Protein AF-A0A9P1APP2-F1 (afdb_monomer)

Mean predicted aligned error: 15.79 Å

Solvent-accessible surface area (backbone atoms only — not comparable to full-atom values): 33378 Å² total; per-residue (Å²): 126,81,90,73,73,85,79,72,95,72,91,85,82,80,85,83,70,86,85,78,84,83,87,84,89,87,89,88,83,89,85,86,87,84,89,84,88,85,86,90,84,85,90,83,89,82,87,90,83,90,82,85,90,83,86,88,79,88,87,78,88,80,78,86,79,80,81,53,53,85,69,75,62,81,75,74,83,80,80,87,78,86,88,82,83,90,71,88,82,63,67,72,68,65,74,60,68,85,75,80,90,80,87,86,88,82,88,78,91,84,84,89,85,90,78,90,76,88,75,84,75,83,69,79,83,85,86,73,97,55,69,85,42,52,61,73,93,76,57,80,66,44,71,46,59,40,59,46,59,89,66,71,58,62,55,60,62,52,43,72,41,87,55,35,45,65,45,73,41,98,50,74,58,30,56,59,44,39,51,49,55,39,60,70,70,52,85,60,69,60,44,73,48,69,58,99,56,61,46,75,34,79,59,23,50,60,59,50,53,53,47,34,73,77,34,52,54,35,38,34,23,51,40,66,20,39,21,39,76,90,78,62,51,79,41,87,55,72,85,58,52,38,33,38,63,53,62,73,69,48,82,40,50,34,65,55,53,74,68,57,43,53,57,37,68,77,39,67,67,52,72,40,82,26,59,28,52,88,60,53,51,39,34,34,29,41,64,45,42,54,74,69,56,62,65,71,74,87,39,50,49,60,57,36,59,29,53,35,50,29,51,48,38,48,31,51,75,30,42,41,31,35,31,61,68,8,38,29,29,32,58,66,62,86,66,81,96,69,89,48,88,84,37,61,70,53,38,28,36,21,22,36,45,45,32,28,74,66,54,28,64,78,59,32,49,54,30,40,58,68,36,55,72,46,72,74,47,81,51,74,88,55,66,70,59,44,50,49,45,58,74,58,64,38,55,52,39,68,54,41,38,69,75,62,36,66,82,61,83,74,80,74,86,68,80,42,50,51,23,32,45,26,51,87,70,28,18,47,21,38,77,86,55,58,78,72,34,51,59,42,70,40,75,59,75,88,77,43,54,53,33,19,33,28,44,26,75,85,78,23,42,44,24,34,65,68,84,59,29,15,68,41,64,36,78,83,39,36,27,22,35,58,59,89,74,59,88,59,57,44,44,77,40,73,94,69,16,33,45,31,29,86,76,23,21,50,30,54,45,74,44,99,85,72,48,70,44,60,30,23,39,78,71,52,96,85,45,68,52,35,44,37,46,80,43,70,47,89,68,72,135

pLDDT: mean 76.63, std 27.44, range [23.33, 98.88]

Nearest PDB structures (foldseek):
  2ffu-assembly1_A  TM=7.172E-01  e=1.837E-53  Homo sapiens
  4d0z-assembly5_F  TM=7.101E-01  e=2.594E-53  Homo sapiens
  4d0z-assembly1_B  TM=7.171E-01  e=1.945E-52  Homo sapiens
  6nqt-assembly1_A  TM=7.142E-01  e=2.594E-52  Homo sapiens
  6nqt-assembly3_E-2  TM=7.165E-01  e=4.353E-51  Homo sapiens

Structure (mmCIF, N/CA/C/O backbone):
data_AF-A0A9P1APP2-F1
#
_entry.id   AF-A0A9P1APP2-F1
#
loop_
_atom_site.group_PDB
_atom_site.id
_atom_site.type_symbol
_atom_site.label_atom_id
_atom_site.label_alt_id
_atom_site.label_comp_id
_atom_site.label_asym_id
_atom_site.label_entity_id
_atom_site.label_seq_id
_atom_site.pdbx_PDB_ins_code
_atom_site.Cartn_x
_atom_site.Cartn_y
_atom_site.Cartn_z
_atom_site.occupancy
_atom_site.B_iso_or_equiv
_atom_site.auth_seq_id
_atom_site.auth_comp_id
_atom_site.auth_asym_id
_atom_site.auth_atom_id
_atom_site.pdbx_PDB_model_num
ATOM 1 N N . MET A 1 1 ? 4.616 -34.488 37.534 1.00 36.38 1 MET A N 1
ATOM 2 C CA . MET A 1 1 ? 5.079 -34.313 36.133 1.00 36.38 1 MET A CA 1
ATOM 3 C C . MET A 1 1 ? 6.172 -33.240 35.975 1.00 36.38 1 MET A C 1
ATOM 5 O O . MET A 1 1 ? 6.423 -32.783 34.871 1.00 36.38 1 MET A O 1
ATOM 9 N N . LEU A 1 2 ? 6.904 -32.903 37.042 1.00 31.11 2 LEU A N 1
ATOM 10 C CA . LEU A 1 2 ? 7.934 -31.856 37.044 1.00 31.11 2 LEU A CA 1
ATOM 11 C C . LEU A 1 2 ? 9.275 -32.210 36.336 1.00 31.11 2 LEU A C 1
ATOM 13 O O . LEU A 1 2 ? 9.944 -31.286 35.891 1.00 31.11 2 LEU A O 1
ATOM 17 N N . PRO A 1 3 ? 9.675 -33.488 36.115 1.00 29.41 3 PRO A N 1
ATOM 18 C CA . PRO A 1 3 ? 10.941 -33.784 35.416 1.00 29.41 3 PRO A CA 1
ATOM 19 C C . PRO A 1 3 ? 10.855 -33.933 33.883 1.00 29.41 3 PRO A C 1
ATOM 21 O O . PRO A 1 3 ? 11.849 -34.294 33.259 1.00 29.41 3 PRO A O 1
ATOM 24 N N . ARG A 1 4 ? 9.699 -33.690 33.244 1.00 31.98 4 ARG A N 1
ATOM 25 C CA . ARG A 1 4 ? 9.556 -33.752 31.767 1.00 31.98 4 ARG A CA 1
ATOM 26 C C . ARG A 1 4 ? 9.421 -32.385 31.083 1.00 31.98 4 ARG A C 1
ATOM 28 O O . ARG A 1 4 ? 9.380 -32.336 29.861 1.00 31.98 4 ARG A O 1
ATOM 35 N N . MET A 1 5 ? 9.441 -31.287 31.841 1.00 32.09 5 MET A N 1
ATOM 36 C CA . MET A 1 5 ? 9.283 -29.918 31.320 1.00 32.09 5 MET A CA 1
ATOM 37 C C . MET A 1 5 ? 10.609 -29.193 31.013 1.00 32.09 5 MET A C 1
ATOM 39 O O . MET A 1 5 ? 10.595 -28.060 30.551 1.00 32.09 5 MET A O 1
ATOM 43 N N . LEU A 1 6 ? 11.763 -29.842 31.214 1.00 29.52 6 LEU A N 1
ATOM 44 C CA . LEU A 1 6 ? 13.102 -29.250 31.021 1.00 29.52 6 LEU A CA 1
ATOM 45 C C . LEU A 1 6 ? 13.802 -29.661 29.708 1.00 29.52 6 LEU A C 1
ATOM 47 O O . LEU A 1 6 ? 15.015 -29.524 29.572 1.00 29.52 6 LEU A O 1
ATOM 51 N N . LYS A 1 7 ? 13.056 -30.149 28.710 1.00 28.61 7 LYS A N 1
ATOM 52 C CA . LYS A 1 7 ? 13.599 -30.493 27.382 1.00 28.61 7 LYS A CA 1
ATOM 53 C C . LYS A 1 7 ? 12.762 -29.929 26.232 1.00 28.61 7 LYS A C 1
ATOM 55 O O . LYS A 1 7 ? 12.380 -30.672 25.342 1.00 28.61 7 LYS A O 1
ATOM 60 N N . MET A 1 8 ? 12.520 -28.621 26.202 1.00 29.86 8 MET A N 1
ATOM 61 C CA . MET A 1 8 ? 12.105 -27.934 24.970 1.00 29.86 8 MET A CA 1
ATOM 62 C C . MET A 1 8 ? 12.807 -26.578 24.871 1.00 29.86 8 MET A C 1
ATOM 64 O O . MET A 1 8 ? 12.480 -25.621 25.563 1.00 29.86 8 MET A O 1
ATOM 68 N N . ARG A 1 9 ? 13.842 -26.535 24.024 1.00 33.47 9 ARG A N 1
ATOM 69 C CA . ARG A 1 9 ? 14.498 -25.315 23.553 1.00 33.47 9 ARG A CA 1
ATOM 70 C C . ARG A 1 9 ? 13.637 -24.715 22.442 1.00 33.47 9 ARG A C 1
ATOM 72 O O . ARG A 1 9 ? 13.877 -25.024 21.283 1.00 33.47 9 ARG A O 1
ATOM 79 N N . THR A 1 10 ? 12.678 -23.863 22.782 1.00 30.70 10 THR A N 1
ATOM 80 C CA . THR A 1 10 ? 12.060 -22.939 21.818 1.00 30.70 10 THR A CA 1
ATOM 81 C C . THR A 1 10 ? 11.413 -21.793 22.585 1.00 30.70 10 THR A C 1
ATOM 83 O O . THR A 1 10 ? 10.478 -21.981 23.356 1.00 30.70 10 THR A O 1
ATOM 86 N N . VAL A 1 11 ? 11.993 -20.607 22.423 1.00 37.50 11 VAL A N 1
ATOM 87 C CA . VAL A 1 11 ? 11.594 -19.347 23.055 1.00 37.50 11 VAL A CA 1
ATOM 88 C C . VAL A 1 11 ? 10.383 -18.800 22.301 1.00 37.50 11 VAL A C 1
ATOM 90 O O . VAL A 1 11 ? 10.462 -18.636 21.086 1.00 37.50 11 VAL A O 1
ATOM 93 N N . GLY A 1 12 ? 9.276 -18.524 22.996 1.00 33.62 12 GLY A N 1
ATOM 94 C CA . GLY A 1 12 ? 8.130 -17.860 22.365 1.00 33.62 12 GLY A CA 1
ATOM 95 C C . GLY A 1 12 ? 6.870 -17.666 23.209 1.00 33.62 12 GLY A C 1
ATOM 96 O O . GLY A 1 12 ? 6.174 -16.686 22.982 1.00 33.62 12 GLY A O 1
ATOM 97 N N . THR A 1 13 ? 6.575 -18.523 24.196 1.00 35.94 13 THR A N 1
ATOM 98 C CA . THR A 1 13 ? 5.191 -18.558 24.738 1.00 35.94 13 THR A CA 1
ATOM 99 C C . THR A 1 13 ? 5.064 -18.592 26.266 1.00 35.94 13 THR A C 1
ATOM 101 O O . THR A 1 13 ? 3.982 -18.844 26.776 1.00 35.94 13 THR A O 1
ATOM 104 N N . VAL A 1 14 ? 6.122 -18.331 27.045 1.00 30.52 14 VAL A N 1
ATOM 105 C CA . VAL A 1 14 ? 6.086 -18.596 28.509 1.00 30.52 14 VAL A CA 1
ATOM 106 C C . VAL A 1 14 ? 6.108 -17.342 29.400 1.00 30.52 14 VAL A C 1
ATOM 108 O O . VAL A 1 14 ? 6.135 -17.456 30.618 1.00 30.52 14 VAL A O 1
ATOM 111 N N . LEU A 1 15 ? 5.988 -16.128 28.856 1.00 33.34 15 LEU A N 1
ATOM 112 C CA . LEU A 1 15 ? 5.944 -14.903 29.683 1.00 33.34 15 LEU A CA 1
ATOM 113 C C . LEU A 1 15 ? 4.592 -14.176 29.718 1.00 33.34 15 LEU A C 1
ATOM 115 O O . LEU A 1 15 ? 4.536 -13.024 30.124 1.00 33.34 15 LEU A O 1
ATOM 119 N N . ALA A 1 16 ? 3.495 -14.864 29.387 1.00 33.94 16 ALA A N 1
ATOM 120 C CA . ALA A 1 16 ? 2.136 -14.329 29.547 1.00 33.94 16 ALA A CA 1
ATOM 121 C C . ALA A 1 16 ? 1.338 -14.943 30.723 1.00 33.94 16 ALA A C 1
ATOM 123 O O . ALA A 1 16 ? 0.224 -14.509 30.986 1.00 33.94 16 ALA A O 1
ATOM 124 N N . ILE A 1 17 ? 1.878 -15.931 31.456 1.00 33.44 17 ILE A N 1
ATOM 125 C CA . ILE A 1 17 ? 1.098 -16.736 32.431 1.00 33.44 17 ILE A CA 1
ATOM 126 C C . ILE A 1 17 ? 1.609 -16.607 33.889 1.00 33.44 17 ILE A C 1
ATOM 128 O O . ILE A 1 17 ? 1.136 -17.288 34.792 1.00 33.44 17 ILE A O 1
ATOM 132 N N . VAL A 1 18 ? 2.543 -15.697 34.192 1.00 29.61 18 VAL A N 1
ATOM 133 C CA . VAL A 1 18 ? 3.160 -15.634 35.542 1.00 29.61 18 VAL A CA 1
ATOM 134 C C . VAL A 1 18 ? 2.419 -14.734 36.553 1.00 29.61 18 VAL A C 1
ATOM 136 O O . VAL A 1 18 ? 2.829 -14.666 37.704 1.00 29.61 18 VAL A O 1
ATOM 139 N N . TRP A 1 19 ? 1.274 -14.122 36.225 1.00 30.19 19 TRP A N 1
ATOM 140 C CA . TRP A 1 19 ? 0.528 -13.294 37.201 1.00 30.19 19 TRP A CA 1
ATOM 141 C C . TRP A 1 19 ? -0.966 -13.627 37.363 1.00 30.19 19 TRP A C 1
ATOM 143 O O . TRP A 1 19 ? -1.763 -12.754 37.689 1.00 30.19 19 TRP A O 1
ATOM 153 N N . LEU A 1 20 ? -1.358 -14.899 37.198 1.00 30.72 20 LEU A N 1
ATOM 154 C CA . LEU A 1 20 ? -2.759 -15.336 37.375 1.00 30.72 20 LEU A CA 1
ATOM 155 C C . LEU A 1 20 ? -3.015 -16.372 38.484 1.00 30.72 20 LEU A C 1
ATOM 157 O O . LEU A 1 20 ? -4.093 -16.953 38.539 1.00 30.72 20 LEU A O 1
ATOM 161 N N . PHE A 1 21 ? -2.090 -16.570 39.428 1.00 30.22 21 PHE A N 1
ATOM 162 C CA . PHE A 1 21 ? -2.334 -17.471 40.563 1.00 30.22 21 PHE A CA 1
ATOM 163 C C . PHE A 1 21 ? -1.957 -16.855 41.912 1.00 30.22 21 PHE A C 1
ATOM 165 O O . PHE A 1 21 ? -0.904 -17.146 42.472 1.00 30.22 21 PHE A O 1
ATOM 172 N N . ALA A 1 22 ? -2.875 -16.064 42.476 1.00 29.67 22 ALA A N 1
ATOM 173 C CA . ALA A 1 22 ? -2.959 -15.854 43.920 1.00 29.67 22 ALA A CA 1
ATOM 174 C C . ALA A 1 22 ? -4.423 -15.678 44.383 1.00 29.67 22 ALA A C 1
ATOM 176 O O . ALA A 1 22 ? -4.926 -14.572 44.515 1.00 29.67 22 ALA A O 1
ATOM 177 N N . LEU A 1 23 ? -5.033 -16.832 44.677 1.00 30.16 23 LEU A N 1
ATOM 178 C CA . LEU A 1 23 ? -6.037 -17.116 45.715 1.00 30.16 23 LEU A CA 1
ATOM 179 C C . LEU A 1 23 ? -7.505 -16.662 45.576 1.00 30.16 23 LEU A C 1
ATOM 181 O O . LEU A 1 23 ? -7.858 -15.570 45.155 1.00 30.16 23 LEU A O 1
ATOM 185 N N . ALA A 1 24 ? -8.351 -17.609 45.985 1.00 26.47 24 ALA A N 1
ATOM 186 C CA . ALA A 1 24 ? -9.789 -17.703 45.809 1.00 26.47 24 ALA A CA 1
ATOM 187 C C . ALA A 1 24 ? -10.605 -17.295 47.058 1.00 26.47 24 ALA A C 1
ATOM 189 O O . ALA A 1 24 ? -10.063 -17.176 48.153 1.00 26.47 24 ALA A O 1
ATOM 190 N N . PHE A 1 25 ? -11.931 -17.254 46.842 1.00 26.48 25 PHE A N 1
ATOM 191 C CA . PHE A 1 25 ? -13.071 -17.305 47.781 1.00 26.48 25 PHE A CA 1
ATOM 192 C C . PHE A 1 25 ? -13.495 -16.024 48.530 1.00 26.48 25 PHE A C 1
ATOM 194 O O . PHE A 1 25 ? -12.887 -15.656 49.526 1.00 26.48 25 PHE A O 1
ATOM 201 N N . LEU A 1 26 ? -14.656 -15.453 48.155 1.00 23.64 26 LEU A N 1
ATOM 202 C CA . LEU A 1 26 ? -15.915 -15.456 48.940 1.00 23.64 26 LEU A CA 1
ATOM 203 C C . LEU A 1 26 ? -17.046 -14.642 48.261 1.00 23.64 26 LEU A C 1
ATOM 205 O O . LEU A 1 26 ? -16.823 -13.813 47.389 1.00 23.64 26 LEU A O 1
ATOM 209 N N . TYR A 1 27 ? -18.270 -14.975 48.666 1.00 23.53 27 TYR A N 1
ATOM 210 C CA . TYR A 1 27 ? -19.605 -14.621 48.163 1.00 23.53 27 TYR A CA 1
ATOM 211 C C . TYR A 1 27 ? -20.129 -13.264 48.713 1.00 23.53 27 TYR A C 1
ATOM 213 O O . TYR A 1 27 ? -19.683 -12.868 49.786 1.00 23.53 27 TYR A O 1
ATOM 221 N N . VAL A 1 28 ? -21.110 -12.626 48.032 1.00 23.33 28 VAL A N 1
ATOM 222 C CA . VAL A 1 28 ? -22.316 -11.883 48.540 1.00 23.33 28 VAL A CA 1
ATOM 223 C C . VAL A 1 28 ? -22.743 -10.661 47.670 1.00 23.33 28 VAL A C 1
ATOM 225 O O . VAL A 1 28 ? -22.067 -9.644 47.603 1.00 23.33 28 VAL A O 1
ATOM 228 N N . GLN A 1 29 ? -23.919 -10.823 47.038 1.00 23.36 29 GLN A N 1
ATOM 229 C CA . GLN A 1 29 ? -25.107 -9.955 46.803 1.00 23.36 29 GLN A CA 1
ATOM 230 C C . GLN A 1 29 ? -25.125 -8.395 46.878 1.00 23.36 29 GLN A C 1
ATOM 232 O O . GLN A 1 29 ? -24.811 -7.817 47.908 1.00 23.36 29 GLN A O 1
ATOM 237 N N . SER A 1 30 ? -25.816 -7.814 45.863 1.00 24.30 30 SER A N 1
ATOM 238 C CA . SER A 1 30 ? -26.817 -6.696 45.867 1.00 24.30 30 SER A CA 1
ATOM 239 C C . SER A 1 30 ? -26.350 -5.279 46.284 1.00 24.30 30 SER A C 1
ATOM 241 O O . SER A 1 30 ? -25.755 -5.104 47.333 1.00 24.30 30 SER A O 1
ATOM 243 N N . SER A 1 31 ? -26.646 -4.156 45.604 1.00 25.83 31 SER A N 1
ATOM 244 C CA . SER A 1 31 ? -27.960 -3.607 45.195 1.00 25.83 31 SER A CA 1
ATOM 245 C C . SER A 1 31 ? -27.795 -2.355 44.301 1.00 25.83 31 SER A C 1
ATOM 247 O O . SER A 1 31 ? -26.714 -1.784 44.217 1.00 25.83 31 SER A O 1
ATOM 249 N N . ALA A 1 32 ? -28.898 -1.911 43.692 1.00 25.31 32 ALA A N 1
ATOM 250 C CA . ALA A 1 32 ? -29.052 -0.836 42.705 1.00 25.31 32 ALA A CA 1
ATOM 251 C C . ALA A 1 32 ? -29.087 0.636 43.213 1.00 25.31 32 ALA A C 1
ATOM 253 O O . ALA A 1 32 ? -29.256 0.887 44.404 1.00 25.31 32 ALA A O 1
ATOM 254 N N . ALA A 1 33 ? -29.121 1.554 42.220 1.00 27.50 33 ALA A N 1
ATOM 255 C CA . ALA A 1 33 ? -29.578 2.968 42.210 1.00 27.50 33 ALA A CA 1
ATOM 256 C C . ALA A 1 33 ? -28.558 4.036 42.697 1.00 27.50 33 ALA A C 1
ATOM 258 O O . ALA A 1 33 ? -27.761 3.763 43.577 1.00 27.50 33 ALA A O 1
ATOM 259 N N . ASN A 1 34 ? -28.487 5.284 42.201 1.00 27.41 34 ASN A N 1
ATOM 260 C CA . ASN A 1 34 ? -29.415 6.097 41.408 1.00 27.41 34 ASN A CA 1
ATOM 261 C C . ASN A 1 34 ? -28.686 7.276 40.704 1.00 27.41 34 ASN A C 1
ATOM 263 O O . ASN A 1 34 ? -27.615 7.697 41.134 1.00 27.41 34 ASN A O 1
ATOM 267 N N . ARG A 1 35 ? -29.304 7.824 39.646 1.00 27.17 35 ARG A N 1
ATOM 268 C CA . ARG A 1 35 ? -28.894 9.013 38.858 1.00 27.17 35 ARG A CA 1
ATOM 269 C C . ARG A 1 35 ? -29.069 10.340 39.614 1.00 27.17 35 ARG A C 1
ATOM 271 O O . ARG A 1 35 ? -30.085 10.506 40.280 1.00 27.17 35 ARG A O 1
ATOM 278 N N . THR A 1 36 ? -28.237 11.341 39.297 1.00 28.09 36 THR A N 1
ATOM 279 C CA . THR A 1 36 ? -28.613 12.775 39.328 1.00 28.09 36 THR A CA 1
ATOM 280 C C . THR A 1 36 ? -27.877 13.592 38.252 1.00 28.09 36 THR A C 1
ATOM 282 O O . THR A 1 36 ? -26.697 13.387 37.985 1.00 28.09 36 THR A O 1
ATOM 285 N N . GLN A 1 37 ? -28.631 14.492 37.608 1.00 26.22 37 GLN A N 1
ATOM 286 C CA . GLN A 1 37 ? -28.245 15.438 36.549 1.00 26.22 37 GLN A CA 1
ATOM 287 C C . GLN A 1 37 ? -27.602 16.721 37.114 1.00 26.22 37 GLN A C 1
ATOM 289 O O . GLN A 1 37 ? -27.937 17.133 38.223 1.00 26.22 37 GLN A O 1
ATOM 294 N N . LEU A 1 38 ? -26.771 17.405 36.313 1.00 29.08 38 LEU A N 1
ATOM 295 C CA . LEU A 1 38 ? -26.292 18.777 36.552 1.00 29.08 38 LEU A CA 1
ATOM 296 C C . LEU A 1 38 ? -26.390 19.629 35.267 1.00 29.08 38 LEU A C 1
ATOM 298 O O . LEU A 1 38 ? -26.063 19.164 34.177 1.00 29.08 38 LEU A O 1
ATOM 302 N N . GLU A 1 39 ? -26.860 20.869 35.434 1.00 28.78 39 GLU A N 1
ATOM 303 C CA . GLU A 1 39 ? -27.154 21.894 34.415 1.00 28.78 39 GLU A CA 1
ATOM 304 C C . GLU A 1 39 ? -25.929 22.713 33.920 1.00 28.78 39 GLU A C 1
ATOM 306 O O . GLU A 1 39 ? -24.883 22.719 34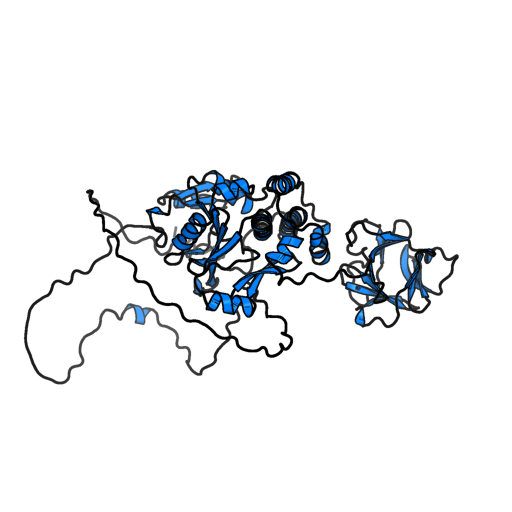.576 1.00 28.78 39 GLU A O 1
ATOM 311 N N . PRO A 1 40 ? -26.036 23.445 32.780 1.00 31.48 40 PRO A N 1
ATOM 312 C CA . PRO A 1 40 ? -24.892 24.008 32.056 1.00 31.48 40 PRO A CA 1
ATOM 313 C C . PRO A 1 40 ? -24.506 25.445 32.468 1.00 31.48 40 PRO A C 1
ATOM 315 O O . PRO A 1 40 ? -25.351 26.298 32.743 1.00 31.48 40 PRO A O 1
ATOM 318 N N . LYS A 1 41 ? -23.198 25.754 32.434 1.00 29.25 41 LYS A N 1
ATOM 319 C CA . LYS A 1 41 ? -22.641 27.103 32.672 1.00 29.25 41 LYS A CA 1
ATOM 320 C C . LYS A 1 41 ? -22.394 27.889 31.373 1.00 29.25 41 LYS A C 1
ATOM 322 O O . LYS A 1 41 ? -22.010 27.341 30.347 1.00 29.25 41 LYS A O 1
ATOM 327 N N . LYS A 1 42 ? -22.616 29.205 31.481 1.00 27.67 42 LYS A N 1
ATOM 328 C CA . LYS A 1 42 ? -22.594 30.257 30.446 1.00 27.67 42 LYS A CA 1
ATOM 329 C C . LYS A 1 42 ? -21.198 30.562 29.874 1.00 27.67 42 LYS A C 1
ATOM 331 O O . LYS A 1 42 ? -20.209 30.567 30.599 1.00 27.67 42 LYS A O 1
ATOM 336 N N . TYR A 1 43 ? -21.179 30.926 28.589 1.00 26.50 43 TYR A N 1
ATOM 337 C CA . TYR A 1 43 ? -20.029 31.409 27.813 1.00 26.50 43 TYR A CA 1
ATOM 338 C C . TYR A 1 43 ? -19.668 32.880 28.099 1.00 26.50 43 TYR A C 1
ATOM 340 O O . TYR A 1 43 ? -20.552 33.724 28.247 1.00 26.50 43 TYR A O 1
ATOM 348 N N . VAL A 1 44 ? -18.367 33.195 28.060 1.00 26.72 44 VAL A N 1
ATOM 349 C CA . VAL A 1 44 ? -17.799 34.558 28.047 1.00 26.72 44 VAL A CA 1
ATOM 350 C C . VAL A 1 44 ? -17.059 34.777 26.718 1.00 26.72 44 VAL A C 1
ATOM 352 O O . VAL A 1 44 ? -16.304 33.913 26.279 1.00 26.72 44 VAL A O 1
ATOM 355 N N . LYS A 1 45 ? -17.297 35.921 26.058 1.00 26.62 45 LYS A N 1
ATOM 356 C CA . LYS A 1 45 ? -16.644 36.355 24.804 1.00 26.62 45 LYS A CA 1
ATOM 357 C C . LYS A 1 45 ? -15.285 37.015 25.079 1.00 26.62 45 LYS A C 1
ATOM 359 O O . LYS A 1 45 ? -15.165 37.776 26.033 1.00 26.62 45 LYS A O 1
ATOM 364 N N . VAL A 1 46 ? -14.317 36.807 24.181 1.00 27.22 46 VAL A N 1
ATOM 365 C CA . VAL A 1 46 ? -12.988 37.459 24.176 1.00 27.22 46 VAL A CA 1
ATOM 366 C C . VAL A 1 46 ? -12.815 38.285 22.878 1.00 27.22 46 VAL A C 1
ATOM 368 O O . VAL A 1 46 ? -13.361 37.869 21.851 1.00 27.22 46 VAL A O 1
ATOM 371 N N . PRO A 1 47 ? -12.123 39.449 22.878 1.00 29.53 47 PRO A N 1
ATOM 372 C CA . PRO A 1 47 ? -12.074 40.374 21.737 1.00 29.53 47 PRO A CA 1
ATOM 373 C C . PRO A 1 47 ? -11.008 40.022 20.682 1.00 29.53 47 PRO A C 1
ATOM 375 O O . PRO A 1 47 ? -10.011 39.365 20.974 1.00 29.53 47 PRO A O 1
ATOM 378 N N . LYS A 1 48 ? -11.228 40.513 19.453 1.00 26.91 48 LYS A N 1
ATOM 379 C CA . LYS A 1 48 ? -10.347 40.395 18.275 1.00 26.91 48 LYS A CA 1
ATOM 380 C C . LYS A 1 48 ? -9.157 41.364 18.344 1.00 26.91 48 LYS A C 1
ATOM 382 O O . LYS A 1 48 ? -9.319 42.485 18.811 1.00 26.91 48 LYS A O 1
ATOM 387 N N . PHE A 1 49 ? -8.018 40.949 17.786 1.00 27.64 49 PHE A N 1
ATOM 388 C CA . PHE A 1 49 ? -6.871 41.808 17.469 1.00 27.64 49 PHE A CA 1
ATOM 389 C C . PHE A 1 49 ? -6.533 41.708 15.976 1.00 27.64 49 PHE A C 1
ATOM 391 O O . PHE A 1 49 ? -6.409 40.602 15.442 1.00 27.64 49 PHE A O 1
ATOM 398 N N . ASP A 1 50 ? -6.383 42.866 15.335 1.00 28.11 50 ASP A N 1
ATOM 399 C CA . ASP A 1 50 ? -5.968 43.035 13.940 1.00 28.11 50 ASP A CA 1
ATOM 400 C C . ASP A 1 50 ? -4.451 42.827 13.771 1.00 28.11 50 ASP A C 1
ATOM 402 O O . ASP A 1 50 ? -3.665 43.093 14.683 1.00 28.11 50 ASP A O 1
ATOM 406 N N . ARG A 1 51 ? -4.027 42.344 12.595 1.00 30.62 51 ARG A N 1
ATOM 407 C CA . ARG A 1 51 ? -2.612 42.185 12.212 1.00 30.62 51 ARG A CA 1
ATOM 408 C C . ARG A 1 51 ? -2.306 42.979 10.943 1.00 3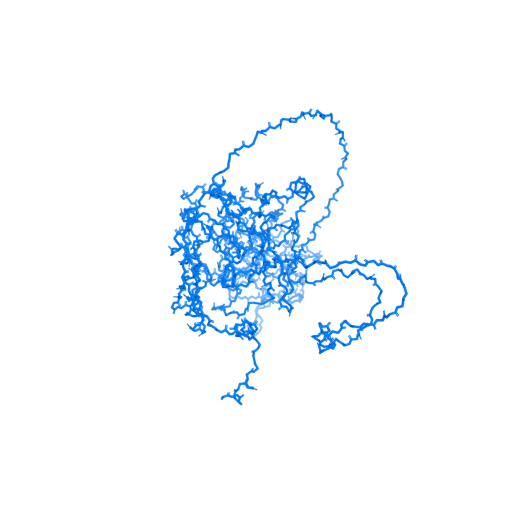0.62 51 ARG A C 1
ATOM 410 O O . ARG A 1 51 ? -2.984 42.802 9.935 1.00 30.62 51 ARG A O 1
ATOM 417 N N . GLU A 1 52 ? -1.239 43.773 10.985 1.00 27.69 52 GLU A N 1
ATOM 418 C CA . GLU A 1 52 ? -0.583 44.369 9.812 1.00 27.69 52 GLU A CA 1
ATOM 419 C C . GLU A 1 52 ? 0.433 43.401 9.156 1.00 27.69 52 GLU A C 1
ATOM 421 O O . GLU A 1 52 ? 0.884 42.449 9.805 1.00 27.69 52 GLU A O 1
ATOM 426 N N . PRO A 1 53 ? 0.795 43.601 7.868 1.00 31.02 53 PRO A N 1
ATOM 427 C CA . PRO A 1 53 ? 1.542 42.626 7.072 1.00 31.02 53 PRO A CA 1
ATOM 428 C C . PRO A 1 53 ? 3.068 42.821 7.132 1.00 31.02 53 PRO A C 1
ATOM 430 O O . PRO A 1 53 ? 3.570 43.942 7.113 1.00 31.02 53 PRO A O 1
ATOM 433 N N . VAL A 1 54 ? 3.821 41.713 7.113 1.00 30.33 54 VAL A N 1
ATOM 434 C CA . VAL A 1 54 ? 5.295 41.709 7.023 1.00 30.33 54 VAL A CA 1
ATOM 435 C C . VAL A 1 54 ? 5.758 41.182 5.660 1.00 30.33 54 VAL A C 1
ATOM 437 O O . VAL A 1 54 ? 5.252 40.184 5.147 1.00 30.33 54 VAL A O 1
ATOM 440 N N . VAL A 1 55 ? 6.732 41.899 5.096 1.00 28.06 55 VAL A N 1
ATOM 441 C CA . VAL A 1 55 ? 7.357 41.772 3.770 1.00 28.06 55 VAL A CA 1
ATOM 442 C C . VAL A 1 55 ? 8.241 40.516 3.636 1.00 28.06 55 VAL A C 1
ATOM 444 O O . VAL A 1 55 ? 8.862 40.063 4.594 1.00 28.06 55 VAL A O 1
ATOM 447 N N . ALA A 1 56 ? 8.297 39.964 2.418 1.00 27.78 56 ALA A N 1
ATOM 448 C CA . ALA A 1 56 ? 8.971 38.719 2.044 1.00 27.78 56 ALA A CA 1
ATOM 449 C C . ALA A 1 56 ? 10.503 38.833 1.863 1.00 27.78 56 ALA A C 1
ATOM 451 O O . ALA A 1 56 ? 11.007 39.827 1.346 1.00 27.78 56 ALA A O 1
ATOM 452 N N . VAL A 1 57 ? 11.227 37.750 2.189 1.00 27.14 57 VAL A N 1
ATOM 453 C CA . VAL A 1 57 ? 12.659 37.526 1.885 1.00 27.14 57 VAL A CA 1
ATOM 454 C C . VAL A 1 57 ? 12.822 36.157 1.179 1.00 27.14 57 VAL A C 1
ATOM 456 O O . VAL A 1 57 ? 12.051 35.241 1.485 1.00 27.14 57 VAL A O 1
ATOM 459 N N . PRO A 1 58 ? 13.763 35.971 0.222 1.00 28.53 58 PRO A N 1
ATOM 460 C CA . PRO A 1 58 ? 13.763 34.831 -0.706 1.00 28.53 58 PRO A CA 1
ATOM 461 C C . PRO A 1 58 ? 14.284 33.515 -0.102 1.00 28.53 58 PRO A C 1
ATOM 463 O O . PRO A 1 58 ? 15.244 33.497 0.667 1.00 28.53 58 PRO A O 1
ATOM 466 N N . LYS A 1 59 ? 13.676 32.395 -0.522 1.00 28.17 59 LYS A N 1
ATOM 467 C CA . LYS A 1 59 ? 13.993 31.013 -0.112 1.00 28.17 59 LYS A CA 1
ATOM 468 C C . LYS A 1 59 ? 15.316 30.509 -0.717 1.00 28.17 59 LYS A C 1
ATOM 470 O O . LYS A 1 59 ? 15.512 30.599 -1.926 1.00 28.17 59 LYS A O 1
ATOM 475 N N . ARG A 1 60 ? 16.172 29.884 0.104 1.00 26.41 60 ARG A N 1
ATOM 476 C CA . ARG A 1 60 ? 17.247 28.971 -0.343 1.00 26.41 60 ARG A CA 1
ATOM 477 C C . ARG A 1 60 ? 16.711 27.535 -0.437 1.00 26.41 60 ARG A C 1
ATOM 479 O O . ARG A 1 60 ? 15.840 27.149 0.337 1.00 26.41 60 ARG A O 1
ATOM 486 N N . SER A 1 61 ? 17.224 26.776 -1.404 1.00 27.33 61 SER A N 1
ATOM 487 C CA . SER A 1 61 ? 16.854 25.391 -1.727 1.00 27.33 61 SER A CA 1
ATOM 488 C C . SER A 1 61 ? 17.053 24.432 -0.547 1.00 27.33 61 SER A C 1
ATOM 490 O O . SER A 1 61 ? 18.140 24.389 0.027 1.00 27.33 61 SER A O 1
ATOM 492 N N . ALA A 1 62 ? 16.024 23.648 -0.218 1.00 26.20 62 ALA A N 1
ATOM 493 C CA . ALA A 1 62 ? 16.073 22.620 0.819 1.00 26.20 62 ALA A CA 1
ATOM 494 C C . ALA A 1 62 ? 16.606 21.289 0.259 1.00 26.20 62 ALA A C 1
ATOM 496 O O . ALA A 1 62 ? 16.201 20.860 -0.819 1.00 26.20 62 ALA A O 1
ATOM 497 N N . HIS A 1 63 ? 17.507 20.649 1.005 1.00 25.42 63 HIS A N 1
ATOM 498 C CA . HIS A 1 63 ? 17.950 19.270 0.784 1.00 25.42 63 HIS A CA 1
ATOM 499 C C . HIS A 1 63 ? 16.846 18.266 1.189 1.00 25.42 63 HIS A C 1
ATOM 501 O O . HIS A 1 63 ? 16.017 18.607 2.039 1.00 25.42 63 HIS A O 1
ATOM 507 N N . PRO A 1 64 ? 16.813 17.048 0.609 1.00 27.83 64 PRO A N 1
ATOM 508 C CA . PRO A 1 64 ? 15.802 16.041 0.930 1.00 27.83 64 PRO A CA 1
ATOM 509 C C . PRO A 1 64 ? 15.851 15.632 2.410 1.00 27.83 64 PRO A C 1
ATOM 511 O O . PRO A 1 64 ? 16.923 15.510 3.004 1.00 27.83 64 PRO A O 1
ATOM 514 N N . ALA A 1 65 ? 14.669 15.458 3.007 1.00 29.70 65 ALA A N 1
ATOM 515 C CA . ALA A 1 65 ? 14.500 15.094 4.411 1.00 29.70 65 ALA A CA 1
ATOM 516 C C . ALA A 1 65 ? 14.879 13.616 4.667 1.00 29.70 65 ALA A C 1
ATOM 518 O O . ALA A 1 65 ? 14.645 12.778 3.795 1.00 29.70 65 ALA A O 1
ATOM 519 N N . PRO A 1 66 ? 15.431 13.279 5.848 1.00 27.83 66 PRO A N 1
ATOM 520 C CA . PRO A 1 66 ? 15.797 11.906 6.195 1.00 27.83 66 PRO A CA 1
ATOM 521 C C . PRO A 1 66 ? 14.560 11.012 6.399 1.00 27.83 66 PRO A C 1
ATOM 523 O O . PRO A 1 66 ? 13.567 11.428 6.999 1.00 27.83 66 PRO A O 1
ATOM 526 N N . THR A 1 67 ? 14.641 9.777 5.905 1.00 31.97 67 THR A N 1
ATOM 527 C CA . THR A 1 67 ? 13.669 8.682 6.079 1.00 31.97 67 THR A CA 1
ATOM 528 C C . THR A 1 67 ? 14.037 7.824 7.289 1.00 31.97 67 THR A C 1
ATOM 530 O O . THR A 1 67 ? 15.216 7.530 7.464 1.00 31.97 67 THR A O 1
ATOM 533 N N . ILE A 1 68 ? 13.053 7.385 8.085 1.00 34.69 68 ILE A N 1
ATOM 534 C CA . ILE A 1 68 ? 13.253 6.419 9.179 1.00 34.69 68 ILE A CA 1
ATOM 535 C C . ILE A 1 68 ? 12.445 5.160 8.872 1.00 34.69 68 ILE A C 1
ATOM 537 O O . ILE A 1 68 ? 11.220 5.216 8.748 1.00 34.69 68 ILE A O 1
ATOM 541 N N . ASP A 1 69 ? 13.130 4.025 8.796 1.00 35.09 69 ASP A N 1
ATOM 542 C CA . ASP A 1 69 ? 12.495 2.718 8.909 1.00 35.09 69 ASP A CA 1
ATOM 543 C C . ASP A 1 69 ? 12.460 2.337 10.395 1.00 35.09 69 ASP A C 1
ATOM 545 O O . ASP A 1 69 ? 13.489 2.028 10.991 1.00 35.09 69 ASP A O 1
ATOM 549 N N . LEU A 1 70 ? 11.277 2.379 11.017 1.00 35.06 70 LEU A N 1
ATOM 550 C CA . LEU A 1 70 ? 11.120 2.006 12.430 1.00 35.06 70 LEU A CA 1
ATOM 551 C C . LEU A 1 70 ? 11.400 0.511 12.689 1.00 35.06 70 LEU A C 1
ATOM 553 O O . LEU A 1 70 ? 11.517 0.120 13.850 1.00 35.06 70 LEU A O 1
ATOM 557 N N . ALA A 1 71 ? 11.516 -0.326 11.649 1.00 33.66 71 ALA A N 1
ATOM 558 C CA . ALA A 1 71 ? 11.954 -1.715 11.779 1.00 33.66 71 ALA A CA 1
ATOM 559 C C . ALA A 1 71 ? 13.490 -1.865 11.765 1.00 33.66 71 ALA A C 1
ATOM 561 O O . ALA A 1 71 ? 14.008 -2.814 12.367 1.00 33.66 71 ALA A O 1
ATOM 562 N N . GLU A 1 72 ? 14.218 -0.944 11.123 1.00 29.22 72 GLU A N 1
ATOM 563 C CA . GLU A 1 72 ? 15.683 -1.002 10.996 1.00 29.22 72 GLU A CA 1
ATOM 564 C C . GLU A 1 72 ? 16.431 -0.033 11.923 1.00 29.22 72 GLU A C 1
ATOM 566 O O . GLU A 1 72 ? 17.533 -0.364 12.365 1.00 29.22 72 GLU A O 1
ATOM 571 N N . ASP A 1 73 ? 15.843 1.104 12.300 1.00 28.38 73 ASP A N 1
ATOM 572 C CA . ASP A 1 73 ? 16.561 2.163 13.010 1.00 28.38 73 ASP A CA 1
ATOM 573 C C . ASP A 1 73 ? 16.204 2.240 14.501 1.00 2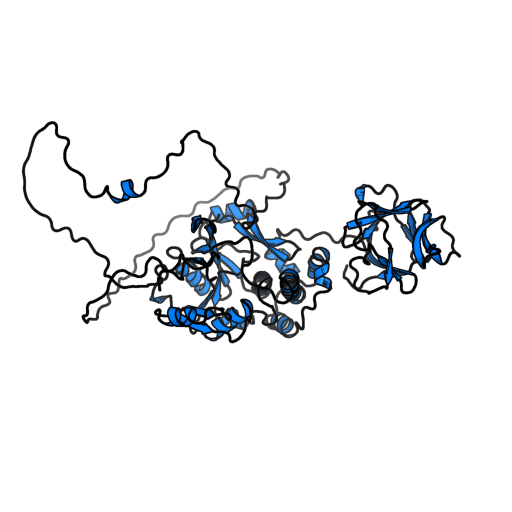8.38 73 ASP A C 1
ATOM 575 O O . ASP A 1 73 ? 15.550 3.157 14.996 1.00 28.38 73 ASP A O 1
ATOM 579 N N . THR A 1 74 ? 16.664 1.238 15.253 1.00 29.17 74 THR A N 1
ATOM 580 C CA . THR A 1 74 ? 16.717 1.291 16.724 1.00 29.17 74 THR A CA 1
ATOM 581 C C . THR A 1 74 ? 17.992 1.976 17.234 1.00 29.17 74 THR A C 1
ATOM 583 O O . THR A 1 74 ? 18.385 1.741 18.380 1.00 29.17 74 THR A O 1
ATOM 586 N N . THR A 1 75 ? 18.690 2.786 16.423 1.00 24.08 75 THR A N 1
ATOM 587 C CA . THR A 1 75 ? 19.875 3.500 16.915 1.00 24.08 75 THR A CA 1
ATOM 588 C C . THR A 1 75 ? 19.465 4.728 17.723 1.00 24.08 75 THR A C 1
ATOM 590 O O . THR A 1 75 ? 19.132 5.799 17.229 1.00 24.08 75 THR A O 1
ATOM 593 N N . ILE A 1 76 ? 19.468 4.537 19.040 1.00 31.22 76 ILE A N 1
ATOM 594 C CA . ILE A 1 76 ? 19.418 5.602 20.036 1.00 31.22 76 ILE A CA 1
ATOM 595 C C . ILE A 1 76 ? 20.574 6.564 19.734 1.00 31.22 76 ILE A C 1
ATOM 597 O O . ILE A 1 76 ? 21.739 6.172 19.781 1.00 31.22 76 ILE A O 1
ATOM 601 N N . HIS A 1 77 ? 20.272 7.832 19.451 1.00 25.59 77 HIS A N 1
ATOM 602 C CA . HIS A 1 77 ? 21.284 8.880 19.521 1.00 25.59 77 HIS A CA 1
ATOM 603 C C . HIS A 1 77 ? 21.743 9.012 20.982 1.00 25.59 77 HIS A C 1
ATOM 605 O O . HIS A 1 77 ? 21.062 9.619 21.810 1.00 25.59 77 HIS A O 1
ATOM 611 N N . GLU A 1 78 ? 22.891 8.414 21.305 1.00 25.66 78 GLU A N 1
ATOM 612 C CA . GLU A 1 78 ? 23.562 8.571 22.594 1.00 25.66 78 GLU A CA 1
ATOM 613 C C . GLU A 1 78 ? 23.946 10.038 22.813 1.00 25.66 78 GLU A C 1
ATOM 615 O O . GLU A 1 78 ? 24.791 10.607 22.116 1.00 25.66 78 GLU A O 1
ATOM 620 N N . ARG A 1 79 ? 23.350 10.656 23.834 1.00 25.11 79 ARG A N 1
ATOM 621 C CA . ARG A 1 79 ? 23.898 11.863 24.446 1.00 25.11 79 ARG A CA 1
ATOM 622 C C . ARG A 1 79 ? 24.823 11.418 25.576 1.00 25.11 79 ARG A C 1
ATOM 624 O O . ARG A 1 79 ? 24.366 11.017 26.641 1.00 25.11 79 ARG A O 1
ATOM 631 N N . ASN A 1 80 ? 26.124 11.460 25.312 1.00 28.58 80 ASN A N 1
ATOM 632 C CA . ASN A 1 80 ? 27.163 11.098 26.270 1.00 28.58 80 ASN A CA 1
ATOM 633 C C . ASN A 1 80 ? 27.319 12.161 27.362 1.00 28.58 80 ASN A C 1
ATOM 635 O O . ASN A 1 80 ? 27.876 13.222 27.095 1.00 28.58 80 ASN A O 1
ATOM 639 N N . GLU A 1 81 ? 26.967 11.826 28.605 1.00 27.84 81 GLU A N 1
ATOM 640 C CA . GLU A 1 81 ? 27.556 12.442 29.800 1.00 27.84 81 GLU A CA 1
ATOM 641 C C . GLU A 1 81 ? 27.970 11.365 30.819 1.00 27.84 81 GLU A C 1
ATOM 643 O O . GLU A 1 81 ? 27.182 10.812 31.575 1.00 27.84 81 GLU A O 1
ATOM 648 N N . LYS A 1 82 ? 29.265 11.042 30.742 1.00 28.16 82 LYS A N 1
ATOM 649 C CA . LYS A 1 82 ? 30.202 10.550 31.765 1.00 28.16 82 LYS A CA 1
ATOM 650 C C . LYS A 1 82 ? 29.629 9.936 33.061 1.00 28.16 82 LYS A C 1
ATOM 652 O O . LYS A 1 82 ? 29.311 10.644 34.008 1.00 28.16 82 LYS A O 1
ATOM 657 N N . GLY A 1 83 ? 29.816 8.617 33.174 1.00 33.44 83 GLY A N 1
ATOM 658 C CA . GLY A 1 83 ? 30.352 7.991 34.389 1.00 33.44 83 GLY A CA 1
ATOM 659 C C . GLY A 1 83 ? 29.350 7.314 35.322 1.00 33.44 83 GLY A C 1
ATOM 660 O O . GLY A 1 83 ? 29.039 7.856 36.373 1.00 33.44 83 GLY A O 1
ATOM 661 N N . VAL A 1 84 ? 28.976 6.065 35.026 1.00 26.83 84 VAL A N 1
ATOM 662 C CA . VAL A 1 84 ? 28.533 5.106 36.053 1.00 26.83 84 VAL A CA 1
ATOM 663 C C . VAL A 1 84 ? 29.114 3.730 35.729 1.00 26.83 84 VAL A C 1
ATOM 665 O O . VAL A 1 84 ? 28.949 3.204 34.632 1.00 26.83 84 VAL A O 1
ATOM 668 N N . THR A 1 85 ? 29.841 3.162 36.686 1.00 26.25 85 THR A N 1
ATOM 669 C CA . THR A 1 85 ? 30.354 1.792 36.660 1.00 26.25 85 THR A CA 1
ATOM 670 C C . THR A 1 85 ? 29.243 0.803 37.011 1.00 26.25 85 THR A C 1
ATOM 672 O O . THR A 1 85 ? 28.530 0.976 37.999 1.00 26.25 85 THR A O 1
ATOM 675 N N . TRP A 1 86 ? 29.110 -0.263 36.221 1.00 24.89 86 TRP A N 1
ATOM 676 C CA . TRP A 1 86 ? 28.157 -1.344 36.469 1.00 24.89 86 TRP A CA 1
ATOM 677 C C . TRP A 1 86 ? 28.539 -2.122 37.737 1.00 24.89 86 TRP A C 1
ATOM 679 O O . TRP A 1 86 ? 29.586 -2.766 37.788 1.00 24.89 86 TRP A O 1
ATOM 689 N N . LYS A 1 87 ? 27.678 -2.087 38.759 1.00 26.83 87 LYS A N 1
ATOM 690 C CA . LYS A 1 87 ? 27.645 -3.095 39.826 1.00 26.83 87 LYS A CA 1
ATOM 691 C C . LYS A 1 87 ? 26.386 -3.936 39.648 1.00 26.83 87 LYS A C 1
ATOM 693 O O . LYS A 1 87 ? 25.305 -3.396 39.439 1.00 26.83 87 LYS A O 1
ATOM 698 N N . THR A 1 88 ? 26.559 -5.250 39.709 1.00 29.19 88 THR A N 1
ATOM 699 C CA . THR A 1 88 ? 25.503 -6.264 39.693 1.00 29.19 88 THR A CA 1
ATOM 700 C C . THR A 1 88 ? 24.388 -5.916 40.683 1.00 29.19 88 THR A C 1
ATOM 702 O O . THR A 1 88 ? 24.648 -5.636 41.853 1.00 29.19 88 THR A O 1
ATOM 705 N N . PHE A 1 89 ? 23.146 -5.898 40.190 1.00 30.19 89 PHE A N 1
ATOM 706 C CA . PHE A 1 89 ? 21.951 -5.618 40.982 1.00 30.19 89 PHE A CA 1
ATOM 707 C C . PHE A 1 89 ? 21.548 -6.879 41.755 1.00 30.19 89 PHE A C 1
ATOM 709 O O . PHE A 1 89 ? 21.192 -7.897 41.163 1.00 30.19 89 PHE A O 1
ATOM 716 N N . ASP A 1 90 ? 21.659 -6.808 43.078 1.00 33.81 90 ASP A N 1
ATOM 717 C CA . ASP A 1 90 ? 21.289 -7.870 44.010 1.00 33.81 90 ASP A CA 1
ATOM 718 C C . ASP A 1 90 ? 19.800 -7.738 44.368 1.00 33.81 90 ASP A C 1
ATOM 720 O O . ASP A 1 90 ? 19.393 -6.855 45.131 1.00 33.81 90 ASP A O 1
ATOM 724 N N . VAL A 1 91 ? 18.986 -8.597 43.752 1.00 32.28 91 VAL A N 1
ATOM 725 C CA . VAL A 1 91 ? 17.517 -8.570 43.810 1.00 32.28 91 VAL A CA 1
ATOM 726 C C . VAL A 1 91 ? 16.988 -8.897 45.215 1.00 32.28 91 VAL A C 1
ATOM 728 O O . VAL A 1 91 ? 15.962 -8.350 45.619 1.00 32.28 91 VAL A O 1
ATOM 731 N N . GLU A 1 92 ? 17.701 -9.694 46.018 1.00 32.84 92 GLU A N 1
ATOM 732 C CA . GLU A 1 92 ? 17.255 -10.037 47.381 1.00 32.84 92 GLU A CA 1
ATOM 733 C C . GLU A 1 92 ? 17.360 -8.851 48.348 1.00 32.84 92 GLU A C 1
ATOM 735 O O . GLU A 1 92 ? 16.588 -8.733 49.304 1.00 32.84 92 GLU A O 1
ATOM 740 N N . LYS A 1 93 ? 18.277 -7.917 48.078 1.00 33.69 93 LYS A N 1
ATOM 741 C CA . LYS A 1 93 ? 18.507 -6.751 48.937 1.00 33.69 93 LYS A CA 1
ATOM 742 C C . LYS A 1 93 ? 17.484 -5.629 48.729 1.00 33.69 93 LYS A C 1
ATOM 744 O O . LYS A 1 93 ? 17.315 -4.796 49.620 1.00 33.69 93 LYS A O 1
ATOM 749 N N . PHE A 1 94 ? 16.806 -5.604 47.580 1.00 35.22 94 PHE A N 1
ATOM 750 C CA . PHE A 1 94 ? 15.744 -4.635 47.287 1.00 35.22 94 PHE A CA 1
ATOM 751 C C . PHE A 1 94 ? 14.384 -5.092 47.836 1.00 35.22 94 PHE A C 1
ATOM 753 O O . PHE A 1 94 ? 13.634 -4.275 48.360 1.00 35.22 94 PHE A O 1
ATOM 760 N N . LEU A 1 95 ? 14.106 -6.399 47.815 1.00 33.41 95 LEU A N 1
ATOM 761 C CA . LEU A 1 95 ? 12.835 -6.961 48.290 1.00 33.41 95 LEU A CA 1
ATOM 762 C C . LEU A 1 95 ? 12.699 -6.989 49.824 1.00 33.41 95 LEU A C 1
ATOM 764 O O . LEU A 1 95 ? 11.587 -6.983 50.337 1.00 33.41 95 LEU A O 1
ATOM 768 N N . ASN A 1 96 ? 13.808 -6.945 50.570 1.00 34.00 96 ASN A N 1
ATOM 769 C CA . ASN A 1 96 ? 13.793 -6.988 52.039 1.00 34.00 96 ASN A CA 1
ATOM 770 C C . ASN A 1 96 ? 13.915 -5.616 52.728 1.00 34.00 96 ASN A C 1
ATOM 772 O O . ASN A 1 96 ? 14.168 -5.557 53.932 1.00 34.00 96 ASN A O 1
ATOM 776 N N . LYS A 1 97 ? 13.732 -4.498 52.008 1.00 32.56 97 LYS A N 1
ATOM 777 C CA . LYS A 1 97 ? 13.880 -3.145 52.582 1.00 32.56 97 LYS A CA 1
ATOM 778 C C . LYS A 1 97 ? 12.573 -2.416 52.919 1.00 32.56 97 LYS A C 1
ATOM 780 O O . LYS A 1 97 ? 12.613 -1.213 53.158 1.00 32.56 97 LYS A O 1
ATOM 785 N N . GLU A 1 98 ? 11.455 -3.134 53.026 1.00 36.25 98 GLU A N 1
ATOM 786 C CA . GLU A 1 98 ? 10.209 -2.597 53.609 1.00 36.25 98 GLU A CA 1
ATOM 787 C C . GLU A 1 98 ? 9.972 -2.991 55.077 1.00 36.25 98 GLU A C 1
ATOM 789 O O . GLU A 1 98 ? 9.022 -2.521 55.689 1.00 36.25 98 GLU A O 1
ATOM 794 N N . ASN A 1 99 ? 10.885 -3.738 55.708 1.00 36.84 99 ASN A N 1
ATOM 795 C CA . ASN A 1 99 ? 10.841 -4.010 57.148 1.00 36.84 99 ASN A CA 1
ATOM 796 C C . ASN A 1 99 ? 12.152 -3.584 57.820 1.00 36.84 99 ASN A C 1
ATOM 798 O O . ASN A 1 99 ? 13.047 -4.394 58.044 1.00 36.84 99 ASN A O 1
ATOM 802 N N . GLY A 1 100 ? 12.283 -2.293 58.137 1.00 27.80 100 GLY A N 1
ATOM 803 C CA . GLY A 1 100 ? 13.446 -1.813 58.885 1.00 27.80 100 GLY A CA 1
ATOM 804 C C . GLY A 1 100 ? 13.624 -0.301 58.914 1.00 27.80 100 GLY A C 1
ATOM 805 O O . GLY A 1 100 ? 14.640 0.200 58.443 1.00 27.80 100 GLY A O 1
ATOM 806 N N . ILE A 1 101 ? 12.675 0.432 59.501 1.00 29.50 101 ILE A N 1
ATOM 807 C CA . ILE A 1 101 ? 12.948 1.780 60.014 1.00 29.50 101 ILE A CA 1
ATOM 808 C C . ILE A 1 101 ? 12.820 1.727 61.537 1.00 29.50 101 ILE A C 1
ATOM 810 O O . ILE A 1 101 ? 11.728 1.833 62.090 1.00 29.50 101 ILE A O 1
ATOM 814 N N . ARG A 1 102 ? 13.959 1.561 62.216 1.00 28.52 102 ARG A N 1
ATOM 815 C CA . ARG A 1 102 ? 14.156 2.001 63.600 1.00 28.52 102 ARG A CA 1
ATOM 816 C C . ARG A 1 102 ? 15.549 2.610 63.770 1.00 28.52 102 ARG A C 1
ATOM 818 O O . ARG A 1 102 ? 16.552 2.000 63.425 1.00 28.52 102 ARG A O 1
ATOM 825 N N . GLU A 1 103 ? 15.512 3.814 64.336 1.00 28.09 103 GLU A N 1
ATOM 826 C CA . GLU A 1 103 ? 16.492 4.454 65.221 1.00 28.09 103 GLU A CA 1
ATOM 827 C C . GLU A 1 103 ? 17.871 4.861 64.670 1.00 28.09 103 GLU A C 1
ATOM 829 O O . GLU A 1 103 ? 18.831 4.097 64.636 1.00 28.09 103 GLU A O 1
ATOM 834 N N . ARG A 1 104 ? 18.014 6.176 64.443 1.00 27.08 104 ARG A N 1
ATOM 835 C CA . ARG A 1 104 ? 19.100 6.946 65.067 1.00 27.08 104 ARG A CA 1
ATOM 836 C C . ARG A 1 104 ? 18.536 8.201 65.728 1.00 27.08 104 ARG A C 1
ATOM 838 O O . ARG A 1 104 ? 18.004 9.086 65.068 1.00 27.08 104 ARG A O 1
ATOM 845 N N . THR A 1 105 ? 18.666 8.226 67.045 1.00 27.64 105 THR A N 1
ATOM 846 C CA . THR A 1 105 ? 18.484 9.358 67.953 1.00 27.64 105 THR A CA 1
ATOM 847 C C . THR A 1 105 ? 19.594 10.399 67.772 1.00 27.64 105 THR A C 1
ATOM 849 O O . THR A 1 105 ? 20.756 10.019 67.621 1.00 27.64 105 THR A O 1
ATOM 852 N N . ASN A 1 106 ? 19.251 11.694 67.833 1.00 29.16 106 ASN A N 1
ATOM 853 C CA . ASN A 1 106 ? 19.818 12.657 68.796 1.00 29.16 106 ASN A CA 1
ATOM 854 C C . ASN A 1 106 ? 19.203 14.069 68.646 1.00 29.16 106 ASN A C 1
ATOM 856 O O . ASN A 1 106 ? 19.442 14.724 67.639 1.00 29.16 106 ASN A O 1
ATOM 860 N N . GLY A 1 107 ? 18.494 14.499 69.708 1.00 26.39 107 GLY A N 1
ATOM 861 C CA . GLY A 1 107 ? 18.278 15.878 70.210 1.00 26.39 107 GLY A CA 1
ATOM 862 C C . GLY A 1 107 ? 17.442 16.850 69.361 1.00 26.39 107 GLY A C 1
ATOM 863 O O . GLY A 1 107 ? 17.806 17.130 68.232 1.00 26.39 107 GLY A O 1
ATOM 864 N N . GLY A 1 108 ? 16.357 17.472 69.832 1.00 25.67 108 GLY A N 1
ATOM 865 C CA . GLY A 1 108 ? 15.653 17.458 71.117 1.00 25.67 108 GLY A CA 1
ATOM 866 C C . GLY A 1 108 ? 14.366 18.306 71.027 1.00 25.67 108 GLY A C 1
ATOM 867 O O . GLY A 1 108 ? 14.261 19.097 70.098 1.00 25.67 108 GLY A O 1
ATOM 868 N N . ASP A 1 109 ? 13.447 18.097 71.988 1.00 26.39 109 ASP A N 1
ATOM 869 C CA . ASP A 1 109 ? 12.417 19.023 72.531 1.00 26.39 109 ASP A CA 1
ATOM 870 C C . ASP A 1 109 ? 11.430 19.716 71.548 1.00 26.39 109 ASP A C 1
ATOM 872 O O . ASP A 1 109 ? 11.837 20.343 70.583 1.00 26.39 109 ASP A O 1
ATOM 876 N N . VAL A 1 110 ? 10.092 19.736 71.674 1.00 29.06 110 VAL A N 1
ATOM 877 C CA . VAL A 1 110 ? 9.096 19.580 72.758 1.00 29.06 110 VAL A CA 1
ATOM 878 C C . VAL A 1 110 ? 7.730 19.282 72.087 1.00 29.06 110 VAL A C 1
ATOM 880 O O . VAL A 1 110 ? 7.480 19.795 70.998 1.00 29.06 110 VAL A O 1
ATOM 883 N N . GLY A 1 111 ? 6.806 18.576 72.760 1.00 28.19 111 GLY A N 1
ATOM 884 C CA . GLY A 1 111 ? 5.369 18.921 72.671 1.00 28.19 111 GLY A CA 1
ATOM 885 C C . GLY A 1 111 ? 4.380 17.886 72.113 1.00 28.19 111 GLY A C 1
ATOM 886 O O . GLY A 1 111 ? 3.991 17.949 70.955 1.00 28.19 111 GLY A O 1
ATOM 887 N N . ASP A 1 112 ? 3.949 16.975 72.985 1.00 27.36 112 ASP A N 1
ATOM 888 C CA . ASP A 1 112 ? 2.552 16.612 73.303 1.00 27.36 112 ASP A CA 1
ATOM 889 C C . ASP A 1 112 ? 1.423 16.805 72.253 1.00 27.36 112 ASP A C 1
ATOM 891 O O . ASP A 1 112 ? 1.026 17.930 71.943 1.00 27.36 112 ASP A O 1
ATOM 895 N N . ASN A 1 113 ? 0.799 15.702 71.807 1.00 29.31 113 ASN A N 1
ATOM 896 C CA . ASN A 1 113 ? -0.599 15.338 72.132 1.00 29.31 113 ASN A CA 1
ATOM 897 C C . ASN A 1 113 ? -1.193 14.259 71.199 1.00 29.31 113 ASN A C 1
ATOM 899 O O . ASN A 1 113 ? -1.097 14.295 69.975 1.00 29.31 113 ASN A O 1
ATOM 903 N N . HIS A 1 114 ? -1.868 13.305 71.836 1.00 26.45 114 HIS A N 1
ATOM 904 C CA . HIS A 1 114 ? -2.654 12.194 71.294 1.00 26.45 114 HIS A CA 1
ATOM 905 C C . HIS A 1 114 ? -3.979 12.655 70.648 1.00 26.45 114 HIS A C 1
ATOM 907 O O . HIS A 1 114 ? -4.765 13.270 71.356 1.00 26.45 114 HIS A O 1
ATOM 913 N N . VAL A 1 115 ? -4.289 12.242 69.402 1.00 30.06 115 VAL A N 1
ATOM 914 C CA . VAL A 1 115 ? -5.636 11.824 68.908 1.00 30.06 115 VAL A CA 1
ATOM 915 C C . VAL A 1 115 ? -5.461 10.971 67.626 1.00 30.06 115 VAL A C 1
ATOM 917 O O . VAL A 1 115 ? -4.766 11.416 66.713 1.00 30.06 115 VAL A O 1
ATOM 920 N N . PRO A 1 116 ? -6.089 9.783 67.477 1.00 27.53 116 PRO A N 1
ATOM 921 C CA . PRO A 1 116 ? -6.011 8.996 66.245 1.00 27.53 116 PRO A CA 1
ATOM 922 C C . PRO A 1 116 ? -7.061 9.450 65.212 1.00 27.53 116 PRO A C 1
ATOM 924 O O . PRO A 1 116 ? -8.265 9.340 65.447 1.00 27.53 116 PRO A O 1
ATOM 927 N N . GLN A 1 117 ? -6.622 9.920 64.039 1.00 28.81 117 GLN A N 1
ATOM 928 C CA . GLN A 1 117 ? -7.500 10.125 62.881 1.00 28.81 117 GLN A CA 1
ATOM 929 C C . GLN A 1 117 ? -7.607 8.842 62.046 1.00 28.81 117 GLN A C 1
ATOM 931 O O . GLN A 1 117 ? -6.609 8.281 61.597 1.00 28.81 117 GLN A O 1
ATOM 936 N N . ARG A 1 118 ? -8.848 8.397 61.815 1.00 30.59 118 ARG A N 1
ATOM 937 C CA . ARG A 1 118 ? -9.205 7.392 60.805 1.00 30.59 118 ARG A CA 1
ATOM 938 C C . ARG A 1 118 ? -8.843 7.931 59.419 1.00 30.59 118 ARG A C 1
ATOM 940 O O . ARG A 1 118 ? -9.556 8.777 58.889 1.00 30.59 118 ARG A O 1
ATOM 947 N N . GLY A 1 119 ? -7.771 7.420 58.826 1.00 26.25 119 GLY A N 1
ATOM 948 C CA . GLY A 1 119 ? -7.520 7.544 57.394 1.00 26.25 119 GLY A CA 1
ATOM 949 C C . GLY A 1 119 ? -8.285 6.451 56.655 1.00 26.25 119 GLY A C 1
ATOM 950 O O . GLY A 1 119 ? -7.914 5.283 56.718 1.00 26.25 119 GLY A O 1
ATOM 951 N N . THR A 1 120 ? -9.366 6.811 55.968 1.00 28.09 120 THR A N 1
ATOM 952 C CA . THR A 1 120 ? -10.002 5.955 54.961 1.00 28.09 120 THR A CA 1
ATOM 953 C C . THR A 1 120 ? -9.043 5.783 53.789 1.00 28.09 120 THR A C 1
ATOM 955 O O . THR A 1 120 ? -9.005 6.603 52.873 1.00 28.09 120 THR A O 1
ATOM 958 N N . GLN A 1 121 ? -8.246 4.720 53.834 1.00 28.31 121 GLN A N 1
ATOM 959 C CA . GLN A 1 121 ? -7.532 4.202 52.678 1.00 28.31 121 GLN A CA 1
ATOM 960 C C . GLN A 1 121 ? -8.588 3.599 51.746 1.00 28.31 121 GLN A C 1
ATOM 962 O O . GLN A 1 121 ? -9.134 2.530 52.020 1.00 28.31 121 GLN A O 1
ATOM 967 N N . LEU A 1 122 ? -8.941 4.337 50.690 1.00 30.38 122 LEU A N 1
ATOM 968 C CA . LEU A 1 122 ? -9.728 3.827 49.569 1.00 30.38 122 LEU A CA 1
ATOM 969 C C . LEU A 1 122 ? -8.931 2.687 48.932 1.00 30.38 122 LEU A C 1
ATOM 971 O O . LEU A 1 122 ? -8.065 2.893 48.087 1.00 30.38 122 LEU A O 1
ATOM 975 N N . THR A 1 123 ? -9.195 1.479 49.407 1.00 32.16 123 THR A N 1
ATOM 976 C CA . THR A 1 123 ? -8.840 0.244 48.727 1.00 32.16 123 THR A CA 1
ATOM 977 C C . THR A 1 123 ? -9.723 0.161 47.480 1.00 32.16 123 THR A C 1
ATOM 979 O O . THR A 1 123 ? -10.944 0.295 47.603 1.00 32.16 123 THR A O 1
ATOM 982 N N . PRO A 1 124 ? -9.163 0.013 46.266 1.00 35.22 124 PRO A N 1
ATOM 983 C CA . PRO A 1 124 ? -9.994 -0.216 45.095 1.00 35.22 124 PRO A CA 1
ATOM 984 C C . PRO A 1 124 ? -10.708 -1.563 45.288 1.00 35.22 124 PRO A C 1
ATOM 986 O O . PRO A 1 124 ? -10.068 -2.529 45.718 1.00 35.22 124 PRO A O 1
ATOM 989 N N . PRO A 1 125 ? -12.026 -1.647 45.038 1.00 35.44 125 PRO A N 1
ATOM 990 C CA . PRO A 1 125 ? -12.753 -2.887 45.226 1.00 35.44 125 PRO A CA 1
ATOM 991 C C . PRO A 1 125 ? -12.229 -3.923 44.229 1.00 35.44 125 PRO A C 1
ATOM 993 O O . PRO A 1 125 ? -12.115 -3.677 43.029 1.00 35.44 125 PRO A O 1
ATOM 996 N N . TYR A 1 126 ? -11.867 -5.073 44.782 1.00 35.41 126 TYR A N 1
ATOM 997 C CA . TYR A 1 126 ? -11.359 -6.244 44.093 1.00 35.41 126 TYR A CA 1
ATOM 998 C C . TYR A 1 126 ? -12.333 -6.743 43.015 1.00 35.41 126 TYR A C 1
ATOM 1000 O O . TYR A 1 126 ? -13.528 -6.874 43.269 1.00 35.41 126 TYR A O 1
ATOM 1008 N N . GLY A 1 127 ? -11.785 -7.104 41.849 1.00 38.31 127 GLY A N 1
ATOM 1009 C CA . GLY A 1 127 ? -12.444 -7.962 40.861 1.00 38.31 127 GLY A CA 1
ATOM 1010 C C . GLY A 1 127 ? -12.884 -7.267 39.577 1.00 38.31 127 GLY A C 1
ATOM 1011 O O . GLY A 1 127 ? -14.075 -7.142 39.341 1.00 38.31 127 GLY A O 1
ATOM 1012 N N . PHE A 1 128 ? -11.944 -6.880 38.711 1.00 39.12 128 PHE A N 1
ATOM 1013 C CA . PHE A 1 128 ? -12.259 -6.582 37.313 1.00 39.12 128 PHE A CA 1
ATOM 1014 C C . PHE A 1 128 ? -11.049 -6.854 36.413 1.00 39.12 128 PHE A C 1
ATOM 1016 O O . PHE A 1 128 ? -10.104 -6.071 36.380 1.00 39.12 128 PHE A O 1
ATOM 1023 N N . LEU A 1 129 ? -11.108 -7.917 35.608 1.00 43.72 129 LEU A N 1
ATOM 1024 C CA . LEU A 1 129 ? -10.436 -7.932 34.305 1.00 43.72 129 LEU A CA 1
ATOM 1025 C C . LEU A 1 129 ? -11.218 -6.969 33.394 1.00 43.72 129 LEU A C 1
ATOM 1027 O O . LEU A 1 129 ? -11.979 -7.380 32.528 1.00 43.72 129 LEU A O 1
ATOM 1031 N N . ARG A 1 130 ? -11.119 -5.663 33.665 1.00 49.00 130 ARG A N 1
ATOM 1032 C CA . ARG A 1 130 ? -11.645 -4.621 32.779 1.00 49.00 130 ARG A CA 1
ATOM 1033 C C . ARG A 1 130 ? -10.592 -4.374 31.716 1.00 49.00 130 ARG A C 1
ATOM 1035 O O . ARG A 1 130 ? -9.409 -4.275 32.031 1.00 49.00 130 ARG A O 1
ATOM 1042 N N . PHE A 1 131 ? -11.028 -4.220 30.476 1.00 62.47 131 PHE A N 1
ATOM 1043 C CA . PHE A 1 131 ? -10.273 -3.597 29.394 1.00 62.47 131 PHE A CA 1
ATOM 1044 C C . PHE A 1 131 ? -9.913 -2.160 29.807 1.00 62.47 131 PHE A C 1
ATOM 1046 O O . PHE A 1 131 ? -10.571 -1.206 29.411 1.00 62.47 131 PHE A O 1
ATOM 1053 N N . ASN A 1 132 ? -8.907 -2.034 30.682 1.00 69.81 132 ASN A N 1
ATOM 1054 C CA . ASN A 1 132 ? -8.751 -0.984 31.702 1.00 69.81 132 ASN A CA 1
ATOM 1055 C C . ASN A 1 132 ? -8.644 0.444 31.146 1.00 69.81 132 ASN A C 1
ATOM 1057 O O . ASN A 1 132 ? -8.775 1.416 31.878 1.00 69.81 132 ASN A O 1
ATOM 1061 N N . MET A 1 133 ? -8.417 0.566 29.842 1.00 89.56 133 MET A N 1
ATOM 1062 C CA . MET A 1 133 ? -8.195 1.837 29.162 1.00 89.56 133 MET A CA 1
ATOM 1063 C C . MET A 1 133 ? -9.341 2.249 28.233 1.00 89.56 133 MET A C 1
ATOM 1065 O O . MET A 1 133 ? -9.231 3.274 27.568 1.00 89.56 133 MET A O 1
ATOM 1069 N N . SER A 1 134 ? -10.423 1.465 28.169 1.00 93.50 134 SER A N 1
ATOM 1070 C CA . SER A 1 134 ? -11.620 1.783 27.385 1.00 93.50 134 SER A CA 1
ATOM 1071 C C . SER A 1 134 ? -12.826 1.932 28.317 1.00 93.50 134 SER A C 1
ATOM 1073 O O . SER A 1 134 ? -13.081 1.015 29.102 1.00 93.50 134 SER A O 1
ATOM 1075 N N . PRO A 1 135 ? -13.590 3.038 28.240 1.00 93.00 135 PRO A N 1
ATOM 1076 C CA . PRO A 1 135 ? -14.824 3.182 29.004 1.00 93.00 135 PRO A CA 1
ATOM 1077 C C . PRO A 1 135 ? -15.806 2.043 28.718 1.00 93.00 135 PRO A C 1
ATOM 1079 O O . PRO A 1 135 ? -15.978 1.611 27.575 1.00 93.00 135 PRO A O 1
ATOM 1082 N N . GLU A 1 136 ? -16.453 1.556 29.771 1.00 90.88 136 GLU A N 1
ATOM 1083 C CA . GLU A 1 136 ? -17.295 0.363 29.733 1.00 90.88 136 GLU A CA 1
ATOM 1084 C C . GLU A 1 136 ? -18.491 0.540 28.783 1.00 90.88 136 GLU A C 1
ATOM 1086 O O . GLU A 1 136 ? -18.871 -0.369 28.055 1.00 90.88 136 GLU A O 1
ATOM 1091 N N . GLU A 1 137 ? -19.057 1.735 28.743 1.00 92.50 137 GLU A N 1
ATOM 1092 C CA . GLU A 1 137 ? -20.176 2.120 27.893 1.00 92.50 137 GLU A CA 1
ATOM 1093 C C . GLU A 1 137 ? -19.813 2.251 26.403 1.00 92.50 137 GLU A C 1
ATOM 1095 O O . GLU A 1 137 ? -20.705 2.238 25.555 1.00 92.50 137 GLU A O 1
ATOM 1100 N N . LEU A 1 138 ? -18.520 2.365 26.076 1.00 94.50 138 LEU A N 1
ATOM 1101 C CA . LEU A 1 138 ? -18.024 2.495 24.700 1.00 94.50 138 LEU A CA 1
ATOM 1102 C C . LEU A 1 138 ? -17.530 1.164 24.120 1.00 94.50 138 LEU A C 1
ATOM 1104 O O . LEU A 1 138 ? -17.400 1.039 22.901 1.00 94.50 138 LEU A O 1
ATOM 1108 N N . LEU A 1 139 ? -17.269 0.164 24.968 1.00 94.56 139 LEU A N 1
ATOM 1109 C CA . LEU A 1 139 ? -16.819 -1.160 24.550 1.00 94.56 139 LEU A CA 1
ATOM 1110 C C . LEU A 1 139 ? -17.986 -2.151 24.510 1.00 94.56 139 LEU A C 1
ATOM 1112 O O . LEU A 1 139 ? -18.335 -2.753 25.528 1.00 94.56 139 LEU A O 1
ATOM 1116 N N . HIS A 1 140 ? -18.553 -2.345 23.319 1.00 95.25 140 HIS A N 1
ATOM 1117 C CA . HIS A 1 140 ? -19.647 -3.293 23.105 1.00 95.25 140 HIS A CA 1
ATOM 1118 C C . HIS A 1 140 ? -19.182 -4.752 23.219 1.00 95.25 140 HIS A C 1
ATOM 1120 O O . HIS A 1 140 ? -19.711 -5.519 24.018 1.00 95.25 140 HIS A O 1
ATOM 1126 N N . GLU A 1 141 ? -18.167 -5.115 22.436 1.00 95.69 141 GLU A N 1
ATOM 1127 C CA . GLU A 1 141 ? -17.594 -6.458 22.374 1.00 95.69 141 GLU A CA 1
ATOM 1128 C C . GLU A 1 141 ? -16.160 -6.411 21.829 1.00 95.69 141 GLU A C 1
ATOM 1130 O O . GLU A 1 141 ? -15.735 -5.418 21.234 1.00 95.69 141 GLU A O 1
ATOM 1135 N N . ILE A 1 142 ? -15.433 -7.511 21.999 1.00 96.31 142 ILE A N 1
ATOM 1136 C CA . ILE A 1 142 ? -14.143 -7.780 21.375 1.00 96.31 142 ILE A CA 1
ATOM 1137 C C . ILE A 1 142 ? -14.272 -9.066 20.577 1.00 96.31 142 ILE A C 1
ATOM 1139 O O . ILE A 1 142 ? -14.336 -10.160 21.136 1.00 96.31 142 ILE A O 1
ATOM 1143 N N . VAL A 1 143 ? -14.270 -8.932 19.254 1.00 97.75 143 VAL A N 1
ATOM 1144 C CA . VAL A 1 143 ? -14.267 -10.079 18.348 1.00 97.75 143 VAL A CA 1
ATOM 1145 C C . VAL A 1 143 ? -12.824 -10.520 18.109 1.00 97.75 143 VAL A C 1
ATOM 1147 O O . VAL A 1 143 ? -12.079 -9.877 17.369 1.00 97.75 143 VAL A O 1
ATOM 1150 N N . LEU A 1 144 ? -12.425 -11.631 18.723 1.00 97.00 144 LEU A N 1
ATOM 1151 C CA . LEU A 1 144 ? -11.138 -12.272 18.478 1.00 97.00 144 LEU A CA 1
ATOM 1152 C C . LEU A 1 144 ? -11.276 -13.278 17.339 1.00 97.00 144 LEU A C 1
ATOM 1154 O O . LEU A 1 144 ? -11.969 -14.286 17.467 1.00 97.00 144 LEU A O 1
ATOM 1158 N N . VAL A 1 145 ? -10.595 -13.015 16.225 1.00 97.25 145 VAL A N 1
ATOM 1159 C CA . VAL A 1 145 ? -10.586 -13.925 15.075 1.00 97.25 145 VAL A CA 1
ATOM 1160 C C . VAL A 1 145 ? -9.317 -14.770 15.097 1.00 97.25 145 VAL A C 1
ATOM 1162 O O . VAL A 1 145 ? -8.230 -14.291 14.783 1.00 97.25 145 VAL A O 1
ATOM 1165 N N . ASP A 1 146 ? -9.465 -16.038 15.462 1.00 95.88 146 ASP A N 1
ATOM 1166 C CA . ASP A 1 146 ? -8.402 -17.035 15.447 1.00 95.88 146 ASP A CA 1
ATOM 1167 C C . ASP A 1 146 ? -8.211 -17.580 14.022 1.00 95.88 146 ASP A C 1
ATOM 1169 O O . ASP A 1 146 ? -9.009 -18.380 13.522 1.00 95.88 146 ASP A O 1
ATOM 1173 N N . ASP A 1 147 ? -7.136 -17.149 13.357 1.00 94.69 147 ASP A N 1
ATOM 1174 C CA . ASP A 1 147 ? -6.791 -17.548 11.988 1.00 94.69 147 ASP A CA 1
ATOM 1175 C C . ASP A 1 147 ? -6.098 -18.921 11.915 1.00 94.69 147 ASP A C 1
ATOM 1177 O O . ASP A 1 147 ? -5.029 -19.086 11.320 1.00 94.69 147 ASP A O 1
ATOM 1181 N N . ASN A 1 148 ? -6.740 -19.921 12.520 1.00 94.12 148 ASN A N 1
ATOM 1182 C CA . ASN A 1 148 ? -6.296 -21.309 12.577 1.00 94.12 148 ASN A CA 1
ATOM 1183 C C . ASN A 1 148 ? -4.955 -21.501 13.313 1.00 94.12 148 ASN A C 1
ATOM 1185 O O . ASN A 1 148 ? -4.023 -22.114 12.787 1.00 94.12 148 ASN A O 1
ATOM 1189 N N . SER A 1 149 ? -4.878 -20.995 14.546 1.00 91.31 149 SER A N 1
ATOM 1190 C CA . SER A 1 149 ? -3.748 -21.208 15.460 1.00 91.31 149 SER A CA 1
ATOM 1191 C C . SER A 1 149 ? -3.524 -22.697 15.747 1.00 91.31 149 SER A C 1
ATOM 1193 O O . SER A 1 149 ? -4.486 -23.468 15.815 1.00 91.31 149 SER A O 1
ATOM 1195 N N . GLU A 1 150 ? -2.264 -23.107 15.925 1.00 90.88 150 GLU A N 1
ATOM 1196 C CA . GLU A 1 150 ? -1.905 -24.496 16.267 1.00 90.88 150 GLU A CA 1
ATOM 1197 C C . GLU A 1 150 ? -2.442 -24.902 17.643 1.00 90.88 150 GLU A C 1
ATOM 1199 O O . GLU A 1 150 ? -2.964 -26.003 17.807 1.00 90.88 150 GLU A O 1
ATOM 1204 N N . ASP A 1 151 ? -2.361 -23.987 18.610 1.00 90.38 151 ASP A N 1
ATOM 1205 C CA . ASP A 1 151 ? -3.024 -24.126 19.899 1.00 90.38 151 ASP A CA 1
ATOM 1206 C C . ASP A 1 151 ? -4.521 -23.832 19.731 1.00 90.38 151 ASP A C 1
ATOM 1208 O O . ASP A 1 151 ? -4.923 -22.713 19.405 1.00 90.38 151 ASP A O 1
ATOM 1212 N N . VAL A 1 152 ? -5.345 -24.865 19.895 1.00 86.06 152 VAL A N 1
ATOM 1213 C CA . VAL A 1 152 ? -6.806 -24.783 19.759 1.00 86.06 152 VAL A CA 1
ATOM 1214 C C . VAL A 1 152 ? -7.503 -24.390 21.059 1.00 86.06 152 VAL A C 1
ATOM 1216 O O . VAL A 1 152 ? -8.686 -24.041 21.033 1.00 86.06 152 VAL A O 1
ATOM 1219 N N . ASP A 1 153 ? -6.810 -24.482 22.193 1.00 89.88 153 ASP A N 1
ATOM 1220 C CA . ASP A 1 153 ? -7.398 -24.251 23.509 1.00 89.88 153 ASP A CA 1
ATOM 1221 C C . ASP A 1 153 ? -7.318 -22.773 23.901 1.00 89.88 153 ASP A C 1
ATOM 1223 O O . ASP A 1 153 ? -8.238 -22.278 24.554 1.00 89.88 153 ASP A O 1
ATOM 1227 N N . ILE A 1 154 ? -6.340 -22.025 23.371 1.00 86.44 154 ILE A N 1
ATOM 1228 C CA . ILE A 1 154 ? -6.204 -20.577 23.608 1.00 86.44 154 ILE A CA 1
ATOM 1229 C C . ILE A 1 154 ? -7.493 -19.797 23.301 1.00 86.44 154 ILE A C 1
ATOM 1231 O O . ILE A 1 154 ? -7.913 -18.938 24.074 1.00 86.44 154 ILE A O 1
ATOM 1235 N N . GLY A 1 155 ? -8.189 -20.132 22.210 1.00 84.31 155 GLY A N 1
ATOM 1236 C CA . GLY A 1 155 ? -9.458 -19.493 21.865 1.00 84.31 155 GLY A CA 1
ATOM 1237 C C . GLY A 1 155 ? -10.572 -19.810 22.868 1.00 84.31 155 GLY A C 1
ATOM 1238 O O . GLY A 1 155 ? -11.402 -18.955 23.161 1.00 84.31 155 GLY A O 1
ATOM 1239 N N . LYS A 1 156 ? -10.587 -21.018 23.439 1.00 88.31 156 LYS A N 1
ATOM 1240 C CA . LYS A 1 156 ? -11.607 -21.429 24.418 1.00 88.31 156 LYS A CA 1
ATOM 1241 C C . LYS A 1 156 ? -11.409 -20.739 25.762 1.00 88.31 156 LYS A C 1
ATOM 1243 O O . LYS A 1 156 ? -12.395 -20.378 26.402 1.00 88.31 156 LYS A O 1
ATOM 1248 N N . GLU A 1 157 ? -10.154 -20.564 26.168 1.00 89.94 157 GLU A N 1
ATOM 1249 C CA . GLU A 1 157 ? -9.785 -19.846 27.389 1.00 89.94 157 GLU A CA 1
ATOM 1250 C C . GLU A 1 157 ? -10.164 -18.366 27.288 1.00 89.94 157 GLU A C 1
ATOM 1252 O O . GLU A 1 157 ? -10.826 -17.832 28.177 1.00 89.94 157 GLU A O 1
ATOM 1257 N N . LEU A 1 158 ? -9.830 -17.716 26.167 1.00 89.00 158 LEU A N 1
ATOM 1258 C CA . LEU A 1 158 ? -10.150 -16.304 25.939 1.00 89.00 158 LEU A CA 1
ATOM 1259 C C . LEU A 1 158 ? -11.658 -16.050 25.819 1.00 89.00 158 LEU A C 1
ATOM 1261 O O . LEU A 1 158 ? -12.135 -15.010 26.262 1.00 89.00 158 LEU A O 1
ATOM 1265 N N . ALA A 1 159 ? -12.424 -17.012 25.298 1.00 89.94 159 ALA A N 1
ATOM 1266 C CA . ALA A 1 159 ? -13.883 -16.925 25.238 1.00 89.94 159 ALA A CA 1
ATOM 1267 C C . ALA A 1 159 ? -14.565 -16.887 26.622 1.00 89.94 159 ALA A C 1
ATOM 1269 O O . ALA A 1 159 ? -15.753 -16.587 26.697 1.00 89.94 159 ALA A O 1
ATOM 1270 N N . GLN A 1 160 ? -13.850 -17.191 27.715 1.00 90.19 160 GLN A N 1
ATOM 1271 C CA . GLN A 1 160 ? -14.383 -17.053 29.077 1.00 90.19 160 GLN A CA 1
ATOM 1272 C C . GLN A 1 160 ? -14.341 -15.606 29.596 1.00 90.19 160 GLN A C 1
ATOM 1274 O O . GLN A 1 160 ? -14.921 -15.314 30.641 1.00 90.19 160 GLN A O 1
ATOM 1279 N N . MET A 1 161 ? -13.637 -14.702 28.908 1.00 88.31 161 MET A N 1
ATOM 1280 C CA . MET A 1 161 ? -13.540 -13.298 29.303 1.00 88.31 161 MET A CA 1
ATOM 1281 C C . MET A 1 161 ? -14.818 -12.535 28.937 1.00 88.31 161 MET A C 1
ATOM 1283 O O . MET A 1 161 ? -15.417 -12.757 27.884 1.00 88.31 161 MET A O 1
ATOM 1287 N N . GLU A 1 162 ? -15.231 -11.600 29.797 1.00 88.62 162 GLU A N 1
ATOM 1288 C CA . GLU A 1 162 ? -16.401 -10.759 29.530 1.00 88.62 162 GLU A CA 1
ATOM 1289 C C . GLU A 1 162 ? -16.225 -10.014 28.198 1.00 88.62 162 GLU A C 1
ATOM 1291 O O . GLU A 1 162 ? -15.145 -9.503 27.907 1.00 88.62 162 GLU A O 1
ATOM 1296 N N . ARG A 1 163 ? -17.295 -9.933 27.398 1.00 89.69 163 ARG A N 1
ATOM 1297 C CA . ARG A 1 163 ? -17.341 -9.226 26.102 1.00 89.69 163 ARG A CA 1
ATOM 1298 C C . ARG A 1 163 ? -16.442 -9.797 25.010 1.00 89.69 163 ARG A C 1
ATOM 1300 O O . ARG A 1 163 ? -16.403 -9.218 23.929 1.00 89.69 163 ARG A O 1
ATOM 1307 N N . VAL A 1 164 ? -15.752 -10.910 25.243 1.00 93.25 164 VAL A N 1
ATOM 1308 C CA . VAL A 1 164 ? -14.928 -11.554 24.220 1.00 93.25 164 VAL A CA 1
ATOM 1309 C C . VAL A 1 164 ? -15.759 -12.567 23.442 1.00 93.25 164 VAL A C 1
ATOM 1311 O O . VAL A 1 164 ? -16.305 -13.515 23.999 1.00 93.25 164 VAL A O 1
ATOM 1314 N N . VAL A 1 165 ? -15.813 -12.385 22.126 1.00 94.19 165 VAL A N 1
ATOM 1315 C CA . VAL A 1 165 ? -16.408 -13.328 21.178 1.00 94.19 165 VAL A CA 1
ATOM 1316 C C . VAL A 1 165 ? -15.287 -13.908 20.332 1.00 94.19 165 VAL A C 1
ATOM 1318 O O . VAL A 1 165 ? -14.579 -13.174 19.647 1.00 94.19 165 VAL A O 1
ATOM 1321 N N . VAL A 1 166 ? -15.117 -15.229 20.363 1.00 95.12 166 VAL A N 1
ATOM 1322 C CA . VAL A 1 166 ? -14.059 -15.904 19.601 1.00 95.12 166 VAL A CA 1
ATOM 1323 C C . VAL A 1 166 ? -14.633 -16.543 18.344 1.00 95.12 166 VAL A C 1
ATOM 1325 O O . VAL A 1 166 ? -15.525 -17.387 18.408 1.00 95.12 166 VAL A O 1
ATOM 1328 N N . LEU A 1 167 ? -14.083 -16.164 17.193 1.00 95.56 167 LEU A N 1
ATOM 1329 C CA . LEU A 1 167 ? -14.371 -16.749 15.890 1.00 95.56 167 LEU A CA 1
ATOM 1330 C C . LEU A 1 167 ? -13.127 -17.476 15.383 1.00 95.56 167 LEU A C 1
ATOM 1332 O O . LEU A 1 167 ? -12.119 -16.840 15.096 1.00 95.56 167 LEU A O 1
ATOM 1336 N N . ARG A 1 168 ? -13.196 -18.798 15.215 1.00 95.06 168 ARG A N 1
ATOM 1337 C CA . ARG A 1 168 ? -12.076 -19.581 14.677 1.00 95.06 168 ARG A CA 1
ATOM 1338 C C . ARG A 1 168 ? -12.275 -19.923 13.203 1.00 95.06 168 ARG A C 1
ATOM 1340 O O . ARG A 1 168 ? -13.306 -20.466 12.813 1.00 95.06 168 ARG A O 1
ATOM 1347 N N . ASN A 1 169 ? -11.259 -19.661 12.385 1.00 94.94 169 ASN A N 1
ATOM 1348 C CA . ASN A 1 169 ? -11.198 -20.139 11.009 1.00 94.94 169 ASN A CA 1
ATOM 1349 C C . ASN A 1 169 ? -10.821 -21.631 10.960 1.00 94.94 169 ASN A C 1
ATOM 1351 O O . ASN A 1 169 ? -9.899 -22.076 11.637 1.00 94.94 169 ASN A O 1
ATOM 1355 N N . ASN A 1 170 ? -11.476 -22.393 10.079 1.00 93.94 170 ASN A N 1
ATOM 1356 C CA . ASN A 1 170 ? -11.194 -23.827 9.874 1.00 93.94 170 ASN A CA 1
ATOM 1357 C C . ASN A 1 170 ? -9.917 -24.102 9.057 1.00 93.94 170 ASN A C 1
ATOM 1359 O O . ASN A 1 170 ? -9.513 -25.248 8.883 1.00 93.94 170 ASN A O 1
ATOM 1363 N N . ARG A 1 171 ? -9.317 -23.054 8.495 1.00 93.19 171 ARG A N 1
ATOM 1364 C CA . ARG A 1 171 ? -8.056 -23.060 7.749 1.00 93.19 171 ARG A CA 1
ATOM 1365 C C . ARG A 1 171 ? -7.433 -21.678 7.863 1.00 93.19 171 ARG A C 1
ATOM 1367 O O . ARG A 1 171 ? -8.132 -20.726 8.190 1.00 93.19 171 ARG A O 1
ATOM 1374 N N . ARG A 1 172 ? -6.148 -21.552 7.551 1.00 90.50 172 ARG A N 1
ATOM 1375 C CA . ARG A 1 172 ? -5.476 -20.252 7.559 1.00 90.50 172 ARG A CA 1
ATOM 1376 C C . ARG A 1 172 ? -5.934 -19.402 6.373 1.00 90.50 172 ARG A C 1
ATOM 1378 O O . ARG A 1 172 ? -5.622 -19.719 5.227 1.00 90.50 172 ARG A O 1
ATOM 1385 N N . GLU A 1 173 ? -6.689 -18.349 6.650 1.00 92.62 173 GLU A N 1
ATOM 1386 C CA . GLU A 1 173 ? -7.280 -17.449 5.655 1.00 92.62 173 GLU A CA 1
ATOM 1387 C C . GLU A 1 173 ? -6.426 -16.197 5.417 1.00 92.62 173 GLU A C 1
ATOM 1389 O O . GLU A 1 173 ? -6.508 -15.597 4.339 1.00 92.62 173 GLU A O 1
ATOM 1394 N N . GLY A 1 174 ? -5.594 -15.816 6.392 1.00 91.12 174 GLY A N 1
ATOM 1395 C CA . GLY A 1 174 ? -4.839 -14.568 6.405 1.00 91.12 174 GLY A CA 1
ATOM 1396 C C . GLY A 1 174 ? -5.557 -13.444 7.151 1.00 91.12 174 GLY A C 1
ATOM 1397 O O . GLY A 1 174 ? -6.762 -13.511 7.419 1.00 91.12 174 GLY A O 1
ATOM 1398 N N . LEU A 1 175 ? -4.821 -12.369 7.455 1.00 92.31 175 LEU A N 1
ATOM 1399 C CA . LEU A 1 175 ? -5.340 -11.259 8.262 1.00 92.31 175 LEU A CA 1
ATOM 1400 C C . LEU A 1 175 ? -6.526 -10.565 7.584 1.00 92.31 175 LEU A C 1
ATOM 1402 O O . LEU A 1 175 ? -7.479 -10.178 8.250 1.00 92.31 175 LEU A O 1
ATOM 1406 N N . ILE A 1 176 ? -6.487 -10.437 6.256 1.00 93.38 176 ILE A N 1
ATOM 1407 C CA . ILE A 1 176 ? -7.439 -9.641 5.474 1.00 93.38 176 ILE A CA 1
ATOM 1408 C C . ILE A 1 176 ? -8.832 -10.260 5.561 1.00 93.38 176 ILE A C 1
ATOM 1410 O O . ILE A 1 176 ? -9.784 -9.629 6.021 1.00 93.38 176 ILE A O 1
ATOM 1414 N N . ARG A 1 177 ? -8.933 -11.544 5.207 1.00 95.94 177 ARG A N 1
ATOM 1415 C CA . ARG A 1 177 ? -10.177 -12.314 5.298 1.00 95.94 177 ARG A CA 1
ATOM 1416 C C . ARG A 1 177 ? -10.646 -12.474 6.742 1.00 95.94 177 ARG A C 1
ATOM 1418 O O . ARG A 1 177 ? -11.845 -12.400 6.996 1.00 95.94 177 ARG A O 1
ATOM 1425 N N . SER A 1 178 ? -9.722 -12.626 7.690 1.00 97.44 178 SER A N 1
ATOM 1426 C CA . SER A 1 178 ? -10.050 -12.699 9.119 1.00 97.44 178 SER A CA 1
ATOM 1427 C C . SER A 1 178 ? -10.677 -11.402 9.634 1.00 97.44 178 SER A C 1
ATOM 1429 O O . SER A 1 178 ? -11.714 -11.448 10.290 1.00 97.44 178 SER A O 1
ATOM 1431 N N . ARG A 1 179 ? -10.132 -10.235 9.262 1.00 97.62 179 ARG A N 1
ATOM 1432 C CA . ARG A 1 179 ? -10.717 -8.928 9.598 1.00 97.62 179 ARG A CA 1
ATOM 1433 C C . ARG A 1 179 ? -12.111 -8.751 9.012 1.00 97.62 179 ARG A C 1
ATOM 1435 O O . ARG A 1 179 ? -12.995 -8.278 9.718 1.00 97.62 179 ARG A O 1
ATOM 1442 N N . VAL A 1 180 ? -12.333 -9.158 7.758 1.00 97.81 180 VAL A N 1
ATOM 1443 C CA . VAL A 1 180 ? -13.671 -9.073 7.147 1.00 97.81 180 VAL A CA 1
ATOM 1444 C C . VAL A 1 180 ? -14.669 -9.984 7.863 1.00 97.81 180 VAL A C 1
ATOM 1446 O O . VAL A 1 180 ? -15.771 -9.535 8.167 1.00 97.81 180 VAL A O 1
ATOM 1449 N N . LYS A 1 181 ? -14.289 -11.220 8.213 1.00 97.94 181 LYS A N 1
ATOM 1450 C CA . LYS A 1 181 ? -15.147 -12.115 9.009 1.00 97.94 181 LYS A CA 1
ATOM 1451 C C . LYS A 1 181 ? -15.481 -11.526 10.383 1.00 97.94 181 LYS A C 1
ATOM 1453 O O . LYS A 1 181 ? -16.640 -11.552 10.786 1.00 97.94 181 LYS A O 1
ATOM 1458 N N . GLY A 1 182 ? -14.494 -10.947 11.069 1.00 98.00 182 GLY A N 1
ATOM 1459 C CA . GLY A 1 182 ? -14.712 -10.246 12.338 1.00 98.00 182 GLY A CA 1
ATOM 1460 C C . GLY A 1 182 ? -15.681 -9.068 12.196 1.00 98.00 182 GLY A C 1
ATOM 1461 O O . GLY A 1 182 ? -16.633 -8.946 12.961 1.00 98.00 182 GLY A O 1
ATOM 1462 N N . ALA A 1 183 ? -15.505 -8.246 11.159 1.00 97.94 183 ALA A N 1
ATOM 1463 C CA . ALA A 1 183 ? -16.385 -7.115 10.863 1.00 97.94 183 ALA A CA 1
ATOM 1464 C C . ALA A 1 183 ? -17.828 -7.535 10.526 1.00 97.94 183 ALA A C 1
ATOM 1466 O O . ALA A 1 183 ? -18.774 -6.815 10.851 1.00 97.94 183 ALA A O 1
ATOM 1467 N N . GLN A 1 184 ? -18.011 -8.690 9.879 1.00 97.19 184 GLN A N 1
ATOM 1468 C CA . GLN A 1 184 ? -19.334 -9.229 9.556 1.00 97.19 184 GLN A CA 1
ATOM 1469 C C . GLN A 1 184 ? -20.122 -9.596 10.817 1.00 97.19 184 GLN A C 1
ATOM 1471 O O . GLN A 1 184 ? -21.307 -9.271 10.890 1.00 97.19 184 GLN A O 1
ATOM 1476 N N . VAL A 1 185 ? -19.469 -10.222 11.804 1.00 97.19 185 VAL A N 1
ATOM 1477 C CA . VAL A 1 185 ? -20.127 -10.671 13.043 1.00 97.19 185 VAL A CA 1
ATOM 1478 C C . VAL A 1 185 ? -20.247 -9.581 14.108 1.00 97.19 185 VAL A C 1
ATOM 1480 O O . VAL A 1 185 ? -21.145 -9.671 14.937 1.00 97.19 185 VAL A O 1
ATOM 1483 N N . ALA A 1 186 ? -19.397 -8.549 14.071 1.00 97.50 186 ALA A N 1
ATOM 1484 C CA . ALA A 1 186 ? -19.443 -7.444 15.027 1.00 97.50 186 ALA A CA 1
ATOM 1485 C C . ALA A 1 186 ? -20.813 -6.741 15.012 1.00 97.50 186 ALA A C 1
ATOM 1487 O O . ALA A 1 186 ? -21.281 -6.311 13.961 1.00 97.50 186 ALA A O 1
ATOM 1488 N N . ALA A 1 187 ? -21.457 -6.579 16.157 1.00 97.12 187 ALA A N 1
ATOM 1489 C CA . ALA A 1 187 ? -22.764 -5.952 16.318 1.00 97.12 187 ALA A CA 1
ATOM 1490 C C . ALA A 1 187 ? -22.695 -4.417 16.411 1.00 97.12 187 ALA A C 1
ATOM 1492 O O . ALA A 1 187 ? -23.665 -3.735 16.077 1.00 97.12 187 ALA A O 1
ATOM 1493 N N . ALA A 1 188 ? -21.557 -3.857 16.830 1.00 97.50 188 ALA A N 1
ATOM 1494 C CA . ALA A 1 188 ? -21.393 -2.415 17.006 1.00 97.50 188 ALA A CA 1
ATOM 1495 C C . ALA A 1 188 ? -21.356 -1.629 15.669 1.00 97.50 188 ALA A C 1
ATOM 1497 O O . ALA A 1 188 ? -20.869 -2.139 14.655 1.00 97.50 188 ALA A O 1
ATOM 1498 N N . PRO A 1 189 ? -21.806 -0.355 15.652 1.00 98.06 189 PRO A N 1
ATOM 1499 C CA . PRO A 1 189 ? -21.811 0.486 14.448 1.00 98.06 189 PRO A CA 1
ATOM 1500 C C . PRO A 1 189 ? -20.432 1.055 14.075 1.00 98.06 189 PRO A C 1
ATOM 1502 O O . PRO A 1 189 ? -20.258 1.593 12.981 1.00 98.06 189 PRO A O 1
ATOM 1505 N N . ILE A 1 190 ? -19.446 0.966 14.969 1.00 98.62 190 ILE A N 1
ATOM 1506 C CA . ILE A 1 190 ? -18.074 1.427 14.747 1.00 98.62 190 ILE A CA 1
ATOM 1507 C C . ILE A 1 190 ? -17.139 0.241 14.979 1.00 98.62 190 ILE A C 1
ATOM 1509 O O . ILE A 1 190 ? -17.250 -0.454 15.987 1.00 98.62 190 ILE A O 1
ATOM 1513 N N . LEU A 1 191 ? -16.230 0.015 14.036 1.00 98.81 191 LEU A N 1
ATOM 1514 C CA . LEU A 1 191 ? -15.231 -1.045 14.079 1.00 98.81 191 LEU A CA 1
ATOM 1515 C C . LEU A 1 191 ? -13.880 -0.447 14.465 1.00 98.81 191 LEU A C 1
ATOM 1517 O O . LEU A 1 191 ? -13.435 0.506 13.827 1.00 98.81 191 LEU A O 1
ATOM 1521 N N . THR A 1 192 ? -13.205 -1.044 15.445 1.00 98.62 192 THR A N 1
ATOM 1522 C CA . THR A 1 192 ? -11.805 -0.744 15.772 1.00 98.62 192 THR A CA 1
ATOM 1523 C C . THR A 1 192 ? -10.974 -2.005 15.581 1.00 98.62 192 THR A C 1
ATOM 1525 O O . THR A 1 192 ? -11.174 -2.998 16.276 1.00 98.62 192 THR A O 1
ATOM 1528 N N . PHE A 1 193 ? -10.053 -1.970 14.623 1.00 98.56 193 PHE A N 1
ATOM 1529 C CA . PHE A 1 193 ? -9.122 -3.057 14.345 1.00 98.56 193 PHE A CA 1
ATOM 1530 C C . PHE A 1 193 ? -7.832 -2.833 15.126 1.00 98.56 193 PHE A C 1
ATOM 1532 O O . PHE A 1 193 ? -7.299 -1.724 15.134 1.00 98.56 193 PHE A O 1
ATOM 1539 N N . LEU A 1 194 ? -7.337 -3.893 15.762 1.00 97.75 194 LEU A N 1
ATOM 1540 C CA . LEU A 1 194 ? -6.095 -3.908 16.525 1.00 97.75 194 LEU A CA 1
ATOM 1541 C C . LEU A 1 194 ? -5.310 -5.178 16.198 1.00 97.75 194 LEU A C 1
ATOM 1543 O O . LEU A 1 194 ? -5.893 -6.249 16.013 1.00 97.75 194 LEU A O 1
ATOM 1547 N N . ASP A 1 195 ? -3.986 -5.062 16.168 1.00 94.00 195 ASP A N 1
ATOM 1548 C CA . ASP A 1 195 ? -3.105 -6.226 16.136 1.00 94.00 195 ASP A CA 1
ATOM 1549 C C . ASP A 1 195 ? -3.077 -6.924 17.505 1.00 94.00 195 ASP A C 1
ATOM 1551 O O . ASP A 1 195 ? -3.312 -6.317 18.546 1.00 94.00 195 ASP A O 1
ATOM 1555 N N . SER A 1 196 ? -2.729 -8.211 17.526 1.00 94.06 196 SER A N 1
ATOM 1556 C CA . SER A 1 196 ? -2.745 -9.044 18.740 1.00 94.06 196 SER A CA 1
ATOM 1557 C C . SER A 1 196 ? -1.591 -8.796 19.729 1.00 94.06 196 SER A C 1
ATOM 1559 O O . SER A 1 196 ? -1.402 -9.569 20.663 1.00 94.06 196 SER A O 1
ATOM 1561 N N . HIS A 1 197 ? -0.754 -7.790 19.485 1.00 93.06 197 HIS A N 1
ATOM 1562 C CA . HIS A 1 197 ? 0.481 -7.513 20.230 1.00 93.06 197 HIS A CA 1
ATOM 1563 C C . HIS A 1 197 ? 0.660 -6.006 20.405 1.00 93.06 197 HIS A C 1
ATOM 1565 O O . HIS A 1 197 ? 1.608 -5.394 19.902 1.00 93.06 197 HIS A O 1
ATOM 1571 N N . ILE A 1 198 ? -0.323 -5.431 21.089 1.00 96.19 198 ILE A N 1
ATOM 1572 C CA . ILE A 1 198 ? -0.474 -4.004 21.339 1.00 96.19 198 ILE A CA 1
ATOM 1573 C C . ILE A 1 198 ? -0.745 -3.747 22.818 1.00 96.19 198 ILE A C 1
ATOM 1575 O O . ILE A 1 198 ? -1.202 -4.640 23.530 1.00 96.19 198 ILE A O 1
ATOM 1579 N N . GLU A 1 199 ? -0.542 -2.506 23.248 1.00 95.75 199 GLU A N 1
ATOM 1580 C CA . GLU A 1 199 ? -0.995 -2.005 24.547 1.00 95.75 199 GLU A CA 1
ATOM 1581 C C . GLU A 1 199 ? -1.681 -0.648 24.367 1.00 95.75 199 GLU A C 1
ATOM 1583 O O . GLU A 1 199 ? -1.066 0.332 23.944 1.00 95.75 199 GLU A O 1
ATOM 1588 N N . CYS A 1 200 ? -2.980 -0.581 24.658 1.00 96.69 200 CYS A N 1
ATOM 1589 C CA . CYS A 1 200 ? -3.750 0.660 24.595 1.00 96.69 200 CYS A CA 1
ATOM 1590 C C . CYS A 1 200 ? -3.375 1.592 25.755 1.00 96.69 200 CYS A C 1
ATOM 1592 O O . CYS A 1 200 ? -3.296 1.147 26.899 1.00 96.69 200 CYS A O 1
ATOM 1594 N N . ASN A 1 201 ? -3.193 2.886 25.480 1.00 95.62 201 ASN A N 1
ATOM 1595 C CA . ASN A 1 201 ? -2.905 3.882 26.513 1.00 95.62 201 ASN A CA 1
ATOM 1596 C C . ASN A 1 201 ? -4.197 4.501 27.087 1.00 95.62 201 ASN A C 1
ATOM 1598 O O . ASN A 1 201 ? -5.298 4.257 26.594 1.00 95.62 201 ASN A O 1
ATOM 1602 N N . VAL A 1 202 ? -4.067 5.310 28.138 1.00 94.94 202 VAL A N 1
ATOM 1603 C CA . VAL A 1 202 ? -5.182 6.028 28.770 1.00 94.94 202 VAL A CA 1
ATOM 1604 C C . VAL A 1 202 ? -5.901 6.888 27.727 1.00 94.94 202 VAL A C 1
ATOM 1606 O O . VAL A 1 202 ? -5.251 7.614 26.977 1.00 94.94 202 VAL A O 1
ATOM 1609 N N . GLN A 1 203 ? -7.237 6.826 27.704 1.00 95.94 203 GLN A N 1
ATOM 1610 C CA . GLN A 1 203 ? -8.096 7.630 26.819 1.00 95.94 203 GLN A CA 1
ATOM 1611 C C . GLN A 1 203 ? -7.792 7.470 25.320 1.00 95.94 203 GLN A C 1
ATOM 1613 O O . GLN A 1 203 ? -7.934 8.401 24.523 1.00 95.94 203 GLN A O 1
ATOM 1618 N N . TRP A 1 204 ? -7.330 6.288 24.913 1.00 97.69 204 TRP A N 1
ATOM 1619 C CA . TRP A 1 204 ? -7.000 6.032 23.516 1.00 97.69 204 TRP A CA 1
ATOM 1620 C C . TRP A 1 204 ? -8.244 5.960 22.614 1.00 97.69 204 TRP A C 1
ATOM 1622 O O . TRP A 1 204 ? -8.148 6.286 21.432 1.00 97.69 204 TRP A O 1
ATOM 1632 N N . LEU A 1 205 ? -9.400 5.531 23.128 1.00 98.19 205 LEU A N 1
ATOM 1633 C CA . LEU A 1 205 ? -10.555 5.164 22.304 1.00 98.19 205 LEU A CA 1
ATOM 1634 C C . LEU A 1 205 ? -11.455 6.366 21.994 1.00 98.19 205 LEU A C 1
ATOM 1636 O O . LEU A 1 205 ? -11.905 6.542 20.862 1.00 98.19 205 LEU A O 1
ATOM 1640 N N . GLU A 1 206 ? -11.702 7.214 22.987 1.00 98.19 206 GLU A N 1
ATOM 1641 C CA . GLU A 1 206 ? -12.640 8.332 22.927 1.00 98.19 206 GLU A CA 1
ATOM 1642 C C . GLU A 1 206 ? -12.317 9.322 21.795 1.00 98.19 206 GLU A C 1
ATOM 1644 O O . GLU A 1 206 ? -13.244 9.673 21.060 1.00 98.19 206 GLU A O 1
ATOM 1649 N N . PRO A 1 207 ? -11.048 9.729 21.558 1.00 98.50 207 PRO A N 1
ATOM 1650 C CA . PRO A 1 207 ? -10.712 10.599 20.433 1.00 98.50 207 PRO A CA 1
ATOM 1651 C C . PRO A 1 207 ? -11.034 9.962 19.075 1.00 98.50 207 PRO A C 1
ATOM 1653 O O . PRO A 1 207 ? -11.505 10.655 18.174 1.00 98.50 207 PRO A O 1
ATOM 1656 N N . LEU A 1 208 ? -10.810 8.647 18.930 1.00 98.69 208 LEU A N 1
ATOM 1657 C CA . LEU A 1 208 ? -11.100 7.913 17.693 1.00 98.69 208 LEU A CA 1
ATOM 1658 C C . LEU A 1 208 ? -12.612 7.905 17.427 1.00 98.69 208 LEU A C 1
ATOM 1660 O O . LEU A 1 208 ? -13.056 8.275 16.341 1.00 98.69 208 LEU A O 1
ATOM 1664 N N . LEU A 1 209 ? -13.412 7.543 18.436 1.00 98.62 209 LEU A N 1
ATOM 1665 C CA . LEU A 1 209 ? -14.871 7.476 18.315 1.00 98.62 209 LEU A CA 1
ATOM 1666 C C . LEU A 1 209 ? -15.501 8.854 18.092 1.00 98.62 209 LEU A C 1
ATOM 1668 O O . LEU A 1 209 ? -16.371 8.993 17.231 1.00 98.62 209 LEU A O 1
ATOM 1672 N N . ALA A 1 210 ? -15.038 9.878 18.815 1.00 98.38 210 ALA A N 1
ATOM 1673 C CA . ALA A 1 210 ? -15.499 11.252 18.638 1.00 98.38 210 ALA A CA 1
ATOM 1674 C C . ALA A 1 210 ? -15.281 11.724 17.196 1.00 98.38 210 ALA A C 1
ATOM 1676 O O . ALA A 1 210 ? -16.179 12.306 16.587 1.00 98.38 210 ALA A O 1
ATOM 1677 N N . ARG A 1 211 ? -14.126 11.396 16.605 1.00 98.50 211 ARG A N 1
ATOM 1678 C CA . ARG A 1 211 ? -13.835 11.799 15.232 1.00 98.50 211 ARG A CA 1
ATOM 1679 C C . ARG A 1 211 ? -14.711 11.094 14.195 1.00 98.50 211 ARG A C 1
ATOM 1681 O O . ARG A 1 211 ? -15.137 11.735 13.236 1.00 98.50 211 ARG A O 1
ATOM 1688 N N . ILE A 1 212 ? -15.018 9.811 14.391 1.00 98.50 212 ILE A N 1
ATOM 1689 C CA . ILE A 1 212 ? -15.969 9.087 13.531 1.00 98.50 212 ILE A CA 1
ATOM 1690 C C . ILE A 1 212 ? -17.385 9.663 13.661 1.00 98.50 212 ILE A C 1
ATOM 1692 O O . ILE A 1 212 ? -18.093 9.761 12.661 1.00 98.50 212 ILE A O 1
ATOM 1696 N N . ALA A 1 213 ? -17.792 10.091 14.859 1.00 97.88 213 ALA A N 1
ATOM 1697 C CA . ALA A 1 213 ? -19.085 10.744 15.058 1.00 97.88 213 ALA A CA 1
ATOM 1698 C C . ALA A 1 213 ? -19.184 12.093 14.316 1.00 97.88 213 ALA A C 1
ATOM 1700 O O . ALA A 1 213 ? -20.237 12.418 13.773 1.00 97.88 213 ALA A O 1
ATOM 1701 N N . GLU A 1 214 ? -18.092 12.862 14.251 1.00 98.12 214 GLU A N 1
ATOM 1702 C CA . GLU A 1 214 ? -18.020 14.111 13.478 1.00 98.12 214 GLU A CA 1
ATOM 1703 C C . GLU A 1 214 ? -17.963 13.882 11.963 1.00 98.12 214 GLU A C 1
ATOM 1705 O O . GLU A 1 214 ? -18.548 14.640 11.188 1.00 98.12 214 GLU A O 1
ATOM 1710 N N . ASN A 1 215 ? -17.214 12.868 11.529 1.00 98.12 215 ASN A N 1
ATOM 1711 C CA . ASN A 1 215 ? -17.026 12.529 10.126 1.00 98.12 215 ASN A CA 1
ATOM 1712 C C . ASN A 1 215 ? -17.115 11.006 9.930 1.00 98.12 215 ASN A C 1
ATOM 1714 O O . ASN A 1 215 ? -16.090 10.321 9.986 1.00 98.12 215 ASN A O 1
ATOM 1718 N N . PRO A 1 216 ? -18.308 10.468 9.613 1.00 98.19 216 PRO A N 1
ATOM 1719 C CA . PRO A 1 216 ? -18.508 9.028 9.433 1.00 98.19 216 PRO A CA 1
ATOM 1720 C C . PRO A 1 216 ? -17.702 8.408 8.284 1.00 98.19 216 PRO A C 1
ATOM 1722 O O . PRO A 1 216 ? -17.534 7.190 8.250 1.00 98.19 216 PRO A O 1
ATOM 1725 N N . LYS A 1 217 ? -17.196 9.231 7.349 1.00 98.56 217 LYS A N 1
ATOM 1726 C CA . LYS A 1 217 ? -16.339 8.799 6.232 1.00 98.56 217 LYS A CA 1
ATOM 1727 C C . LYS A 1 217 ? -14.836 8.908 6.532 1.00 98.56 217 LYS A C 1
ATOM 1729 O O . LYS A 1 217 ? -14.015 8.643 5.649 1.00 98.56 217 LYS A O 1
ATOM 1734 N N . ALA A 1 218 ? -14.457 9.294 7.752 1.00 98.56 218 ALA A N 1
ATOM 1735 C CA . ALA A 1 218 ? -13.071 9.229 8.199 1.00 98.56 218 ALA A CA 1
ATOM 1736 C C . ALA A 1 218 ? -12.666 7.787 8.542 1.00 98.56 218 ALA A C 1
ATOM 1738 O O . ALA A 1 218 ? -13.454 6.995 9.059 1.00 98.56 218 ALA A O 1
ATOM 1739 N N . VAL A 1 219 ? -11.402 7.472 8.286 1.00 98.81 219 VAL A N 1
ATOM 1740 C CA . VAL A 1 219 ? -10.684 6.325 8.838 1.00 98.81 219 VAL A CA 1
ATOM 1741 C C . VAL A 1 219 ? -9.598 6.889 9.735 1.00 98.81 219 VAL A C 1
ATOM 1743 O O . VAL A 1 219 ? -8.728 7.628 9.268 1.00 98.81 219 VAL A O 1
ATOM 1746 N N . VAL A 1 220 ? -9.674 6.590 11.027 1.00 98.75 220 VAL A N 1
ATOM 1747 C CA . VAL A 1 220 ? -8.838 7.242 12.039 1.00 98.75 220 VAL A CA 1
ATOM 1748 C C . VAL A 1 220 ? -7.906 6.240 12.699 1.00 98.75 220 VAL A C 1
ATOM 1750 O O . VAL A 1 220 ? -8.309 5.123 13.004 1.00 98.75 220 VAL A O 1
ATOM 1753 N N . ALA A 1 221 ? -6.656 6.622 12.924 1.00 98.50 221 ALA A N 1
ATOM 1754 C CA . ALA A 1 221 ? -5.647 5.784 13.560 1.00 98.50 221 ALA A CA 1
ATOM 1755 C C . ALA A 1 221 ? -5.040 6.491 14.784 1.00 98.50 221 ALA A C 1
ATOM 1757 O O . ALA A 1 221 ? -4.932 7.723 14.790 1.00 98.50 221 ALA A O 1
ATOM 1758 N N . PRO A 1 222 ? -4.620 5.741 15.817 1.00 98.38 222 PRO A N 1
ATOM 1759 C CA . PRO A 1 222 ? -3.815 6.297 16.897 1.00 98.38 222 PRO A CA 1
ATOM 1760 C C . PRO A 1 222 ? -2.415 6.669 16.392 1.00 98.38 222 PRO A C 1
ATOM 1762 O O . PRO A 1 222 ? -1.952 6.169 15.362 1.00 98.38 222 PRO A O 1
ATOM 1765 N N . ILE A 1 223 ? -1.688 7.480 17.162 1.00 97.81 223 ILE A N 1
ATOM 1766 C CA . ILE A 1 223 ? -0.228 7.407 17.101 1.00 97.81 223 ILE A CA 1
ATOM 1767 C C . ILE A 1 223 ? 0.189 6.042 17.656 1.00 97.81 223 ILE A C 1
ATOM 1769 O O . ILE A 1 223 ? -0.197 5.661 18.764 1.00 97.81 223 ILE A O 1
ATOM 1773 N N . ILE A 1 224 ? 0.979 5.322 16.864 1.00 97.06 224 ILE A N 1
ATOM 1774 C CA . ILE A 1 224 ? 1.485 4.003 17.222 1.00 97.06 224 ILE A CA 1
ATOM 1775 C C . ILE A 1 224 ? 2.825 4.187 17.930 1.00 97.06 224 ILE A C 1
ATOM 1777 O O . ILE A 1 224 ? 3.828 4.522 17.299 1.00 97.06 224 ILE A O 1
ATOM 1781 N N . ASP A 1 225 ? 2.819 4.004 19.244 1.00 97.06 225 ASP A N 1
ATOM 1782 C CA . ASP A 1 225 ? 4.024 4.010 20.066 1.00 97.06 225 ASP A CA 1
ATOM 1783 C C . ASP A 1 225 ? 4.768 2.669 19.935 1.00 97.06 225 ASP A C 1
ATOM 1785 O O . ASP A 1 225 ? 4.225 1.672 19.453 1.00 97.06 225 ASP A O 1
ATOM 1789 N N . VAL A 1 226 ? 6.030 2.631 20.354 1.00 95.31 226 VAL A N 1
ATOM 1790 C CA . VAL A 1 226 ? 6.893 1.455 20.194 1.00 95.31 226 VAL A CA 1
ATOM 1791 C C . VAL A 1 226 ? 6.945 0.672 21.497 1.00 95.31 226 VAL A C 1
ATOM 1793 O O . VAL A 1 226 ? 7.374 1.200 22.517 1.00 95.31 226 VAL A O 1
ATOM 1796 N N . ILE A 1 227 ? 6.587 -0.609 21.454 1.00 94.69 227 ILE A N 1
ATOM 1797 C CA . ILE A 1 227 ? 6.928 -1.574 22.502 1.00 94.69 227 ILE A CA 1
ATOM 1798 C C . ILE A 1 227 ? 8.164 -2.329 22.021 1.00 94.69 227 ILE A C 1
ATOM 1800 O O . ILE A 1 227 ? 8.135 -3.014 20.995 1.00 94.69 227 ILE A O 1
ATOM 1804 N N . ASN A 1 228 ? 9.279 -2.165 22.727 1.00 90.62 228 ASN A N 1
ATOM 1805 C CA . ASN A 1 228 ? 10.541 -2.783 22.337 1.00 90.62 228 ASN A CA 1
ATOM 1806 C C . ASN A 1 228 ? 10.439 -4.318 22.403 1.00 90.62 228 ASN A C 1
ATOM 1808 O O . ASN A 1 228 ? 10.052 -4.877 23.422 1.00 90.62 228 ASN A O 1
ATOM 1812 N N . VAL A 1 229 ? 10.816 -5.012 21.329 1.00 90.06 229 VAL A N 1
ATOM 1813 C CA . VAL A 1 229 ? 10.656 -6.474 21.230 1.00 90.06 229 VAL A CA 1
ATOM 1814 C C . VAL A 1 229 ? 11.555 -7.271 22.187 1.00 90.06 229 VAL A C 1
ATOM 1816 O O . VAL A 1 229 ? 11.212 -8.394 22.548 1.00 90.06 229 VAL A O 1
ATOM 1819 N N . ASP A 1 230 ? 12.689 -6.704 22.603 1.00 90.25 230 ASP A N 1
ATOM 1820 C CA . ASP A 1 230 ? 13.688 -7.395 23.422 1.00 90.25 230 ASP A CA 1
ATOM 1821 C C . ASP A 1 230 ? 13.409 -7.242 24.924 1.00 90.25 230 ASP A C 1
ATOM 1823 O O . ASP A 1 230 ? 13.636 -8.174 25.694 1.00 90.25 230 ASP A O 1
ATOM 1827 N N . ASN A 1 231 ? 12.924 -6.071 25.353 1.00 93.62 231 ASN A N 1
ATOM 1828 C CA . ASN A 1 231 ? 12.716 -5.751 26.772 1.00 93.62 231 ASN A CA 1
ATOM 1829 C C . ASN A 1 231 ? 11.297 -5.287 27.134 1.00 93.62 231 ASN A C 1
ATOM 1831 O O . ASN A 1 231 ? 11.041 -5.040 28.307 1.00 93.62 231 ASN A O 1
ATOM 1835 N N . PHE A 1 232 ? 10.388 -5.180 26.160 1.00 92.25 232 PHE A N 1
ATOM 1836 C CA . PHE A 1 232 ? 8.995 -4.748 26.332 1.00 92.25 232 PHE A CA 1
ATOM 1837 C C . PHE A 1 232 ? 8.815 -3.335 26.911 1.00 92.25 232 PHE A C 1
ATOM 1839 O O . PHE A 1 232 ? 7.721 -2.967 27.330 1.00 92.25 232 PHE A O 1
ATOM 1846 N N . ASN A 1 233 ? 9.850 -2.490 26.878 1.00 94.94 233 ASN A N 1
ATOM 1847 C CA . ASN A 1 233 ? 9.701 -1.091 27.264 1.00 94.94 233 ASN A CA 1
ATOM 1848 C C . ASN A 1 233 ? 8.805 -0.347 26.266 1.00 94.94 233 ASN A C 1
ATOM 1850 O O . ASN A 1 233 ? 9.047 -0.382 25.056 1.00 94.94 233 ASN A O 1
ATOM 1854 N N . TYR A 1 234 ? 7.821 0.379 26.795 1.00 95.44 234 TYR A N 1
ATOM 1855 C CA . TYR A 1 234 ? 6.954 1.275 26.037 1.00 95.44 234 TYR A CA 1
ATOM 1856 C C . TYR A 1 234 ? 7.654 2.623 25.806 1.00 95.44 234 TYR A C 1
ATOM 1858 O O . TYR A 1 234 ? 8.040 3.310 26.754 1.00 95.44 234 TYR A O 1
ATOM 1866 N N . VAL A 1 235 ? 7.793 3.031 24.547 1.00 95.06 235 VAL A N 1
ATOM 1867 C CA . VAL A 1 235 ? 8.461 4.266 24.124 1.00 95.06 235 VAL A CA 1
ATOM 1868 C C . VAL A 1 235 ? 7.532 5.068 23.221 1.00 95.06 235 VAL A C 1
ATOM 1870 O O . VAL A 1 235 ? 7.075 4.588 22.185 1.00 95.06 235 VAL A O 1
ATOM 1873 N N . GLY A 1 236 ? 7.277 6.321 23.602 1.00 93.62 236 GLY A N 1
ATOM 1874 C CA . GLY A 1 236 ? 6.431 7.224 22.826 1.00 93.62 236 GLY A CA 1
ATOM 1875 C C . GLY A 1 236 ? 7.018 7.532 21.447 1.00 93.62 236 GLY A C 1
ATOM 1876 O O . GLY A 1 236 ? 8.176 7.938 21.333 1.00 93.62 236 GLY A O 1
ATOM 1877 N N . ALA A 1 237 ? 6.205 7.393 20.403 1.00 92.19 237 ALA A N 1
ATOM 1878 C CA . ALA A 1 237 ? 6.566 7.777 19.048 1.00 92.19 237 ALA A CA 1
ATOM 1879 C C . ALA A 1 237 ? 6.394 9.287 18.822 1.00 92.19 237 ALA A C 1
ATOM 1881 O O . ALA A 1 237 ? 5.610 9.980 19.490 1.00 92.19 237 ALA A O 1
ATOM 1882 N N . SER A 1 238 ? 7.128 9.808 17.838 1.00 90.12 238 SER A N 1
ATOM 1883 C CA . SER A 1 238 ? 7.033 11.211 17.442 1.00 90.12 238 SER A CA 1
ATOM 1884 C C . SER A 1 238 ? 5.686 11.515 16.785 1.00 90.12 238 SER A C 1
ATOM 1886 O O . SER A 1 238 ? 5.289 10.861 15.824 1.00 90.12 238 SER A O 1
ATOM 1888 N N . ALA A 1 239 ? 5.024 12.580 17.244 1.00 89.69 239 ALA A N 1
ATOM 1889 C CA . ALA A 1 239 ? 3.821 13.119 16.604 1.00 89.69 239 ALA A CA 1
ATOM 1890 C C . ALA A 1 239 ? 4.122 13.904 15.310 1.00 89.69 239 ALA A C 1
ATOM 1892 O O . ALA A 1 239 ? 3.203 14.406 14.668 1.00 89.69 239 ALA A O 1
ATOM 1893 N N . ASP A 1 240 ? 5.401 14.046 14.934 1.00 92.00 240 ASP A N 1
ATOM 1894 C CA . ASP A 1 240 ? 5.818 14.679 13.677 1.00 92.00 240 ASP A CA 1
ATOM 1895 C C . ASP A 1 240 ? 5.856 13.709 12.480 1.00 92.00 240 ASP A C 1
ATOM 1897 O O . ASP A 1 240 ? 6.234 14.113 11.375 1.00 92.00 240 ASP A O 1
ATOM 1901 N N . LEU A 1 241 ? 5.459 12.450 12.686 1.00 90.56 241 LEU A N 1
ATOM 1902 C CA . LEU A 1 241 ? 5.404 11.415 11.658 1.00 90.56 241 LEU A CA 1
ATOM 1903 C C . LEU A 1 241 ? 3.988 11.249 11.097 1.00 90.56 241 LEU A C 1
ATOM 1905 O O . LEU A 1 241 ? 2.993 11.371 11.810 1.00 90.56 241 LEU A O 1
ATOM 1909 N N . ARG A 1 242 ? 3.910 10.914 9.810 1.00 93.62 242 ARG A N 1
ATOM 1910 C CA . ARG A 1 242 ? 2.694 10.422 9.148 1.00 93.62 242 ARG A CA 1
ATOM 1911 C C . ARG A 1 242 ? 3.037 9.257 8.221 1.00 93.62 242 ARG A C 1
ATOM 1913 O O . ARG A 1 242 ? 4.210 9.019 7.934 1.00 93.62 242 ARG A O 1
ATOM 1920 N N . GLY A 1 243 ? 2.023 8.536 7.757 1.00 94.19 243 GLY A N 1
ATOM 1921 C CA . GLY A 1 243 ? 2.205 7.448 6.802 1.00 94.19 243 GLY A CA 1
ATOM 1922 C C . GLY A 1 243 ? 2.562 7.960 5.409 1.00 94.19 243 GLY A C 1
ATOM 1923 O O . GLY A 1 243 ? 1.992 8.941 4.927 1.00 94.19 243 GLY A O 1
ATOM 1924 N N . GLY A 1 244 ? 3.500 7.276 4.768 1.00 95.06 244 GLY A N 1
ATOM 1925 C CA . GLY A 1 244 ? 3.899 7.489 3.387 1.00 95.06 244 GLY A CA 1
ATOM 1926 C C . GLY A 1 244 ? 4.218 6.171 2.689 1.00 95.06 244 GLY A C 1
ATOM 1927 O O . GLY A 1 244 ? 4.041 5.081 3.243 1.00 95.06 244 GLY A O 1
ATOM 1928 N N . PHE A 1 245 ? 4.674 6.279 1.448 1.00 95.19 245 PHE A N 1
ATOM 1929 C CA . PHE A 1 245 ? 5.173 5.160 0.653 1.00 95.19 245 PHE A CA 1
ATOM 1930 C C . PHE A 1 245 ? 6.095 5.688 -0.446 1.00 95.19 245 PHE A C 1
ATOM 1932 O O . PHE A 1 245 ? 6.018 6.857 -0.821 1.00 95.19 245 PHE A O 1
ATOM 1939 N N . ASP A 1 246 ? 6.957 4.827 -0.976 1.00 88.75 246 ASP A N 1
ATOM 1940 C CA . ASP A 1 246 ? 7.655 5.095 -2.232 1.00 88.75 246 ASP A CA 1
ATOM 1941 C C . ASP A 1 246 ? 7.071 4.283 -3.386 1.00 88.75 246 ASP A C 1
ATOM 1943 O O . ASP A 1 246 ? 6.175 3.457 -3.233 1.00 88.75 246 ASP A O 1
ATOM 1947 N N . TRP A 1 247 ? 7.618 4.484 -4.577 1.00 91.56 247 TRP A N 1
ATOM 1948 C CA . TRP A 1 247 ? 7.177 3.795 -5.782 1.00 91.56 247 TRP A CA 1
ATOM 1949 C C . TRP A 1 247 ? 7.495 2.290 -5.816 1.00 91.56 247 TRP A C 1
ATOM 1951 O O . TRP A 1 247 ? 7.246 1.663 -6.837 1.00 91.56 247 TRP A O 1
ATOM 1961 N N . THR A 1 248 ? 8.024 1.688 -4.746 1.00 87.94 248 THR A N 1
ATOM 1962 C CA . THR A 1 248 ? 8.025 0.224 -4.558 1.00 87.94 248 THR A CA 1
ATOM 1963 C C . THR A 1 248 ? 6.766 -0.277 -3.842 1.00 87.94 248 THR A C 1
ATOM 1965 O O . THR A 1 248 ? 6.560 -1.486 -3.741 1.00 87.94 248 THR A O 1
ATOM 1968 N N . LEU A 1 249 ? 5.894 0.649 -3.420 1.00 95.06 249 LEU A N 1
ATOM 1969 C CA . LEU A 1 249 ? 4.643 0.411 -2.697 1.00 95.06 249 LEU A CA 1
ATOM 1970 C C . LEU A 1 249 ? 4.861 -0.323 -1.370 1.00 95.06 249 LEU A C 1
ATOM 1972 O O . LEU A 1 249 ? 4.082 -1.187 -0.970 1.00 95.06 249 LEU A O 1
ATOM 1976 N N . VAL A 1 250 ? 5.928 0.058 -0.673 1.00 88.50 250 VAL A N 1
ATOM 1977 C CA . VAL A 1 250 ? 6.184 -0.323 0.715 1.00 88.50 250 VAL A CA 1
ATOM 1978 C C . VAL A 1 250 ? 5.807 0.852 1.614 1.00 88.50 250 VAL A C 1
ATOM 1980 O O . VAL A 1 250 ? 6.135 2.006 1.328 1.00 88.50 250 VAL A O 1
ATOM 1983 N N . PHE A 1 251 ? 5.076 0.564 2.689 1.00 91.31 251 PHE A N 1
ATOM 1984 C CA . PHE A 1 251 ? 4.727 1.567 3.691 1.00 91.31 251 PHE A CA 1
ATOM 1985 C C . PHE A 1 251 ? 5.975 2.062 4.422 1.00 91.31 251 PHE A C 1
ATOM 1987 O O . PHE A 1 251 ? 6.851 1.272 4.767 1.00 91.31 251 PHE A O 1
ATOM 1994 N N . ARG A 1 252 ? 6.013 3.359 4.728 1.00 87.38 252 ARG A N 1
ATOM 1995 C CA . ARG A 1 252 ? 7.049 3.957 5.572 1.00 87.38 252 ARG A CA 1
ATOM 1996 C C . ARG A 1 252 ? 6.495 5.096 6.413 1.00 87.38 252 ARG A C 1
ATOM 1998 O O . ARG A 1 252 ? 5.496 5.722 6.055 1.00 87.38 252 ARG A O 1
ATOM 2005 N N . TRP A 1 253 ? 7.183 5.389 7.508 1.00 88.31 253 TRP A N 1
ATOM 2006 C CA . TRP A 1 253 ? 6.936 6.592 8.292 1.00 88.31 253 TRP A CA 1
ATOM 2007 C C . TRP A 1 253 ? 7.751 7.750 7.730 1.00 88.31 253 TRP A C 1
ATOM 2009 O O . TRP A 1 253 ? 8.953 7.634 7.501 1.00 88.31 253 TRP A O 1
ATOM 2019 N N . GLU A 1 254 ? 7.095 8.885 7.514 1.00 88.25 254 GLU A N 1
ATOM 2020 C CA . GLU A 1 254 ? 7.737 10.082 6.982 1.00 88.25 254 GLU A CA 1
ATOM 2021 C C . GLU A 1 254 ? 7.592 11.245 7.946 1.00 88.25 254 GLU A C 1
ATOM 2023 O O . GLU A 1 254 ? 6.500 11.521 8.456 1.00 88.25 254 GLU A O 1
ATOM 2028 N N . PHE A 1 255 ? 8.685 11.982 8.141 1.00 89.62 255 PHE A N 1
ATOM 2029 C CA . PHE A 1 255 ? 8.609 13.270 8.807 1.00 89.62 255 PHE A CA 1
ATOM 2030 C C . PHE A 1 255 ? 7.816 14.257 7.966 1.00 89.62 255 PHE A C 1
ATOM 2032 O O . PHE A 1 255 ? 8.052 14.442 6.769 1.00 89.62 255 PHE A O 1
ATOM 2039 N N . MET A 1 256 ? 6.913 14.964 8.631 1.00 88.81 256 MET A N 1
ATOM 2040 C CA . MET A 1 256 ? 6.249 16.109 8.038 1.00 88.81 256 MET A CA 1
ATOM 2041 C C . MET A 1 256 ? 7.271 17.175 7.619 1.00 88.81 256 MET A C 1
ATOM 2043 O O . MET A 1 256 ? 8.234 17.483 8.332 1.00 88.81 256 MET A O 1
ATOM 2047 N N . ASN A 1 257 ? 7.039 17.780 6.452 1.00 88.75 257 ASN A N 1
ATOM 2048 C CA . ASN A 1 257 ? 7.843 18.910 5.998 1.00 88.75 257 ASN A CA 1
ATOM 2049 C C . ASN A 1 257 ? 7.677 20.116 6.948 1.00 88.75 257 ASN A C 1
ATOM 2051 O O . ASN A 1 257 ? 6.829 20.128 7.841 1.00 88.75 257 ASN A O 1
ATOM 2055 N N . GLU A 1 258 ? 8.511 21.143 6.784 1.00 90.94 258 GLU A N 1
ATOM 2056 C CA . GLU A 1 258 ? 8.519 22.297 7.693 1.00 90.94 258 GLU A CA 1
ATOM 2057 C C . GLU A 1 258 ? 7.153 22.994 7.802 1.00 90.94 258 GLU A C 1
ATOM 2059 O O . GLU A 1 258 ? 6.756 23.390 8.897 1.00 90.94 258 GLU A O 1
ATOM 2064 N N . GLN A 1 259 ? 6.418 23.111 6.693 1.00 90.31 259 GLN A N 1
ATOM 2065 C CA . GLN A 1 259 ? 5.094 23.729 6.686 1.00 90.31 259 GLN A CA 1
ATOM 2066 C C . GLN A 1 259 ? 4.096 22.918 7.524 1.00 90.31 259 GLN A C 1
ATOM 2068 O O . GLN A 1 259 ? 3.499 23.461 8.450 1.00 90.31 259 GLN A O 1
ATOM 2073 N N . LEU A 1 260 ? 3.972 21.618 7.247 1.00 89.25 260 LEU A N 1
ATOM 2074 C CA . LEU A 1 260 ? 3.060 20.727 7.965 1.00 89.25 260 LEU A CA 1
ATOM 2075 C C . LEU A 1 260 ? 3.413 20.637 9.455 1.00 89.25 260 LEU A C 1
ATOM 2077 O O . LEU A 1 260 ? 2.522 20.646 10.301 1.00 89.25 260 LEU A O 1
ATOM 2081 N N . ARG A 1 261 ? 4.709 20.627 9.803 1.00 92.69 261 ARG A N 1
ATOM 2082 C CA . ARG A 1 261 ? 5.143 20.675 11.209 1.00 92.69 261 ARG A CA 1
ATOM 2083 C C . ARG A 1 261 ? 4.727 21.972 11.889 1.00 92.69 261 ARG A C 1
ATOM 2085 O O . ARG A 1 261 ? 4.201 21.908 12.992 1.00 92.69 261 ARG A O 1
ATOM 2092 N N . LYS A 1 262 ? 4.900 23.135 11.250 1.00 93.94 262 LYS A N 1
ATOM 2093 C CA . LYS A 1 262 ? 4.447 24.421 11.815 1.00 93.94 262 LYS A CA 1
ATOM 2094 C C . LYS A 1 262 ? 2.936 24.439 12.045 1.00 93.94 262 LYS A C 1
ATOM 2096 O O . LYS A 1 262 ? 2.497 24.838 13.121 1.00 93.94 262 LYS A O 1
ATOM 2101 N N . GLU A 1 263 ? 2.155 23.978 11.070 1.00 91.75 263 GLU A N 1
ATOM 2102 C CA . GLU A 1 263 ? 0.691 23.888 11.175 1.00 91.75 263 GLU A CA 1
ATOM 2103 C C . GLU A 1 263 ? 0.264 22.960 12.322 1.00 91.75 263 GLU A C 1
ATOM 2105 O O . GLU A 1 263 ? -0.592 23.330 13.132 1.00 91.75 263 GLU A O 1
ATOM 2110 N N . ARG A 1 264 ? 0.918 21.798 12.449 1.00 93.25 264 ARG A N 1
ATOM 2111 C CA . ARG A 1 264 ? 0.693 20.855 13.548 1.00 93.25 264 ARG A CA 1
ATOM 2112 C C . ARG A 1 264 ? 1.112 21.428 14.898 1.00 93.25 264 ARG A C 1
ATOM 2114 O O . ARG A 1 264 ? 0.390 21.270 15.869 1.00 93.25 264 ARG A O 1
ATOM 2121 N N . HIS A 1 265 ? 2.269 22.078 15.000 1.00 93.62 265 HIS A N 1
ATOM 2122 C CA . HIS A 1 265 ? 2.755 22.645 16.267 1.00 93.62 265 HIS A CA 1
ATOM 2123 C C . HIS A 1 265 ? 1.834 23.764 16.761 1.00 93.62 265 HIS A C 1
ATOM 2125 O O . HIS A 1 265 ? 1.674 23.924 17.968 1.00 93.62 265 HIS A O 1
ATOM 2131 N N . ALA A 1 266 ? 1.184 24.491 15.846 1.00 96.12 266 ALA A N 1
ATOM 2132 C CA . ALA A 1 266 ? 0.147 25.460 16.187 1.00 96.12 266 ALA A CA 1
ATOM 2133 C C . ALA A 1 266 ? -1.151 24.806 16.707 1.00 96.12 266 ALA A C 1
ATOM 2135 O O . ALA A 1 266 ? -1.859 25.421 17.500 1.00 96.12 266 ALA A O 1
ATOM 2136 N N . HIS A 1 267 ? -1.449 23.565 16.300 1.00 95.38 267 HIS A N 1
ATOM 2137 C CA . HIS A 1 267 ? -2.642 22.809 16.705 1.00 95.38 267 HIS A CA 1
ATOM 2138 C C . HIS A 1 267 ? -2.276 21.351 17.055 1.00 95.38 267 HIS A C 1
ATOM 2140 O O . HIS A 1 267 ? -2.612 20.426 16.312 1.00 95.38 267 HIS A O 1
ATOM 2146 N N . PRO A 1 268 ? -1.565 21.111 18.173 1.00 94.69 268 PRO A N 1
ATOM 2147 C CA . PRO A 1 268 ? -0.870 19.843 18.427 1.00 94.69 268 PRO A CA 1
ATOM 2148 C C . PRO A 1 268 ? -1.788 18.633 18.633 1.00 94.69 268 PRO A C 1
ATOM 2150 O O . PRO A 1 268 ? -1.320 17.502 18.528 1.00 94.69 268 PRO A O 1
ATOM 2153 N N . THR A 1 269 ? -3.068 18.864 18.922 1.00 95.31 269 THR A N 1
ATOM 2154 C CA . THR A 1 269 ? -4.092 17.831 19.124 1.00 95.31 269 THR A CA 1
ATOM 2155 C C . THR A 1 269 ? -5.017 17.655 17.920 1.00 95.31 269 THR A C 1
ATOM 2157 O O . THR A 1 269 ? -5.863 16.763 17.934 1.00 95.31 269 THR A O 1
ATOM 2160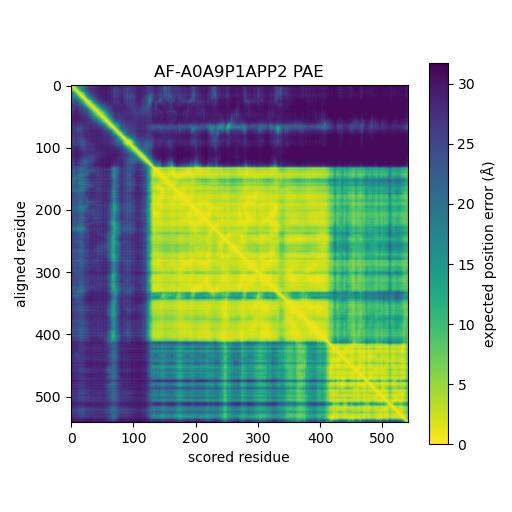 N N . ALA A 1 270 ? -4.885 18.491 16.884 1.00 96.06 270 ALA A N 1
ATOM 2161 C CA . ALA A 1 270 ? -5.729 18.394 15.701 1.00 96.06 270 ALA A CA 1
ATOM 2162 C C . ALA A 1 270 ? -5.441 17.097 14.916 1.00 96.06 270 ALA A C 1
ATOM 2164 O O . ALA A 1 270 ? -4.291 16.642 14.892 1.00 96.06 270 ALA A O 1
ATOM 2165 N N . PRO A 1 271 ? -6.451 16.515 14.240 1.00 97.19 271 PRO A N 1
ATOM 2166 C CA . PRO A 1 271 ? -6.250 15.371 13.359 1.00 97.19 271 PRO A CA 1
ATOM 2167 C C . PRO A 1 271 ? -5.193 15.646 12.283 1.00 97.19 271 PRO A C 1
ATOM 2169 O O . PRO A 1 271 ? -5.244 16.661 11.583 1.00 97.19 271 PRO A O 1
ATOM 2172 N N . ILE A 1 272 ? -4.254 14.717 12.112 1.00 97.19 272 ILE A N 1
ATOM 2173 C CA . ILE A 1 272 ? -3.214 14.788 11.083 1.00 97.19 272 ILE A CA 1
ATOM 2174 C C . ILE A 1 272 ? -3.695 14.009 9.860 1.00 97.19 272 ILE A C 1
ATOM 2176 O O . ILE A 1 272 ? -3.813 12.787 9.910 1.00 97.19 272 ILE A O 1
ATOM 2180 N N . LYS A 1 273 ? -3.924 14.688 8.732 1.00 96.94 273 LYS A N 1
ATOM 2181 C CA . LYS A 1 273 ? -4.218 14.005 7.462 1.00 96.94 273 LYS A CA 1
ATOM 2182 C C . LYS A 1 273 ? -2.993 13.225 6.986 1.00 96.94 273 LYS A C 1
ATOM 2184 O O . LYS A 1 273 ? -1.920 13.805 6.790 1.00 96.94 273 LYS A O 1
ATOM 2189 N N . SER A 1 274 ? -3.168 11.927 6.765 1.00 97.94 274 SER A N 1
ATOM 2190 C CA . SER A 1 274 ? -2.092 11.021 6.368 1.00 97.94 274 SER A CA 1
ATOM 2191 C C . SER A 1 274 ? -2.381 10.405 4.991 1.00 97.94 274 SER A C 1
ATOM 2193 O O . SER A 1 274 ? -3.481 9.892 4.778 1.00 97.94 274 SER A O 1
ATOM 2195 N N . PRO A 1 275 ? -1.429 10.446 4.038 1.00 98.12 275 PRO A N 1
ATOM 2196 C CA . PRO A 1 275 ? -1.580 9.805 2.732 1.00 98.12 275 PRO A CA 1
ATOM 2197 C C . PRO A 1 275 ? -1.921 8.318 2.809 1.00 98.12 275 PRO A C 1
ATOM 2199 O O . PRO A 1 275 ? -2.735 7.826 2.024 1.00 98.12 275 PRO A O 1
ATOM 2202 N N . THR A 1 276 ? -1.303 7.617 3.760 1.00 98.12 276 THR A N 1
ATOM 2203 C CA . THR A 1 276 ? -1.491 6.183 4.002 1.00 98.12 276 THR A CA 1
ATOM 2204 C C . THR A 1 276 ? -1.517 5.871 5.499 1.00 98.12 276 THR A C 1
ATOM 2206 O O . THR A 1 276 ? -1.175 6.721 6.327 1.00 98.12 276 THR A O 1
ATOM 2209 N N . MET A 1 277 ? -1.921 4.652 5.862 1.00 96.31 277 MET A N 1
ATOM 2210 C CA . MET A 1 277 ? -1.776 4.101 7.216 1.00 96.31 277 MET A CA 1
ATOM 2211 C C . MET A 1 277 ? -0.895 2.853 7.232 1.00 96.31 277 MET A C 1
ATOM 2213 O O . MET A 1 277 ? -0.773 2.150 6.228 1.00 96.31 277 MET A O 1
ATOM 2217 N N . ALA A 1 278 ? -0.358 2.526 8.411 1.00 92.31 278 ALA A N 1
ATOM 2218 C CA . ALA A 1 278 ? 0.295 1.240 8.649 1.00 92.31 278 ALA A CA 1
ATOM 2219 C C . ALA A 1 278 ? -0.689 0.065 8.479 1.00 92.31 278 ALA A C 1
ATOM 2221 O O . ALA A 1 278 ? -0.308 -0.997 8.006 1.00 92.31 278 ALA A O 1
ATOM 2222 N N . GLY A 1 279 ? -1.968 0.270 8.823 1.00 90.81 279 GLY A N 1
ATOM 2223 C CA . GLY A 1 279 ? -3.059 -0.683 8.591 1.00 90.81 279 GLY A CA 1
ATOM 2224 C C . GLY A 1 279 ? -3.291 -1.696 9.712 1.00 90.81 279 GLY A C 1
ATOM 2225 O O . GLY A 1 279 ? -4.314 -2.369 9.694 1.00 90.81 279 GLY A O 1
ATOM 2226 N N . GLY A 1 280 ? -2.397 -1.793 10.700 1.00 90.75 280 GLY A N 1
ATOM 2227 C CA . GLY A 1 280 ? -2.568 -2.636 11.893 1.00 90.75 280 GLY A CA 1
ATOM 2228 C C . GLY A 1 280 ? -3.685 -2.155 12.826 1.00 90.75 280 GLY A C 1
ATOM 2229 O O . GLY A 1 280 ? -4.492 -2.945 13.306 1.00 90.75 280 GLY A O 1
ATOM 2230 N N . LEU A 1 281 ? -3.718 -0.841 13.063 1.00 97.75 281 LEU A N 1
ATOM 2231 C CA . LEU A 1 281 ? -4.554 -0.204 14.074 1.00 97.75 281 LEU A CA 1
ATOM 2232 C C . LEU A 1 281 ? -5.336 0.957 13.458 1.00 97.75 281 LEU A C 1
ATOM 2234 O O . LEU A 1 281 ? -4.727 1.931 13.014 1.00 97.75 281 LEU A O 1
ATOM 2238 N N . PHE A 1 282 ? -6.663 0.859 13.422 1.00 98.75 282 PHE A N 1
ATOM 2239 C CA . PHE A 1 282 ? -7.534 1.944 12.960 1.00 98.75 282 PHE A CA 1
ATOM 2240 C C . PHE A 1 282 ? -8.991 1.725 13.376 1.00 98.75 282 PHE A C 1
ATOM 2242 O O . PHE A 1 282 ? -9.420 0.602 13.642 1.00 98.75 282 PHE A O 1
ATOM 2249 N N . THR A 1 283 ? -9.762 2.805 13.361 1.00 98.88 283 THR A N 1
ATOM 2250 C CA . THR A 1 283 ? -11.195 2.834 13.632 1.00 98.88 283 THR A CA 1
ATOM 2251 C C . THR A 1 283 ? -11.946 3.402 12.428 1.00 98.88 283 THR A C 1
ATOM 2253 O O . THR A 1 283 ? -11.495 4.351 11.783 1.00 98.88 283 THR A O 1
ATOM 2256 N N . ILE A 1 284 ? -13.090 2.800 12.106 1.00 98.81 284 ILE A N 1
ATOM 2257 C CA . ILE A 1 284 ? -13.935 3.149 10.960 1.00 98.81 284 ILE A CA 1
ATOM 2258 C C . ILE A 1 284 ? -15.410 2.874 11.284 1.00 98.81 284 ILE A C 1
ATOM 2260 O O . ILE A 1 284 ? -15.731 1.930 12.006 1.00 98.81 284 ILE A O 1
ATOM 2264 N N . SER A 1 285 ? -16.332 3.666 10.732 1.00 98.75 285 SER A N 1
ATOM 2265 C CA . SER A 1 285 ? -17.758 3.309 10.744 1.00 98.75 285 SER A CA 1
ATOM 2266 C C . SER A 1 285 ? -17.990 1.978 10.013 1.00 98.75 285 SER A C 1
ATOM 2268 O O . SER A 1 285 ? -17.457 1.763 8.923 1.00 98.75 285 SER A O 1
ATOM 2270 N N . LYS A 1 286 ? -18.809 1.085 10.584 1.00 98.69 286 LYS A N 1
ATOM 2271 C CA . LYS A 1 286 ? -19.159 -0.202 9.963 1.00 98.69 286 LYS A CA 1
ATOM 2272 C C . LYS A 1 286 ? -19.872 -0.004 8.623 1.00 98.69 286 LYS A C 1
ATOM 2274 O O . LYS A 1 286 ? -19.559 -0.700 7.658 1.00 98.69 286 LYS A O 1
ATOM 2279 N N . ASP A 1 287 ? -20.775 0.970 8.541 1.00 98.56 287 ASP A N 1
ATOM 2280 C CA . ASP A 1 287 ? -21.495 1.288 7.305 1.00 98.56 287 ASP A CA 1
ATOM 2281 C C . ASP A 1 287 ? -20.536 1.780 6.225 1.00 98.56 287 ASP A C 1
ATOM 2283 O O . ASP A 1 287 ? -20.582 1.295 5.095 1.00 98.56 287 ASP A O 1
ATOM 2287 N N . TRP A 1 288 ? -19.598 2.660 6.588 1.00 98.56 288 TRP A N 1
ATOM 2288 C CA . TRP A 1 288 ? -18.589 3.139 5.646 1.00 98.56 288 TRP A CA 1
ATOM 2289 C C . TRP A 1 288 ? -17.636 2.024 5.197 1.00 98.56 288 TRP A C 1
ATOM 2291 O O . TRP A 1 288 ? -17.340 1.909 4.009 1.00 98.56 288 TRP A O 1
ATOM 2301 N N . PHE A 1 289 ? -17.213 1.143 6.111 1.00 98.69 289 PHE A N 1
ATOM 2302 C CA . PHE A 1 289 ? -16.419 -0.041 5.774 1.00 98.69 289 PHE A CA 1
ATOM 2303 C C . PHE A 1 289 ? -17.134 -0.939 4.750 1.00 98.69 289 PHE A C 1
ATOM 2305 O O . PHE A 1 289 ? -16.510 -1.413 3.797 1.00 98.69 289 PHE A O 1
ATOM 2312 N N . ASN A 1 290 ? -18.446 -1.133 4.906 1.00 98.44 290 ASN A N 1
ATOM 2313 C CA . ASN A 1 290 ? -19.268 -1.914 3.982 1.00 98.44 290 ASN A CA 1
ATOM 2314 C C . ASN A 1 290 ? -19.491 -1.197 2.638 1.00 98.44 290 ASN A C 1
ATOM 2316 O O . ASN A 1 290 ? -19.337 -1.820 1.587 1.00 98.44 290 ASN A O 1
ATOM 2320 N N . GLU A 1 291 ? -19.803 0.104 2.649 1.00 98.12 291 GLU A N 1
ATOM 2321 C CA . GLU A 1 291 ? -19.999 0.934 1.445 1.00 98.12 291 GLU A CA 1
ATOM 2322 C C . GLU A 1 291 ? -18.739 0.940 0.568 1.00 98.12 291 GLU A C 1
ATOM 2324 O O . GLU A 1 291 ? -18.820 0.743 -0.652 1.00 98.12 291 GLU A O 1
ATOM 2329 N N . LEU A 1 292 ? -17.569 1.052 1.208 1.00 98.06 292 LEU A N 1
ATOM 2330 C CA . LEU A 1 292 ? -16.260 0.951 0.573 1.00 98.06 292 LEU A CA 1
ATOM 2331 C C . LEU A 1 292 ? -15.967 -0.444 -0.007 1.00 98.06 292 LEU A C 1
ATOM 2333 O O . LEU A 1 292 ? -14.993 -0.595 -0.738 1.00 98.06 292 LEU A O 1
ATOM 2337 N N . GLY A 1 293 ? -16.761 -1.475 0.287 1.00 97.56 293 GLY A N 1
ATOM 2338 C CA . GLY A 1 293 ? -16.530 -2.839 -0.192 1.00 97.56 293 GLY A CA 1
ATOM 2339 C C . GLY A 1 293 ? -15.566 -3.657 0.675 1.00 97.56 293 GLY A C 1
ATOM 2340 O O . GLY A 1 293 ? -14.951 -4.599 0.173 1.00 97.56 293 GLY A O 1
ATOM 2341 N N . THR A 1 294 ? -15.447 -3.333 1.967 1.00 97.62 294 THR A N 1
ATOM 2342 C CA . THR A 1 294 ? -14.620 -4.033 2.972 1.00 97.62 294 THR A CA 1
ATOM 2343 C C . THR A 1 294 ? -13.138 -4.096 2.583 1.00 97.62 294 THR A C 1
ATOM 2345 O O . THR A 1 294 ? -12.585 -3.069 2.204 1.00 97.62 294 THR A O 1
ATOM 2348 N N . TYR A 1 295 ? -12.473 -5.248 2.663 1.00 97.94 295 TYR A N 1
ATOM 2349 C CA . TYR A 1 295 ? -11.177 -5.475 2.021 1.00 97.94 295 TYR A CA 1
ATOM 2350 C C . TYR A 1 295 ? -11.339 -6.286 0.730 1.00 97.94 295 TYR A C 1
ATOM 2352 O O . TYR A 1 295 ? -12.369 -6.916 0.493 1.00 97.94 295 TYR A O 1
ATOM 2360 N N . ASP A 1 296 ? -10.298 -6.287 -0.097 1.00 97.88 296 ASP A N 1
ATOM 2361 C CA . ASP A 1 296 ? -10.160 -7.213 -1.217 1.00 97.88 296 ASP A CA 1
ATOM 2362 C C . ASP A 1 296 ? -9.902 -8.648 -0.712 1.00 97.88 296 ASP A C 1
ATOM 2364 O O . ASP A 1 296 ? -8.832 -8.952 -0.185 1.00 97.88 296 ASP A O 1
ATOM 2368 N N . LEU A 1 297 ? -10.899 -9.530 -0.838 1.00 96.50 297 LEU A N 1
ATOM 2369 C CA . LEU A 1 297 ? -10.873 -10.891 -0.278 1.00 96.50 297 LEU A CA 1
ATOM 2370 C C . LEU A 1 297 ? -9.952 -11.869 -1.026 1.00 96.50 297 LEU A C 1
ATOM 2372 O O . LEU A 1 297 ? -9.670 -12.954 -0.506 1.00 96.50 297 LEU A O 1
ATOM 2376 N N . ASP A 1 298 ? -9.474 -11.485 -2.210 1.00 96.25 298 ASP A N 1
ATOM 2377 C CA . ASP A 1 298 ? -8.498 -12.251 -2.992 1.00 96.25 298 ASP A CA 1
ATOM 2378 C C . ASP A 1 298 ? -7.047 -11.892 -2.643 1.00 96.25 298 ASP A C 1
ATOM 2380 O O . ASP A 1 298 ? -6.109 -12.510 -3.163 1.00 96.25 298 ASP A O 1
ATOM 2384 N N . MET A 1 299 ? -6.842 -10.904 -1.765 1.00 94.06 299 MET A N 1
ATOM 2385 C CA . MET A 1 299 ? -5.541 -10.696 -1.146 1.00 94.06 299 MET A CA 1
ATOM 2386 C C . MET A 1 299 ? -5.246 -11.800 -0.129 1.00 94.06 299 MET A C 1
ATOM 2388 O O . MET A 1 299 ? -6.110 -12.264 0.620 1.00 94.06 299 MET A O 1
ATOM 2392 N N . GLU A 1 300 ? -3.987 -12.217 -0.087 1.00 88.88 300 GLU A N 1
ATOM 2393 C CA . GLU A 1 300 ? -3.549 -13.377 0.679 1.00 88.88 300 GLU A CA 1
ATOM 2394 C C . GLU A 1 300 ? -2.677 -12.981 1.868 1.00 88.88 300 GLU A C 1
ATOM 2396 O O . GLU A 1 300 ? -1.790 -12.145 1.745 1.00 88.88 300 GLU A O 1
ATOM 2401 N N . VAL A 1 301 ? -2.881 -13.659 3.003 1.00 85.00 301 VAL A N 1
ATOM 2402 C CA . VAL A 1 301 ? -2.033 -13.633 4.210 1.00 85.00 301 VAL A CA 1
ATOM 2403 C C . VAL A 1 301 ? -1.793 -12.240 4.806 1.00 85.00 301 VAL A C 1
ATOM 2405 O O . VAL A 1 301 ? -2.403 -11.929 5.830 1.00 85.00 301 VAL A O 1
ATOM 2408 N N . TRP A 1 302 ? -0.883 -11.454 4.227 1.00 88.25 302 TRP A N 1
ATOM 2409 C CA . TRP A 1 302 ? -0.413 -10.164 4.730 1.00 88.25 302 TRP A CA 1
ATOM 2410 C C . TRP A 1 302 ? 0.197 -9.309 3.608 1.00 88.25 302 TRP A C 1
ATOM 2412 O O . TRP A 1 302 ? 0.908 -9.837 2.748 1.00 88.25 302 TRP A O 1
ATOM 2422 N N . GLY A 1 303 ? -0.008 -7.991 3.688 1.00 87.50 303 GLY A N 1
ATOM 2423 C CA . GLY A 1 303 ? 0.714 -6.983 2.919 1.00 87.50 303 GLY A CA 1
ATOM 2424 C C . GLY A 1 303 ? -0.104 -6.388 1.777 1.00 87.50 303 GLY A C 1
ATOM 2425 O O . GLY A 1 303 ? -0.873 -7.088 1.123 1.00 87.50 303 GLY A O 1
ATOM 2426 N N . GLY A 1 304 ? 0.092 -5.092 1.523 1.00 92.19 304 GLY A N 1
ATOM 2427 C CA . GLY A 1 304 ? -0.559 -4.337 0.447 1.00 92.19 304 GLY A CA 1
ATOM 2428 C C . GLY A 1 304 ? -1.975 -3.846 0.776 1.00 92.19 304 GLY A C 1
ATOM 2429 O O . GLY A 1 304 ? -2.428 -2.864 0.186 1.00 92.19 304 GLY A O 1
ATOM 2430 N N . GLU A 1 305 ? -2.660 -4.447 1.753 1.00 96.25 305 GLU A N 1
ATOM 2431 C CA . GLU A 1 305 ? -4.038 -4.097 2.121 1.00 96.25 305 GLU A CA 1
ATOM 2432 C C . GLU A 1 305 ? -4.152 -2.699 2.732 1.00 96.25 305 GLU A C 1
ATOM 2434 O O . GLU A 1 305 ? -5.165 -2.015 2.586 1.00 96.25 305 GLU A O 1
ATOM 2439 N N . ASN A 1 306 ? -3.102 -2.260 3.424 1.00 96.00 306 ASN A N 1
ATOM 2440 C CA . ASN A 1 306 ? -3.039 -0.947 4.041 1.00 96.00 306 ASN A CA 1
ATOM 2441 C C . ASN A 1 306 ? -2.949 0.163 2.982 1.00 96.00 306 ASN A C 1
ATOM 2443 O O . ASN A 1 306 ? -3.623 1.184 3.121 1.00 96.00 306 ASN A O 1
ATOM 2447 N N . LEU A 1 307 ? -2.181 -0.046 1.904 1.00 98.06 307 LEU A N 1
ATOM 2448 C CA . LEU A 1 307 ? -2.110 0.880 0.771 1.00 98.06 307 LEU A CA 1
ATOM 2449 C C . LEU A 1 307 ? -3.391 0.855 -0.063 1.00 98.06 307 LEU A C 1
ATOM 2451 O O . LEU A 1 307 ? -3.917 1.920 -0.374 1.00 98.06 307 LEU A O 1
ATOM 2455 N N . GLU A 1 308 ? -3.933 -0.329 -0.358 1.00 98.62 308 GLU A N 1
ATOM 2456 C CA . GLU A 1 308 ? -5.204 -0.473 -1.080 1.00 98.62 308 GLU A CA 1
ATOM 2457 C C . GLU A 1 308 ? -6.335 0.291 -0.388 1.00 98.62 308 GLU A C 1
ATOM 2459 O O . GLU A 1 308 ? -6.966 1.152 -1.005 1.00 98.62 308 GLU A O 1
ATOM 2464 N N . MET A 1 309 ? -6.528 0.056 0.915 1.00 98.50 309 MET A N 1
ATOM 2465 C CA . MET A 1 309 ? -7.539 0.758 1.701 1.00 98.50 309 MET A CA 1
ATOM 2466 C C . MET A 1 309 ? -7.259 2.264 1.750 1.00 98.50 309 MET A C 1
ATOM 2468 O O . MET A 1 309 ? -8.180 3.060 1.598 1.00 98.50 309 MET A O 1
ATOM 2472 N N . SER A 1 310 ? -5.998 2.679 1.920 1.00 98.81 310 SER A N 1
ATOM 2473 C CA . SER A 1 310 ? -5.629 4.103 1.951 1.00 98.81 310 SER A CA 1
ATOM 2474 C C . SER A 1 310 ? -5.987 4.815 0.643 1.00 98.81 310 SER A C 1
ATOM 2476 O O . SER A 1 310 ? -6.597 5.885 0.661 1.00 98.81 310 SER A O 1
ATOM 2478 N N . PHE A 1 311 ? -5.640 4.214 -0.498 1.00 98.81 311 PHE A N 1
ATOM 2479 C CA . PHE A 1 311 ? -5.943 4.752 -1.821 1.00 98.81 311 PHE A CA 1
ATOM 2480 C C . PHE A 1 311 ? -7.443 4.833 -2.060 1.00 98.81 311 PHE A C 1
ATOM 2482 O O . PHE A 1 311 ? -7.927 5.868 -2.521 1.00 98.81 311 PHE A O 1
ATOM 2489 N N . ARG A 1 312 ? -8.170 3.771 -1.711 1.00 98.69 312 ARG A N 1
ATOM 2490 C CA . ARG A 1 312 ? -9.620 3.700 -1.843 1.00 98.69 312 ARG A CA 1
ATOM 2491 C C . ARG A 1 312 ? -10.329 4.740 -0.982 1.00 98.69 312 ARG A C 1
ATOM 2493 O O . ARG A 1 312 ? -11.139 5.496 -1.506 1.00 98.69 312 ARG A O 1
ATOM 2500 N N . VAL A 1 313 ? -10.005 4.831 0.308 1.00 98.81 313 VAL A N 1
ATOM 2501 C CA . VAL A 1 313 ? -10.617 5.801 1.236 1.00 98.81 313 VAL A CA 1
ATOM 2502 C C . VAL A 1 313 ? -10.492 7.221 0.693 1.00 98.81 313 VAL A C 1
ATOM 2504 O O . VAL A 1 313 ? -11.495 7.922 0.580 1.00 98.81 313 VAL A O 1
ATOM 2507 N N . TRP A 1 314 ? -9.283 7.632 0.302 1.00 98.88 314 TRP A N 1
ATOM 2508 C CA . TRP A 1 314 ? -9.050 8.979 -0.213 1.00 98.88 314 TRP A CA 1
ATOM 2509 C C . TRP A 1 314 ? -9.727 9.230 -1.560 1.00 98.88 314 TRP A C 1
ATOM 2511 O O . TRP A 1 314 ? -10.392 10.251 -1.735 1.00 98.88 314 TRP A O 1
ATOM 2521 N N . GLN A 1 315 ? -9.571 8.318 -2.521 1.00 98.88 315 GLN A N 1
ATOM 2522 C CA . GLN A 1 315 ? -10.124 8.509 -3.863 1.00 98.88 315 GLN A CA 1
ATOM 2523 C C . GLN A 1 315 ? -11.656 8.456 -3.865 1.00 98.88 315 GLN A C 1
ATOM 2525 O O . GLN A 1 315 ? -12.277 9.137 -4.675 1.00 98.88 315 GLN A O 1
ATOM 2530 N N . CYS A 1 316 ? -12.280 7.711 -2.954 1.00 98.75 316 CYS A N 1
ATOM 2531 C CA . CYS A 1 316 ? -13.732 7.537 -2.896 1.00 98.75 316 CYS A CA 1
ATOM 2532 C C . CYS A 1 316 ? -14.432 8.499 -1.912 1.00 98.75 316 CYS A C 1
ATOM 2534 O O . CYS A 1 316 ? -15.578 8.272 -1.527 1.00 98.75 316 CYS A O 1
ATOM 2536 N N . GLY A 1 317 ? -13.767 9.593 -1.518 1.00 98.12 317 GLY A N 1
ATOM 2537 C CA . GLY A 1 317 ? -14.394 10.712 -0.804 1.00 98.12 317 GLY A CA 1
ATOM 2538 C C . GLY A 1 317 ? -14.361 10.640 0.726 1.00 98.12 317 GLY A C 1
ATOM 2539 O O . GLY A 1 317 ? -15.053 11.424 1.374 1.00 98.12 317 GLY A O 1
ATOM 2540 N N . GLY A 1 318 ? -13.578 9.729 1.303 1.00 98.50 318 GLY A N 1
ATOM 2541 C CA . GLY A 1 318 ? -13.265 9.707 2.731 1.00 98.50 318 GLY A CA 1
ATOM 2542 C C . GLY A 1 318 ? -11.991 10.483 3.078 1.00 98.50 318 GLY A C 1
ATOM 2543 O O . GLY A 1 318 ? -11.401 11.178 2.247 1.00 98.50 318 GLY A O 1
ATOM 2544 N N . SER A 1 319 ? -11.549 10.347 4.326 1.00 98.56 319 SER A N 1
ATOM 2545 C CA . SER A 1 319 ? -10.257 10.858 4.797 1.00 98.56 319 SER A CA 1
ATOM 2546 C C . SER A 1 319 ? -9.541 9.824 5.654 1.00 98.56 319 SER A C 1
ATOM 2548 O O . SER A 1 319 ? -10.182 9.019 6.323 1.00 98.56 319 SER A O 1
ATOM 2550 N N . LEU A 1 320 ? -8.209 9.860 5.645 1.00 98.69 320 LEU A N 1
ATOM 2551 C CA . LEU A 1 320 ? -7.378 9.056 6.534 1.00 98.69 320 LEU A CA 1
ATOM 2552 C C . LEU A 1 320 ? -6.614 9.978 7.483 1.00 98.69 320 LEU A C 1
ATOM 2554 O O . LEU A 1 320 ? -5.911 10.898 7.049 1.00 98.69 320 LEU A O 1
ATOM 2558 N N . GLU A 1 321 ? -6.781 9.758 8.783 1.00 98.50 321 GLU A N 1
ATOM 2559 C CA . GLU A 1 321 ? -6.360 10.704 9.814 1.00 98.50 321 GLU A CA 1
ATOM 2560 C C . GLU A 1 321 ? -5.656 9.994 10.978 1.00 98.50 321 GLU A C 1
ATOM 2562 O O . GLU A 1 321 ? -6.099 8.950 11.442 1.00 98.50 321 GLU A O 1
ATOM 2567 N N . ILE A 1 322 ? -4.561 10.567 11.475 1.00 98.44 322 ILE A N 1
ATOM 2568 C CA . ILE A 1 322 ? -3.882 10.133 12.703 1.00 98.44 322 ILE A CA 1
ATOM 2569 C C . ILE A 1 322 ? -4.285 11.099 13.816 1.00 98.44 322 ILE A C 1
ATOM 2571 O O . ILE A 1 322 ? -4.147 12.312 13.649 1.00 98.44 322 ILE A O 1
ATOM 2575 N N . LEU A 1 323 ? -4.781 10.583 14.941 1.00 98.19 323 LEU A N 1
ATOM 2576 C CA . LEU A 1 323 ? -5.245 11.397 16.068 1.00 98.19 323 LEU A CA 1
ATOM 2577 C C . LEU A 1 323 ? -4.191 11.435 17.181 1.00 98.19 323 LEU A C 1
ATOM 2579 O O . LEU A 1 323 ? -4.023 10.433 17.876 1.00 98.19 323 LEU A O 1
ATOM 2583 N N . PRO A 1 324 ? -3.505 12.575 17.418 1.00 97.38 324 P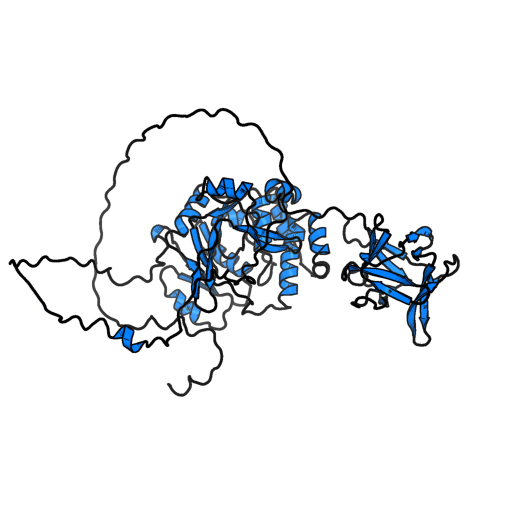RO A N 1
ATOM 2584 C CA . PRO A 1 324 ? -2.369 12.621 18.343 1.00 97.38 324 PRO A CA 1
ATOM 2585 C C . PRO A 1 324 ? -2.688 12.292 19.804 1.00 97.38 324 PRO A C 1
ATOM 2587 O O . PRO A 1 324 ? -1.802 11.853 20.541 1.00 97.38 324 PRO A O 1
ATOM 2590 N N . CYS A 1 325 ? -3.938 12.527 20.216 1.00 97.81 325 CYS A N 1
ATOM 2591 C CA . CYS A 1 325 ? -4.437 12.222 21.556 1.00 97.81 325 CYS A CA 1
ATOM 2592 C C . CYS A 1 325 ? -4.719 10.730 21.770 1.00 97.81 325 CYS A C 1
ATOM 2594 O O . CYS A 1 325 ? -4.795 10.303 22.913 1.00 97.81 325 CYS A O 1
ATOM 2596 N N . SER A 1 326 ? -4.864 9.945 20.700 1.00 98.50 326 SER A N 1
ATOM 2597 C CA . SER A 1 326 ? -5.019 8.496 20.788 1.00 98.50 326 SER A CA 1
ATOM 2598 C C . SER A 1 326 ? -3.655 7.828 20.633 1.00 98.50 326 SER A C 1
ATOM 2600 O O . SER A 1 326 ? -2.945 8.071 19.654 1.00 98.50 326 SER A O 1
ATOM 2602 N N . ARG A 1 327 ? -3.265 7.012 21.615 1.00 98.19 327 ARG A N 1
ATOM 2603 C CA . ARG A 1 327 ? -1.942 6.379 21.699 1.00 98.19 327 ARG A CA 1
ATOM 2604 C C . ARG A 1 327 ? -2.097 4.890 21.965 1.00 98.19 327 ARG A C 1
ATOM 2606 O O . ARG A 1 327 ? -2.794 4.498 22.900 1.00 98.19 327 ARG A O 1
ATOM 2613 N N . VAL A 1 328 ? -1.447 4.072 21.145 1.00 98.12 328 VAL A N 1
ATOM 2614 C CA . VAL A 1 328 ? -1.418 2.615 21.314 1.00 98.12 328 VAL A CA 1
ATOM 2615 C C . VAL A 1 328 ? -0.006 2.124 21.024 1.00 98.12 328 VAL A C 1
ATOM 2617 O O . VAL A 1 328 ? 0.534 2.403 19.957 1.00 98.12 328 VAL A O 1
ATOM 2620 N N . GLY A 1 329 ? 0.597 1.404 21.964 1.00 97.25 329 GLY A N 1
ATOM 2621 C CA . GLY A 1 329 ? 1.889 0.755 21.775 1.00 97.25 329 GLY A CA 1
ATOM 2622 C C . GLY A 1 329 ? 1.761 -0.478 20.889 1.00 97.25 329 GLY A C 1
ATOM 2623 O O . GLY A 1 329 ? 0.777 -1.206 20.983 1.00 97.25 329 GLY A O 1
ATOM 2624 N N . HIS A 1 330 ? 2.756 -0.732 20.043 1.00 97.38 330 HIS A N 1
ATOM 2625 C CA . HIS A 1 330 ? 2.833 -1.914 19.183 1.00 97.38 330 HIS A CA 1
ATOM 2626 C C . HIS A 1 330 ? 4.215 -2.560 19.264 1.00 97.38 330 HIS A C 1
ATOM 2628 O O . HIS A 1 330 ? 5.237 -1.868 19.279 1.00 97.38 330 HIS A O 1
ATOM 2634 N N . VAL A 1 331 ? 4.255 -3.894 19.306 1.00 94.12 331 VAL A N 1
ATOM 2635 C CA . VAL A 1 331 ? 5.514 -4.648 19.244 1.00 94.12 331 VAL A CA 1
ATOM 2636 C C . VAL A 1 331 ? 5.989 -4.750 17.792 1.00 94.12 331 VAL A C 1
ATOM 2638 O O . VAL A 1 331 ? 5.621 -5.684 17.071 1.00 94.12 331 VAL A O 1
ATOM 2641 N N . PHE A 1 332 ? 6.854 -3.824 17.374 1.00 84.44 332 PHE A N 1
ATOM 2642 C CA . PHE A 1 332 ? 7.485 -3.857 16.052 1.00 84.44 332 PHE A CA 1
ATOM 2643 C C . PHE A 1 332 ? 8.522 -4.983 15.968 1.00 84.44 332 PHE A C 1
ATOM 2645 O O . PHE A 1 332 ? 9.408 -5.113 16.813 1.00 84.44 332 PHE A O 1
ATOM 2652 N N . ARG A 1 333 ? 8.422 -5.818 14.928 1.00 78.19 333 ARG A N 1
ATOM 2653 C CA . ARG A 1 333 ? 9.275 -7.003 14.743 1.00 78.19 333 ARG A CA 1
ATOM 2654 C C . ARG A 1 333 ? 10.096 -6.875 13.469 1.00 78.19 333 ARG A C 1
ATOM 2656 O O . ARG A 1 333 ? 9.587 -6.445 12.443 1.00 78.19 333 ARG A O 1
ATOM 2663 N N . LYS A 1 334 ? 11.335 -7.371 13.510 1.00 72.06 334 LYS A N 1
ATOM 2664 C CA . LYS A 1 334 ? 12.239 -7.409 12.344 1.00 72.06 334 LYS A CA 1
ATOM 2665 C C . LYS A 1 334 ? 11.876 -8.490 11.319 1.00 72.06 334 LYS A C 1
ATOM 2667 O O . LYS A 1 334 ? 12.331 -8.440 10.183 1.00 72.06 334 LYS A O 1
ATOM 2672 N N . LYS A 1 335 ? 11.129 -9.525 11.726 1.00 68.25 335 LYS A N 1
ATOM 2673 C CA . LYS A 1 335 ? 10.757 -10.674 10.881 1.00 68.25 335 LYS A CA 1
ATOM 2674 C C . LYS A 1 335 ? 9.353 -11.170 11.215 1.00 68.25 335 LYS A C 1
ATOM 2676 O O . LYS A 1 335 ? 8.952 -11.169 12.379 1.00 68.25 335 LYS A O 1
ATOM 2681 N N . HIS A 1 336 ? 8.644 -11.660 10.201 1.00 69.56 336 HIS A N 1
ATOM 2682 C CA . HIS A 1 336 ? 7.360 -12.332 10.387 1.00 69.56 336 HIS A CA 1
ATOM 2683 C C . HIS A 1 336 ? 7.569 -13.707 11.049 1.00 69.56 336 HIS A C 1
ATOM 2685 O O . HIS A 1 336 ? 8.382 -14.492 10.558 1.00 69.56 336 HIS A O 1
ATOM 2691 N N . PRO A 1 337 ? 6.838 -14.038 12.128 1.00 70.50 337 PRO A N 1
ATOM 2692 C CA . PRO A 1 337 ? 6.956 -15.326 12.820 1.00 70.50 337 PRO A CA 1
ATOM 2693 C C . PRO A 1 337 ? 6.112 -16.442 12.179 1.00 70.50 337 PRO A C 1
ATOM 2695 O O . PRO A 1 337 ? 6.007 -17.527 12.739 1.00 70.50 337 PRO A O 1
ATOM 2698 N N . TYR A 1 338 ? 5.461 -16.176 11.045 1.00 70.44 338 TYR A N 1
ATOM 2699 C CA . TYR A 1 338 ? 4.491 -17.069 10.420 1.00 70.44 338 TYR A CA 1
ATOM 2700 C C . TYR A 1 338 ? 4.827 -17.344 8.952 1.00 70.44 338 TYR A C 1
ATOM 2702 O O . TYR A 1 338 ? 5.525 -16.576 8.291 1.00 70.44 338 TYR A O 1
ATOM 2710 N N . THR A 1 339 ? 4.321 -18.459 8.427 1.00 69.88 339 THR A N 1
ATOM 2711 C CA . THR A 1 339 ? 4.643 -18.928 7.072 1.00 69.88 339 THR A CA 1
ATOM 2712 C C . THR A 1 339 ? 3.820 -18.216 5.998 1.00 69.88 339 THR A C 1
ATOM 2714 O O . THR A 1 339 ? 2.700 -17.770 6.259 1.00 69.88 339 THR A O 1
ATOM 2717 N N . PHE A 1 340 ? 4.365 -18.148 4.784 1.00 74.62 340 PHE A N 1
ATOM 2718 C CA . PHE A 1 340 ? 3.695 -17.638 3.588 1.00 74.62 340 PHE A CA 1
ATOM 2719 C C . PHE A 1 340 ? 3.660 -18.757 2.540 1.00 74.62 340 PHE A C 1
ATOM 2721 O O . PHE A 1 340 ? 4.724 -19.121 2.026 1.00 74.62 340 PHE A O 1
ATOM 2728 N N . PRO A 1 341 ? 2.487 -19.328 2.218 1.00 68.69 341 PRO A N 1
ATOM 2729 C CA . PRO A 1 341 ? 2.365 -20.255 1.097 1.00 68.69 341 PRO A CA 1
ATOM 2730 C C . PRO A 1 341 ? 2.848 -19.568 -0.190 1.00 68.69 341 PRO A C 1
ATOM 2732 O O . PRO A 1 341 ? 2.357 -18.501 -0.537 1.00 68.69 341 PRO A O 1
ATOM 2735 N N . GLY A 1 342 ? 3.857 -20.126 -0.864 1.00 65.62 342 GLY A N 1
ATOM 2736 C CA . GLY A 1 342 ? 4.453 -19.511 -2.063 1.00 65.62 342 GLY A CA 1
ATOM 2737 C C . GLY A 1 342 ? 5.494 -18.406 -1.808 1.00 65.62 342 GLY A C 1
ATOM 2738 O O . GLY A 1 342 ? 6.004 -17.832 -2.766 1.00 65.62 342 GLY A O 1
ATOM 2739 N N . GLY A 1 343 ? 5.857 -18.141 -0.547 1.00 78.12 343 GLY A N 1
ATOM 2740 C CA . GLY A 1 343 ? 6.891 -17.174 -0.163 1.00 78.12 343 GLY A CA 1
ATOM 2741 C C . GLY A 1 343 ? 6.372 -15.742 0.013 1.00 78.12 343 GLY A C 1
ATOM 2742 O O . GLY A 1 343 ? 5.514 -15.271 -0.732 1.00 78.12 343 GLY A O 1
ATOM 2743 N N . SER A 1 344 ? 6.917 -15.028 1.004 1.00 78.06 344 SER A N 1
ATOM 2744 C CA . SER A 1 344 ? 6.443 -13.691 1.400 1.00 78.06 344 SER A CA 1
ATOM 2745 C C . SER A 1 344 ? 6.537 -12.663 0.275 1.00 78.06 344 SER A C 1
ATOM 2747 O O . SER A 1 344 ? 5.615 -11.875 0.098 1.00 78.06 344 SER A O 1
ATOM 2749 N N . GLY A 1 345 ? 7.606 -12.704 -0.525 1.00 80.88 345 GLY A N 1
ATOM 2750 C CA . GLY A 1 345 ? 7.793 -11.782 -1.646 1.00 80.88 345 GLY A CA 1
ATOM 2751 C C . GLY A 1 345 ? 6.710 -11.911 -2.720 1.00 80.88 345 GLY A C 1
ATOM 2752 O O . GLY A 1 345 ? 6.180 -10.899 -3.165 1.00 80.88 345 GLY A O 1
ATOM 2753 N N . ASN A 1 346 ? 6.336 -13.138 -3.102 1.00 84.31 346 ASN A N 1
ATOM 2754 C CA . ASN A 1 346 ? 5.316 -13.362 -4.130 1.00 84.31 346 ASN A CA 1
ATOM 2755 C C . ASN A 1 346 ? 3.913 -12.982 -3.633 1.00 84.31 346 ASN A C 1
ATOM 2757 O O . ASN A 1 346 ? 3.172 -12.319 -4.352 1.00 84.31 346 ASN A O 1
ATOM 2761 N N . VAL A 1 347 ? 3.571 -13.342 -2.389 1.00 87.00 347 VAL A N 1
ATOM 2762 C CA . VAL A 1 347 ? 2.294 -12.956 -1.762 1.00 87.00 347 VAL A CA 1
ATOM 2763 C C . VAL A 1 347 ? 2.178 -11.435 -1.645 1.00 87.00 347 VAL A C 1
ATOM 2765 O O . VAL A 1 347 ? 1.177 -10.858 -2.068 1.00 87.00 347 VAL A O 1
ATOM 2768 N N . PHE A 1 348 ? 3.230 -10.772 -1.157 1.00 89.56 348 PHE A N 1
ATOM 2769 C CA . PHE A 1 348 ? 3.268 -9.315 -1.058 1.00 89.56 348 PHE A CA 1
ATOM 2770 C C . PHE A 1 348 ? 3.099 -8.658 -2.433 1.00 89.56 348 PHE A C 1
ATOM 2772 O O . PHE A 1 348 ? 2.244 -7.797 -2.607 1.00 89.56 348 PHE A O 1
ATOM 2779 N N . GLN A 1 349 ? 3.857 -9.100 -3.442 1.00 92.00 349 GLN A N 1
ATOM 2780 C CA . GLN A 1 349 ? 3.743 -8.563 -4.800 1.00 92.00 349 GLN A CA 1
ATOM 2781 C C . GLN A 1 349 ? 2.372 -8.826 -5.426 1.00 92.00 349 GLN A C 1
ATOM 2783 O O . GLN A 1 349 ? 1.873 -7.961 -6.141 1.00 92.00 349 GLN A O 1
ATOM 2788 N N . LYS A 1 350 ? 1.741 -9.974 -5.146 1.00 94.81 350 LYS A N 1
ATOM 2789 C CA . LYS A 1 350 ? 0.382 -10.278 -5.605 1.00 94.81 350 LYS A CA 1
ATOM 2790 C C . LYS A 1 350 ? -0.599 -9.238 -5.077 1.00 94.81 350 LYS A C 1
ATOM 2792 O O . LYS A 1 350 ? -1.274 -8.585 -5.871 1.00 94.81 350 LYS A O 1
ATOM 2797 N N . ASN A 1 351 ? -0.645 -9.052 -3.760 1.00 96.56 351 ASN A N 1
ATOM 2798 C CA . ASN A 1 351 ? -1.572 -8.117 -3.122 1.00 96.56 351 ASN A CA 1
ATOM 2799 C C . ASN A 1 351 ? -1.303 -6.672 -3.566 1.00 96.56 351 ASN A C 1
ATOM 2801 O O . ASN A 1 351 ? -2.215 -5.956 -3.976 1.00 96.56 351 ASN A O 1
ATOM 2805 N N . THR A 1 352 ? -0.036 -6.262 -3.566 1.00 96.94 352 THR A N 1
ATOM 2806 C CA . THR A 1 352 ? 0.382 -4.926 -3.997 1.00 96.94 352 THR A CA 1
ATOM 2807 C C . THR A 1 352 ? 0.045 -4.668 -5.466 1.00 96.94 352 THR A C 1
ATOM 2809 O O . THR A 1 352 ? -0.412 -3.578 -5.811 1.00 96.94 352 THR A O 1
ATOM 2812 N N . ARG A 1 353 ? 0.180 -5.674 -6.341 1.00 96.12 353 ARG A N 1
ATOM 2813 C CA . ARG A 1 353 ? -0.237 -5.559 -7.740 1.00 96.12 353 ARG A CA 1
ATOM 2814 C C . ARG A 1 353 ? -1.748 -5.405 -7.875 1.00 96.12 353 ARG A C 1
ATOM 2816 O O . ARG A 1 353 ? -2.168 -4.548 -8.640 1.00 96.12 353 ARG A O 1
ATOM 2823 N N . ARG A 1 354 ? -2.562 -6.144 -7.112 1.00 98.25 354 ARG A N 1
ATOM 2824 C CA . ARG A 1 354 ? -4.026 -5.937 -7.098 1.00 98.25 354 ARG A CA 1
ATOM 2825 C C . ARG A 1 354 ? -4.381 -4.493 -6.736 1.00 98.25 354 ARG A C 1
ATOM 2827 O O . ARG A 1 354 ? -5.170 -3.866 -7.438 1.00 98.25 354 ARG A O 1
ATOM 2834 N N . ALA A 1 355 ? -3.735 -3.938 -5.709 1.00 98.44 355 ALA A N 1
ATOM 2835 C CA . ALA A 1 355 ? -3.919 -2.541 -5.322 1.00 98.44 355 ALA A CA 1
ATOM 2836 C C . ALA A 1 355 ? -3.524 -1.570 -6.451 1.00 98.44 355 ALA A C 1
ATOM 2838 O O . ALA A 1 355 ? -4.284 -0.661 -6.784 1.00 98.44 355 ALA A O 1
ATOM 2839 N N . ALA A 1 356 ? -2.359 -1.780 -7.070 1.00 98.19 356 ALA A N 1
ATOM 2840 C CA . ALA A 1 356 ? -1.857 -0.923 -8.140 1.00 98.19 356 ALA A CA 1
ATOM 2841 C C . ALA A 1 356 ? -2.743 -0.959 -9.396 1.00 98.19 356 ALA A C 1
ATOM 2843 O O . ALA A 1 356 ? -3.048 0.087 -9.967 1.00 98.19 356 ALA A O 1
ATOM 2844 N N . GLU A 1 357 ? -3.182 -2.147 -9.817 1.00 97.88 357 GLU A N 1
ATOM 2845 C CA . GLU A 1 357 ? -4.005 -2.329 -11.017 1.00 97.88 357 GLU A CA 1
ATOM 2846 C C . GLU A 1 357 ? -5.381 -1.659 -10.882 1.00 97.88 357 GLU A C 1
ATOM 2848 O O . GLU A 1 357 ? -5.880 -1.108 -11.863 1.00 97.88 357 GLU A O 1
ATOM 2853 N N . VAL A 1 358 ? -5.963 -1.651 -9.676 1.00 98.62 358 VAL A N 1
ATOM 2854 C CA . VAL A 1 358 ? -7.273 -1.034 -9.411 1.00 98.62 358 VAL A CA 1
ATOM 2855 C C . VAL A 1 358 ? -7.162 0.471 -9.177 1.00 98.62 358 VAL A C 1
ATOM 2857 O O . VAL A 1 358 ? -8.004 1.217 -9.675 1.00 98.62 358 VAL A O 1
ATOM 2860 N N . TRP A 1 359 ? -6.161 0.934 -8.421 1.00 98.75 359 TRP A N 1
ATOM 2861 C CA . TRP A 1 359 ? -6.182 2.278 -7.826 1.00 98.75 359 TRP A CA 1
ATOM 2862 C C . TRP A 1 359 ? -5.162 3.267 -8.376 1.00 98.75 359 TRP A C 1
ATOM 2864 O O . TRP A 1 359 ? -5.291 4.447 -8.063 1.00 98.75 359 TRP A O 1
ATOM 2874 N N . MET A 1 360 ? -4.150 2.832 -9.135 1.00 98.44 360 MET A N 1
ATOM 2875 C CA . MET A 1 360 ? -3.028 3.703 -9.519 1.00 98.44 360 MET A CA 1
ATOM 2876 C C . MET A 1 360 ? -3.066 4.215 -10.961 1.00 98.44 360 MET A C 1
ATOM 2878 O O . MET A 1 360 ? -2.160 4.946 -11.361 1.00 98.44 360 MET A O 1
ATOM 2882 N N . ASP A 1 361 ? -4.090 3.876 -11.743 1.00 97.50 361 ASP A N 1
ATOM 2883 C CA . ASP A 1 361 ? -4.193 4.265 -13.158 1.00 97.50 361 ASP A CA 1
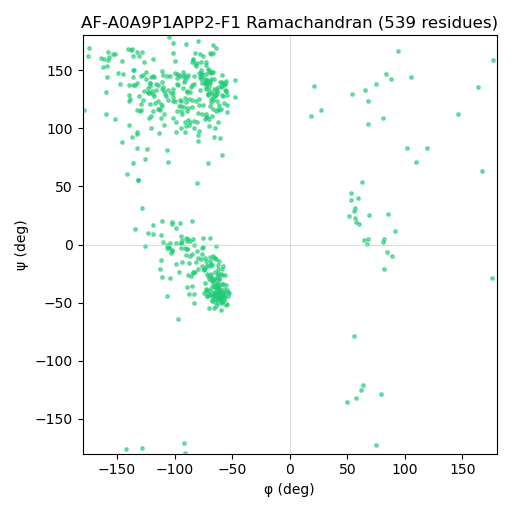ATOM 2884 C C . ASP A 1 361 ? -2.890 3.929 -13.918 1.00 97.50 361 ASP A C 1
ATOM 2886 O O . ASP A 1 361 ? -2.309 2.860 -13.717 1.00 97.50 361 ASP A O 1
ATOM 2890 N N . ASP A 1 362 ? -2.386 4.842 -14.752 1.00 92.81 362 ASP A N 1
ATOM 2891 C CA . ASP A 1 362 ? -1.119 4.673 -15.474 1.00 92.81 362 ASP A CA 1
ATOM 2892 C C . ASP A 1 362 ? 0.118 4.726 -14.552 1.00 92.81 362 ASP A C 1
ATOM 2894 O O . ASP A 1 362 ? 1.187 4.219 -14.902 1.00 92.81 362 ASP A O 1
ATOM 2898 N N . TYR A 1 363 ? -0.003 5.271 -13.334 1.00 94.62 363 TYR A N 1
ATOM 2899 C CA . TYR A 1 363 ? 1.120 5.388 -12.393 1.00 94.62 363 TYR A CA 1
ATOM 2900 C C . TYR A 1 363 ? 1.594 4.031 -11.861 1.00 94.62 363 TYR A C 1
ATOM 2902 O O . TYR A 1 363 ? 2.731 3.922 -11.393 1.00 94.62 363 TYR A O 1
ATOM 2910 N N . LYS A 1 364 ? 0.786 2.968 -11.998 1.00 94.19 364 LYS A N 1
ATOM 2911 C CA . LYS A 1 364 ? 1.233 1.589 -11.737 1.00 94.19 364 LYS A CA 1
ATOM 2912 C C . LYS A 1 364 ? 2.461 1.205 -12.566 1.00 94.19 364 LYS A C 1
ATOM 2914 O O . LYS A 1 364 ? 3.259 0.385 -12.120 1.00 94.19 364 LYS A O 1
ATOM 2919 N N . GLY A 1 365 ? 2.663 1.830 -13.732 1.00 85.94 365 GLY A N 1
ATOM 2920 C CA . GLY A 1 365 ? 3.856 1.631 -14.556 1.00 85.94 365 GLY A CA 1
ATOM 2921 C C . GLY A 1 365 ? 5.155 1.968 -13.816 1.00 85.94 365 GLY A C 1
ATOM 2922 O O . GLY A 1 365 ? 6.156 1.274 -13.987 1.00 85.94 365 GLY A O 1
ATOM 2923 N N . ILE A 1 366 ? 5.133 2.962 -12.921 1.00 86.31 366 ILE A N 1
ATOM 2924 C CA . ILE A 1 366 ? 6.293 3.332 -12.096 1.00 86.31 366 ILE A CA 1
ATOM 2925 C C . ILE A 1 366 ? 6.587 2.227 -11.075 1.00 86.31 366 ILE A C 1
ATOM 2927 O O . ILE A 1 366 ? 7.737 1.813 -10.937 1.00 86.31 366 ILE A O 1
ATOM 2931 N N . TYR A 1 367 ? 5.549 1.689 -10.426 1.00 90.88 367 TYR A N 1
ATOM 2932 C CA . TYR A 1 367 ? 5.689 0.537 -9.533 1.00 90.88 367 TYR A CA 1
ATOM 2933 C C . TYR A 1 367 ? 6.265 -0.678 -10.258 1.00 90.88 367 TYR A C 1
ATOM 2935 O O . TYR A 1 367 ? 7.275 -1.234 -9.835 1.00 90.88 367 TYR A O 1
ATOM 2943 N N . LEU A 1 368 ? 5.694 -1.044 -11.405 1.00 84.56 368 LEU A N 1
ATOM 2944 C CA . LEU A 1 368 ? 6.167 -2.174 -12.202 1.00 84.56 368 LEU A CA 1
ATOM 2945 C C . LEU A 1 368 ? 7.581 -1.953 -12.759 1.00 84.56 368 LEU A C 1
ATOM 2947 O O . LEU A 1 368 ? 8.275 -2.917 -13.069 1.00 84.56 368 LEU A O 1
ATOM 2951 N N . LYS A 1 369 ? 8.034 -0.706 -12.918 1.00 78.38 369 LYS A N 1
ATOM 2952 C CA . LYS A 1 369 ? 9.426 -0.376 -13.259 1.00 78.38 369 LYS A CA 1
ATOM 2953 C C . LYS A 1 369 ? 10.370 -0.561 -12.074 1.00 78.38 369 LYS A C 1
ATOM 2955 O O . LYS A 1 369 ? 11.457 -1.093 -12.266 1.00 78.38 369 LYS A O 1
ATOM 2960 N N . ASN A 1 370 ? 9.962 -0.153 -10.878 1.00 79.00 370 ASN A N 1
ATOM 2961 C CA . ASN A 1 370 ? 10.800 -0.232 -9.682 1.00 79.00 370 ASN A CA 1
ATOM 2962 C C . ASN A 1 370 ? 10.789 -1.621 -9.033 1.00 79.00 370 ASN A C 1
ATOM 2964 O O . ASN A 1 370 ? 11.752 -1.997 -8.372 1.00 79.00 370 ASN A O 1
ATOM 2968 N N . VAL A 1 371 ? 9.737 -2.408 -9.272 1.00 81.50 371 VAL A N 1
ATOM 2969 C CA . VAL A 1 371 ? 9.602 -3.805 -8.841 1.00 81.50 371 VAL A CA 1
ATOM 2970 C C . VAL A 1 371 ? 9.298 -4.685 -10.062 1.00 81.50 371 VAL A C 1
ATOM 2972 O O . VAL A 1 371 ? 8.169 -5.147 -10.239 1.00 81.50 371 VAL A O 1
ATOM 2975 N N . PRO A 1 372 ? 10.285 -4.945 -10.941 1.00 74.75 372 PRO A N 1
ATOM 2976 C CA . PRO A 1 372 ? 10.034 -5.636 -12.206 1.00 74.75 372 PRO A CA 1
ATOM 2977 C C . PRO A 1 372 ? 9.485 -7.054 -12.063 1.00 74.75 372 PRO A C 1
ATOM 2979 O O . PRO A 1 372 ? 8.725 -7.503 -12.916 1.00 74.75 372 PRO A O 1
ATOM 2982 N N . SER A 1 373 ? 9.831 -7.758 -10.981 1.00 78.38 373 SER A N 1
ATOM 2983 C CA . SER A 1 373 ? 9.307 -9.100 -10.703 1.00 78.38 373 SER A CA 1
ATOM 2984 C C . SER A 1 373 ? 7.784 -9.116 -10.539 1.00 78.38 373 SER A C 1
ATOM 2986 O O . SER A 1 373 ? 7.148 -10.080 -10.966 1.00 78.38 373 SER A O 1
ATOM 2988 N N . ALA A 1 374 ? 7.180 -8.022 -10.060 1.00 86.31 374 ALA A N 1
ATOM 2989 C CA . ALA A 1 374 ? 5.731 -7.912 -9.908 1.00 86.31 374 ALA A CA 1
ATOM 2990 C C . ALA A 1 374 ? 4.981 -8.022 -11.249 1.00 86.31 374 ALA A C 1
ATOM 2992 O O . ALA A 1 374 ? 3.834 -8.462 -11.271 1.00 86.31 374 ALA A O 1
ATOM 2993 N N . ARG A 1 375 ? 5.629 -7.713 -12.385 1.00 82.12 375 ARG A N 1
ATOM 2994 C CA . ARG A 1 375 ? 5.042 -7.831 -13.737 1.00 82.12 375 ARG A CA 1
ATOM 2995 C C . ARG A 1 375 ? 4.595 -9.249 -14.079 1.00 82.12 375 ARG A C 1
ATOM 2997 O O . ARG A 1 375 ? 3.679 -9.421 -14.885 1.00 82.12 375 ARG A O 1
ATOM 3004 N N . PHE A 1 376 ? 5.207 -10.254 -13.460 1.00 81.50 376 PHE A N 1
ATOM 3005 C CA . PHE A 1 376 ? 4.950 -11.670 -13.744 1.00 81.50 376 PHE A CA 1
ATOM 3006 C C . PHE A 1 376 ? 4.064 -12.336 -12.705 1.00 81.50 376 PHE A C 1
ATOM 3008 O O . PHE A 1 376 ? 3.668 -13.486 -12.879 1.00 81.50 376 PHE A O 1
ATOM 3015 N N . VAL A 1 377 ? 3.727 -11.617 -11.637 1.00 86.19 377 VAL A N 1
ATOM 3016 C CA . VAL A 1 377 ? 2.880 -12.155 -10.583 1.00 86.19 377 VAL A CA 1
ATOM 3017 C C . VAL A 1 377 ? 1.441 -12.197 -11.069 1.00 86.19 377 VAL A C 1
ATOM 3019 O O . VAL A 1 377 ? 0.862 -11.160 -11.397 1.00 86.19 377 VAL A O 1
ATOM 3022 N N . ASN A 1 378 ? 0.857 -13.393 -11.103 1.00 90.50 378 ASN A N 1
ATOM 3023 C CA . ASN A 1 378 ? -0.568 -13.549 -11.353 1.00 90.50 378 ASN A CA 1
ATOM 3024 C C . ASN A 1 378 ? -1.354 -12.974 -10.167 1.00 90.50 378 ASN A C 1
ATOM 3026 O O . ASN A 1 378 ? -1.335 -13.527 -9.066 1.00 90.50 378 ASN A O 1
ATOM 3030 N N . TYR A 1 379 ? -2.041 -11.861 -10.407 1.00 94.00 379 TYR A N 1
ATOM 3031 C CA . TYR A 1 379 ? -2.803 -11.146 -9.391 1.00 94.00 379 TYR A CA 1
ATOM 3032 C C . TYR A 1 379 ? -4.285 -11.532 -9.346 1.00 94.00 379 TYR A C 1
ATOM 3034 O O . TYR A 1 379 ? -4.980 -11.085 -8.438 1.00 94.00 379 TYR A O 1
ATOM 3042 N N . GLY A 1 380 ? -4.752 -12.413 -10.237 1.00 95.94 380 GLY A N 1
ATOM 3043 C CA . GLY A 1 380 ? -6.142 -12.872 -10.290 1.00 95.94 380 GLY A CA 1
ATOM 3044 C C . GLY A 1 380 ? -7.116 -11.846 -10.879 1.00 95.94 380 GLY A C 1
ATOM 3045 O O . GLY A 1 380 ? -6.710 -10.807 -11.393 1.00 95.94 380 GLY A O 1
ATOM 3046 N N . ASP A 1 381 ? -8.411 -12.156 -10.808 1.00 97.06 381 ASP A N 1
ATOM 3047 C CA . ASP A 1 381 ? -9.481 -11.266 -11.270 1.00 97.06 381 ASP A CA 1
ATOM 3048 C C . ASP A 1 381 ? -9.672 -10.081 -10.310 1.00 97.06 381 ASP A C 1
ATOM 3050 O O . ASP A 1 381 ? -9.618 -10.241 -9.092 1.00 97.06 381 ASP A O 1
ATOM 3054 N N . ILE A 1 382 ? -9.880 -8.885 -10.860 1.00 98.25 382 ILE A N 1
ATOM 3055 C CA . ILE A 1 382 ? -10.097 -7.632 -10.117 1.00 98.25 382 ILE A CA 1
ATOM 3056 C C . ILE A 1 382 ? -11.424 -6.955 -10.488 1.00 98.25 382 ILE A C 1
ATOM 3058 O O . ILE A 1 382 ? -11.672 -5.821 -10.076 1.00 98.25 382 ILE A O 1
ATOM 3062 N N . THR A 1 383 ? -12.289 -7.637 -11.246 1.00 98.25 383 THR A N 1
ATOM 3063 C CA . THR A 1 383 ? -13.551 -7.090 -11.767 1.00 98.25 383 THR A CA 1
ATOM 3064 C C . THR A 1 383 ? -14.429 -6.501 -10.662 1.00 98.25 383 THR A C 1
ATOM 3066 O O . THR A 1 383 ? -14.911 -5.376 -10.789 1.00 98.25 383 THR A O 1
ATOM 3069 N N . GLU A 1 384 ? -14.578 -7.194 -9.529 1.00 97.00 384 GLU A N 1
ATOM 3070 C CA . GLU A 1 384 ? -15.368 -6.676 -8.406 1.00 97.00 384 GLU A CA 1
ATOM 3071 C C . GLU A 1 384 ? -14.781 -5.397 -7.797 1.00 97.00 384 GLU A C 1
ATOM 3073 O O . GLU A 1 384 ? -15.520 -4.506 -7.380 1.00 97.00 384 GLU A O 1
ATOM 3078 N N . ARG A 1 385 ? -13.449 -5.290 -7.729 1.00 98.44 385 ARG A N 1
ATOM 3079 C CA . ARG A 1 385 ? -12.775 -4.114 -7.162 1.00 98.44 385 ARG A CA 1
ATOM 3080 C C . ARG A 1 385 ? -12.903 -2.904 -8.086 1.00 98.44 385 ARG A C 1
ATOM 3082 O O . ARG A 1 385 ? -13.158 -1.802 -7.604 1.00 98.44 385 ARG A O 1
ATOM 3089 N N . LEU A 1 386 ? -12.812 -3.119 -9.399 1.00 98.44 386 LEU A N 1
ATOM 3090 C CA . LEU A 1 386 ? -13.101 -2.093 -10.406 1.00 98.44 386 LEU A CA 1
ATOM 3091 C C . LEU A 1 386 ? -14.562 -1.625 -10.316 1.00 98.44 386 LEU A C 1
ATOM 3093 O O . LEU A 1 386 ? -14.812 -0.426 -10.257 1.00 98.44 386 LEU A O 1
ATOM 3097 N N . ALA A 1 387 ? -15.518 -2.548 -10.166 1.00 98.12 387 ALA A N 1
ATOM 3098 C CA . ALA A 1 387 ? -16.931 -2.200 -10.005 1.00 98.12 387 ALA A CA 1
ATOM 3099 C C . ALA A 1 387 ? -17.204 -1.359 -8.743 1.00 98.12 387 ALA A C 1
ATOM 3101 O O . ALA A 1 387 ? -18.045 -0.461 -8.770 1.00 98.12 387 ALA A O 1
ATOM 3102 N N . VAL A 1 388 ? -16.490 -1.608 -7.637 1.00 97.94 388 VAL A N 1
ATOM 3103 C CA . VAL A 1 388 ? -16.554 -0.750 -6.439 1.00 97.94 388 VAL A CA 1
ATOM 3104 C C . VAL A 1 388 ? -16.045 0.658 -6.750 1.00 97.94 388 VAL A C 1
ATOM 3106 O O . VAL A 1 388 ? -16.717 1.631 -6.399 1.00 97.94 388 VAL A O 1
ATOM 3109 N N . ARG A 1 389 ? -14.891 0.773 -7.422 1.00 98.56 389 ARG A N 1
ATOM 3110 C CA . ARG A 1 389 ? -14.304 2.060 -7.822 1.00 98.56 389 ARG A CA 1
ATOM 3111 C C . ARG A 1 389 ? -15.259 2.870 -8.706 1.00 98.56 389 ARG A C 1
ATOM 3113 O O . ARG A 1 389 ? -15.460 4.060 -8.457 1.00 98.56 389 ARG A O 1
ATOM 3120 N N . ASP A 1 390 ? -15.890 2.208 -9.672 1.00 98.06 390 ASP A N 1
ATOM 3121 C CA . ASP A 1 390 ? -16.861 2.815 -10.583 1.00 98.06 390 ASP A CA 1
ATOM 3122 C C . ASP A 1 390 ? -18.139 3.228 -9.849 1.00 98.06 390 ASP A C 1
ATOM 3124 O O . ASP A 1 390 ? -18.583 4.371 -9.955 1.00 98.06 390 ASP A O 1
ATOM 3128 N N . ARG A 1 391 ? -18.721 2.336 -9.039 1.00 98.06 391 ARG A N 1
ATOM 3129 C CA . ARG A 1 391 ? -19.956 2.611 -8.288 1.00 98.06 391 ARG A CA 1
ATOM 3130 C C . ARG A 1 391 ? -19.813 3.809 -7.352 1.00 98.06 391 ARG A C 1
ATOM 3132 O O . ARG A 1 391 ? -20.741 4.603 -7.237 1.00 98.06 391 ARG A O 1
ATOM 3139 N N . LEU A 1 392 ? -18.670 3.929 -6.679 1.00 98.12 392 LEU A N 1
ATOM 3140 C CA . LEU A 1 392 ? -18.391 5.021 -5.742 1.00 98.12 392 LEU A CA 1
ATOM 3141 C C . LEU A 1 392 ? -17.893 6.300 -6.432 1.00 98.12 392 LEU A C 1
ATOM 3143 O O . LEU A 1 392 ? -17.660 7.296 -5.750 1.00 98.12 392 LEU A O 1
ATOM 3147 N N . GLN A 1 393 ? -17.750 6.292 -7.765 1.00 98.38 393 GLN A N 1
ATOM 3148 C CA . GLN A 1 393 ? -17.306 7.443 -8.561 1.00 98.38 393 GLN A CA 1
ATOM 3149 C C . GLN A 1 393 ? -15.982 8.024 -8.038 1.00 98.38 393 GLN A C 1
ATOM 3151 O O . GLN A 1 393 ? -15.819 9.240 -7.877 1.00 98.38 393 GLN A O 1
ATOM 3156 N N . CYS A 1 394 ? -15.039 7.132 -7.724 1.00 98.75 394 CYS A N 1
ATOM 3157 C CA . CYS A 1 394 ? -13.789 7.517 -7.089 1.00 98.75 394 CYS A CA 1
ATOM 3158 C C . CYS A 1 394 ? -12.925 8.375 -8.027 1.00 98.75 394 CYS A C 1
ATOM 3160 O O . CYS A 1 394 ? -12.935 8.232 -9.250 1.00 98.75 394 CYS A O 1
ATOM 3162 N N . LYS A 1 395 ? -12.150 9.284 -7.437 1.00 98.81 395 LYS A N 1
ATOM 3163 C CA . LYS A 1 395 ? -11.187 10.134 -8.137 1.00 98.81 395 LYS A CA 1
ATOM 3164 C C . LYS A 1 395 ? -10.038 9.309 -8.727 1.00 98.81 395 LYS A C 1
ATOM 3166 O O . LYS A 1 395 ? -9.841 8.145 -8.387 1.00 98.81 395 LYS A O 1
ATOM 3171 N N . SER A 1 396 ? -9.285 9.929 -9.632 1.00 98.75 396 SER A N 1
ATOM 3172 C CA . SER A 1 396 ? -8.088 9.331 -10.223 1.00 98.75 396 SER A CA 1
ATOM 3173 C C . SER A 1 396 ? -6.909 9.336 -9.251 1.00 98.75 396 SER A C 1
ATOM 3175 O O . SER A 1 396 ? -6.843 10.144 -8.317 1.00 98.75 396 SER A O 1
ATOM 3177 N N . PHE A 1 397 ? -5.909 8.508 -9.534 1.00 98.69 397 PHE A N 1
ATOM 3178 C CA . PHE A 1 397 ? -4.663 8.513 -8.779 1.00 98.69 397 PHE A CA 1
ATOM 3179 C C . PHE A 1 397 ? -3.880 9.814 -8.973 1.00 98.69 397 PHE A C 1
ATOM 3181 O O . PHE A 1 397 ? -3.216 10.290 -8.056 1.00 98.69 397 PHE A O 1
ATOM 3188 N N . LYS A 1 398 ? -4.025 10.462 -10.137 1.00 98.25 398 LYS A N 1
ATOM 3189 C CA . LYS A 1 398 ? -3.510 11.822 -10.354 1.00 98.25 398 LYS A CA 1
ATOM 3190 C C . LYS A 1 398 ? -4.080 12.802 -9.325 1.00 98.25 398 LYS A C 1
ATOM 3192 O O . LYS A 1 398 ? -3.321 13.541 -8.706 1.00 98.25 398 LYS A O 1
ATOM 3197 N N . TRP A 1 399 ? -5.398 12.773 -9.100 1.00 98.69 399 TRP A N 1
ATOM 3198 C CA . TRP A 1 399 ? -6.030 13.607 -8.077 1.00 98.69 399 TRP A CA 1
ATOM 3199 C C . TRP A 1 399 ? -5.487 13.282 -6.680 1.00 98.69 399 TRP A C 1
ATOM 3201 O O . TRP A 1 399 ? -5.201 14.205 -5.920 1.00 98.69 399 TRP A O 1
ATOM 3211 N N . TYR A 1 400 ? -5.290 11.998 -6.358 1.00 98.88 400 TYR A N 1
ATOM 3212 C CA . TYR A 1 400 ? -4.690 11.579 -5.088 1.00 98.88 400 TYR A CA 1
ATOM 3213 C C . TYR A 1 400 ? -3.289 12.184 -4.898 1.00 98.88 400 TYR A C 1
ATOM 3215 O O . TYR A 1 400 ? -3.018 12.803 -3.870 1.00 98.88 400 TYR A O 1
ATOM 3223 N N . LEU A 1 401 ? -2.416 12.091 -5.902 1.00 98.38 401 LEU A N 1
ATOM 3224 C CA . LEU A 1 401 ? -1.074 12.673 -5.839 1.00 98.38 401 LEU A CA 1
ATOM 3225 C C . LEU A 1 401 ? -1.119 14.198 -5.691 1.00 98.38 401 LEU A C 1
ATOM 3227 O O . LEU A 1 401 ? -0.392 14.753 -4.882 1.00 98.38 401 LEU A O 1
ATOM 3231 N N . GLU A 1 402 ? -1.999 14.887 -6.414 1.00 97.94 402 GLU A N 1
ATOM 3232 C CA . GLU A 1 402 ? -2.076 16.353 -6.375 1.00 97.94 402 GLU A CA 1
ATOM 3233 C C . GLU A 1 402 ? -2.694 16.899 -5.076 1.00 97.94 402 GLU A C 1
ATOM 3235 O O . GLU A 1 402 ? -2.303 17.971 -4.615 1.00 97.94 402 GLU A O 1
ATOM 3240 N N . ASN A 1 403 ? -3.648 16.180 -4.473 1.00 98.19 403 ASN A N 1
ATOM 3241 C CA . ASN A 1 403 ? -4.479 16.704 -3.378 1.00 98.19 403 ASN A CA 1
ATOM 3242 C C . ASN A 1 403 ? -4.196 16.055 -2.022 1.00 98.19 403 ASN A C 1
ATOM 3244 O O . ASN A 1 403 ? -4.410 16.681 -0.984 1.00 98.19 403 ASN A O 1
ATOM 3248 N N . VAL A 1 404 ? -3.736 14.805 -2.015 1.00 98.12 404 VAL A N 1
ATOM 3249 C CA . VAL A 1 404 ? -3.493 14.031 -0.792 1.00 98.12 404 VAL A CA 1
ATOM 3250 C C . VAL A 1 404 ? -2.001 13.907 -0.524 1.00 98.12 404 VAL A C 1
ATOM 3252 O O . VAL A 1 404 ? -1.567 14.117 0.612 1.00 98.12 404 VAL A O 1
ATOM 3255 N N . TYR A 1 405 ? -1.206 13.609 -1.556 1.00 97.50 405 TYR A N 1
ATOM 3256 C CA . TYR A 1 405 ? 0.221 13.341 -1.390 1.00 97.50 405 TYR A CA 1
ATOM 3257 C C . TYR A 1 405 ? 1.149 14.086 -2.368 1.00 97.50 405 TYR A C 1
ATOM 3259 O O . TYR A 1 405 ? 1.994 13.464 -3.013 1.00 97.50 405 TYR A O 1
ATOM 3267 N N . PRO A 1 406 ? 1.079 15.430 -2.438 1.00 95.12 406 PRO A N 1
ATOM 3268 C CA . PRO A 1 406 ? 1.868 16.213 -3.396 1.00 95.12 406 PRO A CA 1
ATOM 3269 C C . PRO A 1 406 ? 3.371 16.217 -3.099 1.00 95.12 406 PRO A C 1
ATOM 3271 O O . PRO A 1 406 ? 4.163 16.687 -3.911 1.00 95.12 406 PRO A O 1
ATOM 3274 N N . GLN A 1 407 ? 3.776 15.725 -1.925 1.00 91.81 407 GLN A N 1
ATOM 3275 C CA . GLN A 1 407 ? 5.180 15.582 -1.547 1.00 91.81 407 GLN A CA 1
ATOM 3276 C C . GLN A 1 407 ? 5.827 14.315 -2.123 1.00 91.81 407 GLN A C 1
ATOM 3278 O O . GLN A 1 407 ? 7.053 14.225 -2.110 1.00 91.81 407 GLN A O 1
ATOM 3283 N N . LEU A 1 408 ? 5.042 13.347 -2.616 1.00 93.19 408 LEU A N 1
ATOM 3284 C CA . LEU A 1 408 ? 5.592 12.180 -3.296 1.00 93.19 408 LEU A CA 1
ATOM 3285 C C . LEU A 1 408 ? 6.090 12.599 -4.679 1.00 93.19 408 LEU A C 1
ATOM 3287 O O . LEU A 1 408 ? 5.304 12.870 -5.588 1.00 93.19 408 LEU A O 1
ATOM 3291 N N . GLU A 1 409 ? 7.409 12.646 -4.846 1.00 88.75 409 GLU A N 1
ATOM 3292 C CA . GLU A 1 409 ? 8.012 12.989 -6.129 1.00 88.75 409 GLU A CA 1
ATOM 3293 C C . GLU A 1 409 ? 7.661 11.935 -7.181 1.00 88.75 409 GLU A C 1
ATOM 3295 O O . GLU A 1 409 ? 8.069 10.776 -7.088 1.00 88.75 409 GLU A O 1
ATOM 3300 N N . VAL A 1 410 ? 6.905 12.341 -8.201 1.00 88.56 410 VAL A N 1
ATOM 3301 C CA . VAL A 1 410 ? 6.600 11.500 -9.360 1.00 88.56 410 VAL A CA 1
ATOM 3302 C C . VAL A 1 410 ? 7.815 11.514 -10.294 1.00 88.56 410 VAL A C 1
ATOM 3304 O O . VAL A 1 410 ? 8.182 12.590 -10.783 1.00 88.56 410 VAL A O 1
ATOM 3307 N N . PRO A 1 411 ? 8.446 10.359 -10.587 1.00 81.19 411 PRO A N 1
ATOM 3308 C CA . PRO A 1 411 ? 9.551 10.297 -11.526 1.00 81.19 411 PRO A CA 1
ATOM 3309 C C . PRO A 1 411 ? 9.136 10.878 -12.872 1.00 81.19 411 PRO A C 1
ATOM 3311 O O . PRO A 1 411 ? 8.089 10.533 -13.423 1.00 81.19 411 PRO A O 1
ATOM 3314 N N . LYS A 1 412 ? 9.974 11.761 -13.420 1.00 74.19 412 LYS A N 1
ATOM 3315 C CA . LYS A 1 412 ? 9.742 12.299 -14.760 1.00 74.19 412 LYS A CA 1
ATOM 3316 C C . LYS A 1 412 ? 9.703 11.147 -15.755 1.00 74.19 412 LYS A C 1
ATOM 3318 O O . LYS A 1 412 ? 10.530 10.233 -15.686 1.00 74.19 412 LYS A O 1
ATOM 3323 N N . LYS A 1 413 ? 8.771 11.224 -16.706 1.00 66.19 413 LYS A N 1
ATOM 3324 C CA . LYS A 1 413 ? 8.702 10.287 -17.824 1.00 66.19 413 LYS A CA 1
ATOM 3325 C C . LYS A 1 413 ? 10.065 10.273 -18.521 1.00 66.19 413 LYS A C 1
ATOM 3327 O O . LYS A 1 413 ? 10.514 11.299 -19.031 1.00 66.19 413 LYS A O 1
ATOM 3332 N N . THR A 1 414 ? 10.763 9.141 -18.464 1.00 62.81 414 THR A N 1
ATOM 3333 C CA . THR A 1 414 ? 12.046 8.982 -19.156 1.00 62.81 414 THR A CA 1
ATOM 3334 C C . THR A 1 414 ? 11.773 8.874 -20.649 1.00 62.81 414 THR A C 1
ATOM 3336 O O . THR A 1 414 ? 10.847 8.171 -21.036 1.00 62.81 414 THR A O 1
ATOM 3339 N N . SER A 1 415 ? 12.578 9.530 -21.488 1.00 63.94 415 SER A N 1
ATOM 3340 C CA . SER A 1 415 ? 12.411 9.477 -22.952 1.00 63.94 415 SER A CA 1
ATOM 3341 C C . SER A 1 415 ? 12.690 8.093 -23.556 1.00 63.94 415 SER A C 1
ATOM 3343 O O . SER A 1 415 ? 12.450 7.866 -24.742 1.00 63.94 415 SER A O 1
ATOM 3345 N N . GLY A 1 416 ? 13.233 7.177 -22.747 1.00 74.75 416 GLY A N 1
ATOM 3346 C CA . GLY A 1 416 ? 13.650 5.867 -23.200 1.00 74.75 416 GLY A CA 1
ATOM 3347 C C . GLY A 1 416 ? 12.501 4.939 -23.569 1.00 74.75 416 GLY A C 1
ATOM 3348 O O . GLY A 1 416 ? 11.542 4.783 -22.816 1.00 74.75 416 GLY A O 1
ATOM 3349 N N . LYS A 1 417 ? 12.638 4.290 -24.726 1.00 84.31 417 LYS A N 1
ATOM 3350 C CA . LYS A 1 417 ? 11.689 3.300 -25.241 1.00 84.31 417 LYS A CA 1
ATOM 3351 C C . LYS A 1 417 ? 12.095 1.910 -24.764 1.00 84.31 417 LYS A C 1
ATOM 3353 O O . LYS A 1 417 ? 13.241 1.517 -24.978 1.00 84.31 417 LYS A O 1
ATOM 3358 N N . SER A 1 418 ? 11.172 1.185 -24.131 1.00 85.88 418 SER A N 1
ATOM 3359 C CA . SER A 1 418 ? 11.384 -0.210 -23.722 1.00 85.88 418 SER A CA 1
ATOM 3360 C C . SER A 1 418 ? 11.081 -1.177 -24.870 1.00 85.88 418 SER A C 1
ATOM 3362 O O . SER A 1 418 ? 10.101 -0.998 -25.600 1.00 85.88 418 SER A O 1
ATOM 3364 N N . MET A 1 419 ? 11.929 -2.188 -25.051 1.00 90.62 419 MET A N 1
ATOM 3365 C CA . MET A 1 419 ? 11.841 -3.144 -26.154 1.00 90.62 419 MET A CA 1
ATOM 3366 C C . MET A 1 419 ? 12.524 -4.480 -25.849 1.00 90.62 419 MET A C 1
ATOM 3368 O O . MET A 1 419 ? 13.394 -4.579 -24.984 1.00 90.62 419 MET A O 1
ATOM 3372 N N . GLN A 1 420 ? 12.161 -5.494 -26.630 1.00 92.25 420 GLN A N 1
ATOM 3373 C CA . GLN A 1 420 ? 12.948 -6.705 -26.840 1.00 92.25 420 GLN A CA 1
ATOM 3374 C C . GLN A 1 420 ? 13.773 -6.573 -28.117 1.00 92.25 420 GLN A C 1
ATOM 3376 O O . GLN A 1 420 ? 13.328 -5.984 -29.102 1.00 92.25 420 GLN A O 1
ATOM 3381 N N . VAL A 1 421 ? 14.973 -7.152 -28.108 1.00 95.00 421 VAL A N 1
ATOM 3382 C CA . VAL A 1 421 ? 15.873 -7.174 -29.268 1.00 95.00 421 VAL A CA 1
ATOM 3383 C C . VAL A 1 421 ? 15.977 -8.607 -29.761 1.00 95.00 421 VAL A C 1
ATOM 3385 O O . VAL A 1 421 ? 16.566 -9.446 -29.081 1.00 95.00 421 VAL A O 1
ATOM 3388 N N . LYS A 1 422 ? 15.375 -8.899 -30.915 1.00 95.06 422 LYS A N 1
ATOM 3389 C CA . LYS A 1 422 ? 15.161 -10.268 -31.401 1.00 95.06 422 LYS A CA 1
ATOM 3390 C C . LYS A 1 422 ? 16.030 -10.580 -32.612 1.00 95.06 422 LYS A C 1
ATOM 3392 O O . LYS A 1 422 ? 16.238 -9.731 -33.476 1.00 95.06 422 LYS A O 1
ATOM 3397 N N . MET A 1 423 ? 16.457 -11.831 -32.697 1.00 91.50 423 MET A N 1
ATOM 3398 C CA . MET A 1 423 ? 17.094 -12.463 -33.845 1.00 91.50 423 MET A CA 1
ATOM 3399 C C . MET A 1 423 ? 16.403 -13.817 -34.058 1.00 91.50 423 MET A C 1
ATOM 3401 O O . MET A 1 423 ? 16.694 -14.802 -33.377 1.00 91.50 423 MET A O 1
ATOM 3405 N N . GLY A 1 424 ? 15.410 -13.855 -34.950 1.00 89.38 424 GLY A N 1
ATOM 3406 C CA . GLY A 1 424 ? 14.507 -15.005 -35.064 1.00 89.38 424 GLY A CA 1
ATOM 3407 C C . GLY A 1 424 ? 13.717 -15.238 -33.768 1.00 89.38 424 GLY A C 1
ATOM 3408 O O . GLY A 1 424 ? 13.073 -14.320 -33.263 1.00 89.38 424 GLY A O 1
ATOM 3409 N N . ASN A 1 425 ? 13.791 -16.455 -33.218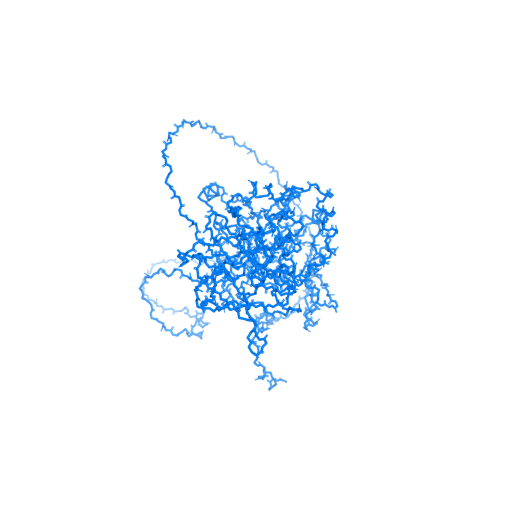 1.00 91.50 425 ASN A N 1
ATOM 3410 C CA . ASN A 1 425 ? 13.138 -16.833 -31.952 1.00 91.50 425 ASN A CA 1
ATOM 3411 C C . ASN A 1 425 ? 14.008 -16.567 -30.708 1.00 91.50 425 ASN A C 1
ATOM 3413 O O . ASN A 1 425 ? 13.629 -16.955 -29.602 1.00 91.50 425 ASN A O 1
ATOM 3417 N N . LEU A 1 426 ? 15.182 -15.952 -30.881 1.00 94.50 426 LEU A N 1
ATOM 3418 C CA . LEU A 1 426 ? 16.114 -15.636 -29.803 1.00 94.50 426 LEU A CA 1
ATOM 3419 C C . LEU A 1 426 ? 16.103 -14.142 -29.493 1.00 94.50 426 LEU A C 1
ATOM 3421 O O . LEU A 1 426 ? 15.971 -13.315 -30.391 1.00 94.50 426 LEU A O 1
ATOM 3425 N N . CYS A 1 427 ? 16.269 -13.805 -28.223 1.00 95.75 427 CYS A N 1
ATOM 3426 C CA . CYS A 1 427 ? 16.268 -12.451 -27.698 1.00 95.75 427 CYS A CA 1
ATOM 3427 C C . CYS A 1 427 ? 17.603 -12.156 -27.014 1.00 95.75 427 CYS A C 1
ATOM 3429 O O . CYS A 1 427 ? 18.176 -13.035 -26.368 1.00 95.75 427 CYS A O 1
ATOM 3431 N N . LEU A 1 428 ? 18.077 -10.913 -27.137 1.00 96.31 428 LEU A N 1
ATOM 3432 C CA . LEU A 1 428 ? 19.192 -10.406 -26.342 1.00 96.31 428 LEU A CA 1
ATOM 3433 C C . LEU A 1 428 ? 18.810 -10.445 -24.863 1.00 96.31 428 LEU A C 1
ATOM 3435 O O . LEU A 1 428 ? 17.850 -9.800 -24.444 1.00 96.31 428 LEU A O 1
ATOM 3439 N N . ASP A 1 429 ? 19.583 -11.184 -24.083 1.00 95.44 429 ASP A N 1
ATOM 3440 C CA . ASP A 1 429 ? 19.279 -11.513 -22.698 1.00 95.44 429 ASP A CA 1
ATOM 3441 C C . ASP A 1 429 ? 20.468 -11.133 -21.810 1.00 95.44 429 ASP A C 1
ATOM 3443 O O . ASP A 1 429 ? 21.620 -11.448 -22.120 1.00 95.44 429 ASP A O 1
ATOM 3447 N N . SER A 1 430 ? 20.218 -10.437 -20.701 1.00 94.25 430 SER A N 1
ATOM 3448 C CA . SER A 1 430 ? 21.271 -10.126 -19.728 1.00 94.25 430 SER A CA 1
ATOM 3449 C C . SER A 1 430 ? 21.767 -11.367 -18.983 1.00 94.25 430 SER A C 1
ATOM 3451 O O . SER A 1 430 ? 22.805 -11.308 -18.334 1.00 94.25 430 SER A O 1
ATOM 3453 N N . MET A 1 431 ? 21.054 -12.493 -19.056 1.00 92.81 431 MET A N 1
ATOM 3454 C CA . MET A 1 431 ? 21.368 -13.769 -18.407 1.00 92.81 431 MET A CA 1
ATOM 3455 C C . MET A 1 431 ? 21.528 -13.650 -16.882 1.00 92.81 431 MET A C 1
ATOM 3457 O O . MET A 1 431 ? 22.225 -14.458 -16.271 1.00 92.81 431 MET A O 1
ATOM 3461 N N . ALA A 1 432 ? 20.929 -12.616 -16.271 1.00 88.00 432 ALA A N 1
ATOM 3462 C CA . ALA A 1 432 ? 21.166 -12.206 -14.880 1.00 88.00 432 ALA A CA 1
ATOM 3463 C C . ALA A 1 432 ? 22.660 -12.010 -14.531 1.00 88.00 432 ALA A C 1
ATOM 3465 O O . ALA A 1 432 ? 23.063 -12.121 -13.371 1.00 88.00 432 ALA A O 1
ATOM 3466 N N . ARG A 1 433 ? 23.483 -11.722 -15.544 1.00 92.56 433 ARG A N 1
ATOM 3467 C CA . ARG A 1 433 ? 24.922 -11.503 -15.423 1.00 92.56 433 ARG A CA 1
ATOM 3468 C C . ARG A 1 433 ? 25.234 -10.120 -14.854 1.00 92.56 433 ARG A C 1
ATOM 3470 O O . ARG A 1 433 ? 24.413 -9.195 -14.907 1.00 92.56 433 ARG A O 1
ATOM 3477 N N . LYS A 1 434 ? 26.423 -10.008 -14.268 1.00 93.00 434 LYS A N 1
ATOM 3478 C CA . LYS A 1 434 ? 26.903 -8.828 -13.536 1.00 93.00 434 LYS A CA 1
ATOM 3479 C C . LYS A 1 434 ? 27.662 -7.862 -14.450 1.00 93.00 434 LYS A C 1
ATOM 3481 O O . LYS A 1 434 ? 27.796 -8.069 -15.654 1.00 93.00 434 LYS A O 1
ATOM 3486 N N . GLU A 1 435 ? 28.144 -6.772 -13.861 1.00 94.38 435 GLU A N 1
ATOM 3487 C CA . GLU A 1 435 ? 29.006 -5.806 -14.541 1.00 94.38 435 GLU A CA 1
ATOM 3488 C C . GLU A 1 435 ? 30.252 -6.488 -15.132 1.00 94.38 435 GLU A C 1
ATOM 3490 O O . GLU A 1 435 ? 30.849 -7.361 -14.504 1.00 94.38 435 GLU A O 1
ATOM 3495 N N . ASN A 1 436 ? 30.647 -6.060 -16.331 1.00 93.25 436 ASN A N 1
ATOM 3496 C CA . ASN A 1 436 ? 31.735 -6.584 -17.163 1.00 93.25 436 ASN A CA 1
ATOM 3497 C C . ASN A 1 436 ? 31.524 -7.991 -17.738 1.00 93.25 436 ASN A C 1
ATOM 3499 O O . ASN A 1 436 ? 32.406 -8.501 -18.428 1.00 93.25 436 ASN A O 1
ATOM 3503 N N . GLU A 1 437 ? 30.358 -8.598 -17.537 1.00 93.69 437 GLU A N 1
ATOM 3504 C CA . GLU A 1 437 ? 30.001 -9.859 -18.181 1.00 93.69 437 GLU A CA 1
ATOM 3505 C C . GLU A 1 437 ? 29.236 -9.605 -19.490 1.00 93.69 437 GLU A C 1
ATOM 3507 O O . GLU A 1 437 ? 28.514 -8.614 -19.647 1.00 93.69 437 GLU A O 1
ATOM 3512 N N . ALA A 1 438 ? 29.415 -10.501 -20.462 1.00 92.56 438 ALA A N 1
ATOM 3513 C CA . ALA A 1 438 ? 28.728 -10.424 -21.746 1.00 92.56 438 ALA A CA 1
ATOM 3514 C C . ALA A 1 438 ? 27.250 -10.814 -21.602 1.00 92.56 438 ALA A C 1
ATOM 3516 O O . ALA A 1 438 ? 26.964 -11.792 -20.908 1.00 92.56 438 ALA A O 1
ATOM 3517 N N . PRO A 1 439 ? 26.305 -10.138 -22.276 1.00 95.00 439 PRO A N 1
ATOM 3518 C CA . PRO A 1 439 ? 24.957 -10.670 -22.439 1.00 95.00 439 PRO A CA 1
ATOM 3519 C C . PRO A 1 439 ? 24.980 -11.927 -23.327 1.00 95.00 439 PRO A C 1
ATOM 3521 O O . PRO A 1 439 ? 26.006 -12.282 -23.913 1.00 95.00 439 PRO A O 1
ATOM 3524 N N . GLY A 1 440 ? 23.850 -12.618 -23.417 1.00 94.19 440 GLY A N 1
ATOM 3525 C CA . GLY A 1 440 ? 23.675 -13.802 -24.252 1.00 94.19 440 GLY A CA 1
ATOM 3526 C C . GLY A 1 440 ? 22.450 -13.707 -25.154 1.00 94.19 440 GLY A C 1
ATOM 3527 O O . GLY A 1 440 ? 21.759 -12.689 -25.197 1.00 94.19 440 GLY A O 1
ATOM 3528 N N . LEU A 1 441 ? 22.186 -14.799 -25.869 1.00 94.56 441 LEU A N 1
ATOM 3529 C CA . LEU A 1 441 ? 20.920 -15.025 -26.554 1.00 94.56 441 LEU A CA 1
ATOM 3530 C C . LEU A 1 441 ? 20.157 -16.148 -25.866 1.00 94.56 441 LEU A C 1
ATOM 3532 O O . LEU A 1 441 ? 20.721 -17.206 -25.589 1.00 94.56 441 LEU A O 1
ATOM 3536 N N . PHE A 1 442 ? 18.867 -15.928 -25.638 1.00 93.88 442 PHE A N 1
ATOM 3537 C CA . PHE A 1 442 ? 17.969 -16.927 -25.071 1.00 93.88 442 PHE A CA 1
ATOM 3538 C C . PHE A 1 442 ? 16.644 -16.954 -25.829 1.00 93.88 442 PHE A C 1
ATOM 3540 O O . PHE A 1 442 ? 16.328 -16.015 -26.555 1.00 93.88 442 PHE A O 1
ATOM 3547 N N . ALA A 1 443 ? 15.864 -18.027 -25.691 1.00 94.75 443 ALA A N 1
ATOM 3548 C CA . ALA A 1 443 ? 14.543 -18.101 -26.308 1.00 94.75 443 ALA A CA 1
ATOM 3549 C C . ALA A 1 443 ? 1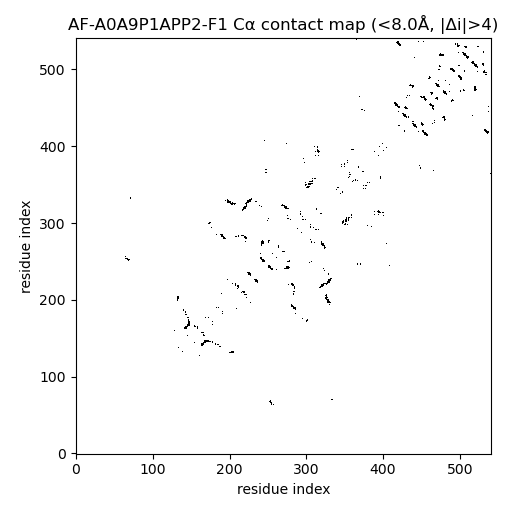3.689 -16.897 -25.882 1.00 94.75 443 ALA A C 1
ATOM 3551 O O . ALA A 1 443 ? 13.572 -16.602 -24.689 1.00 94.75 443 ALA A O 1
ATOM 3552 N N . CYS A 1 444 ? 13.110 -16.194 -26.856 1.00 92.44 444 CYS A N 1
ATOM 3553 C CA . CYS A 1 444 ? 12.242 -15.057 -26.586 1.00 92.44 444 CYS A CA 1
ATOM 3554 C C . CYS A 1 444 ? 11.018 -15.519 -25.797 1.00 92.44 444 CYS A C 1
ATOM 3556 O O . CYS A 1 444 ? 10.202 -16.281 -26.310 1.00 92.44 444 CYS A O 1
ATOM 3558 N N . HIS A 1 445 ? 10.868 -15.031 -24.568 1.00 85.94 445 HIS A N 1
ATOM 3559 C CA . HIS A 1 445 ? 9.744 -15.406 -23.705 1.00 85.94 445 HIS A CA 1
ATOM 3560 C C . HIS A 1 445 ? 8.676 -14.310 -23.595 1.00 85.94 445 HIS A C 1
ATOM 3562 O O . HIS A 1 445 ? 7.661 -14.509 -22.938 1.00 85.94 445 HIS A O 1
ATOM 3568 N N . GLY A 1 446 ? 8.883 -13.142 -24.216 1.00 81.19 446 GLY A N 1
ATOM 3569 C CA . GLY A 1 446 ? 7.877 -12.066 -24.277 1.00 81.19 446 GLY A CA 1
ATOM 3570 C C . GLY A 1 446 ? 7.555 -11.392 -22.937 1.00 81.19 446 GLY A C 1
ATOM 3571 O O . GLY A 1 446 ? 6.736 -10.482 -22.885 1.00 81.19 446 GLY A O 1
ATOM 3572 N N . THR A 1 447 ? 8.195 -11.817 -21.848 1.00 74.25 447 THR A N 1
ATOM 3573 C CA . THR A 1 447 ? 7.920 -11.278 -20.512 1.00 74.25 447 THR A CA 1
ATOM 3574 C C . THR A 1 447 ? 8.809 -10.072 -20.171 1.00 74.25 447 THR A C 1
ATOM 3576 O O . THR A 1 447 ? 8.554 -9.370 -19.210 1.00 74.25 447 THR A O 1
ATOM 3579 N N . GLY A 1 448 ? 9.823 -9.733 -20.968 1.00 82.06 448 GLY A N 1
ATOM 3580 C CA . GLY A 1 448 ? 10.750 -8.647 -20.628 1.00 82.06 448 GLY A CA 1
ATOM 3581 C C . GLY A 1 448 ? 11.795 -9.094 -19.603 1.00 82.06 448 GLY A C 1
ATOM 3582 O O . GLY A 1 448 ? 12.469 -10.096 -19.829 1.00 82.06 448 GLY A O 1
ATOM 3583 N N . GLY A 1 449 ? 11.983 -8.369 -18.498 1.00 82.69 449 GLY A N 1
ATOM 3584 C CA . GLY A 1 449 ? 12.962 -8.760 -17.478 1.00 82.69 449 GLY A CA 1
ATOM 3585 C C . GLY A 1 449 ? 14.400 -8.736 -18.010 1.00 82.69 449 GLY A C 1
ATOM 3586 O O . GLY A 1 449 ? 14.873 -7.706 -18.490 1.00 82.69 449 GLY A O 1
ATOM 3587 N N . ASN A 1 450 ? 15.106 -9.869 -17.966 1.00 90.19 450 ASN A N 1
ATOM 3588 C CA . ASN A 1 450 ? 16.457 -9.953 -18.534 1.00 90.19 450 ASN A CA 1
ATOM 3589 C C . ASN A 1 450 ? 16.490 -9.703 -20.056 1.00 90.19 450 ASN A C 1
ATOM 3591 O O . ASN A 1 450 ? 17.531 -9.312 -20.579 1.00 90.19 450 ASN A O 1
ATOM 3595 N N . GLN A 1 451 ? 15.358 -9.864 -20.751 1.00 92.69 451 GLN A N 1
ATOM 3596 C CA . GLN A 1 451 ? 15.214 -9.594 -22.188 1.00 92.69 451 GLN A CA 1
ATOM 3597 C C . GLN A 1 451 ? 14.686 -8.190 -22.498 1.00 92.69 451 GLN A C 1
ATOM 3599 O O . GLN A 1 451 ? 14.472 -7.854 -23.661 1.00 92.69 451 GLN A O 1
ATOM 3604 N N . GLU A 1 452 ? 14.438 -7.371 -21.477 1.00 90.56 452 GLU A N 1
ATOM 3605 C CA . GLU A 1 452 ? 13.949 -6.009 -21.648 1.00 90.56 452 GLU A CA 1
ATOM 3606 C C . GLU A 1 452 ? 15.094 -5.005 -21.643 1.00 90.56 452 GLU A C 1
ATOM 3608 O O . GLU A 1 452 ? 15.871 -4.903 -20.689 1.00 90.56 452 GLU A O 1
ATOM 3613 N N . TRP A 1 453 ? 15.154 -4.221 -22.711 1.00 92.31 453 TRP A N 1
ATOM 3614 C CA . TRP A 1 453 ? 16.157 -3.195 -22.912 1.00 92.31 453 TRP A CA 1
ATOM 3615 C C . TRP A 1 453 ? 15.489 -1.851 -23.170 1.00 92.31 453 TRP A C 1
ATOM 3617 O O . TRP A 1 453 ? 14.464 -1.757 -23.840 1.00 92.31 453 TRP A O 1
ATOM 3627 N N . VAL A 1 454 ? 16.080 -0.795 -22.629 1.00 90.56 454 VAL A N 1
ATOM 3628 C CA . VAL A 1 454 ? 15.597 0.577 -22.723 1.00 90.56 454 VAL A CA 1
ATOM 3629 C C . VAL A 1 454 ? 16.603 1.379 -23.528 1.00 90.56 454 VAL A C 1
ATOM 3631 O O . VAL A 1 454 ? 17.742 1.566 -23.094 1.00 90.56 454 VAL A O 1
ATOM 3634 N N . PHE A 1 455 ? 16.169 1.874 -24.685 1.00 91.44 455 PHE A N 1
ATOM 3635 C CA . PHE A 1 455 ? 16.941 2.825 -25.476 1.00 91.44 455 PHE A CA 1
ATOM 3636 C C . PHE A 1 455 ? 16.537 4.249 -25.117 1.00 91.44 455 PHE A C 1
ATOM 3638 O O . PHE A 1 455 ? 15.417 4.657 -25.424 1.00 91.44 455 PHE A O 1
ATOM 3645 N N . ASP A 1 456 ? 17.438 5.011 -24.500 1.00 88.06 456 ASP A N 1
ATOM 3646 C CA . ASP A 1 456 ? 17.213 6.421 -24.186 1.00 88.06 456 ASP A CA 1
ATOM 3647 C C . ASP A 1 456 ? 17.720 7.322 -25.318 1.00 88.06 456 ASP A C 1
ATOM 3649 O O . ASP A 1 456 ? 18.908 7.335 -25.647 1.00 88.06 456 ASP A O 1
ATOM 3653 N N . GLN A 1 457 ? 16.810 8.082 -25.934 1.00 84.50 457 GLN A N 1
ATOM 3654 C CA . GLN A 1 457 ? 17.143 8.934 -27.076 1.00 84.50 457 GLN A CA 1
ATOM 3655 C C . GLN A 1 457 ? 17.973 10.161 -26.697 1.00 84.50 457 GLN A C 1
ATOM 3657 O O . GLN A 1 457 ? 18.670 10.684 -27.573 1.00 84.50 457 GLN A O 1
ATOM 3662 N N . LEU A 1 458 ? 17.883 10.619 -25.445 1.00 85.00 458 LEU A N 1
ATOM 3663 C CA . LEU A 1 458 ? 18.597 11.787 -24.943 1.00 85.00 458 LEU A CA 1
ATOM 3664 C C . LEU A 1 458 ? 20.016 11.409 -24.529 1.00 85.00 458 LEU A C 1
ATOM 3666 O O . LEU A 1 458 ? 20.964 12.054 -24.962 1.00 85.00 458 LEU A O 1
ATOM 3670 N N . THR A 1 459 ? 20.168 10.354 -23.724 1.00 87.44 459 THR A N 1
ATOM 3671 C CA . THR A 1 459 ? 21.496 9.914 -23.262 1.00 87.44 459 THR A CA 1
ATOM 3672 C C . THR A 1 459 ? 22.203 8.997 -24.253 1.00 87.44 459 THR A C 1
ATOM 3674 O O . THR A 1 459 ? 23.362 8.662 -24.036 1.00 87.44 459 THR A O 1
ATOM 3677 N N . LYS A 1 460 ? 21.516 8.561 -25.319 1.00 91.19 460 LYS A N 1
ATOM 3678 C CA . LYS A 1 460 ? 22.031 7.609 -26.318 1.00 91.19 460 LYS A CA 1
ATOM 3679 C C . LYS A 1 460 ? 22.572 6.330 -25.680 1.00 91.19 460 LYS A C 1
ATOM 3681 O O . LYS A 1 460 ? 23.581 5.778 -26.111 1.00 91.19 460 LYS A O 1
ATOM 3686 N N . THR A 1 461 ? 21.907 5.845 -24.637 1.00 92.44 461 THR A N 1
ATOM 3687 C CA . THR A 1 461 ? 22.302 4.622 -23.932 1.00 92.44 461 THR A CA 1
ATOM 3688 C C . THR A 1 461 ? 21.298 3.504 -24.169 1.00 92.44 461 THR A C 1
ATOM 3690 O O . THR A 1 461 ? 20.105 3.745 -24.356 1.00 92.44 461 THR A O 1
ATOM 3693 N N . PHE A 1 462 ? 21.793 2.266 -24.161 1.00 94.12 462 PHE A N 1
ATOM 3694 C CA . PHE A 1 462 ? 20.982 1.062 -24.306 1.00 94.12 462 PHE A CA 1
ATOM 3695 C C . PHE A 1 462 ? 21.148 0.186 -23.068 1.00 94.12 462 PHE A C 1
ATOM 3697 O O . PHE A 1 462 ? 22.173 -0.473 -22.897 1.00 94.12 462 PHE A O 1
ATOM 3704 N N . ARG A 1 463 ? 20.171 0.250 -22.163 1.00 92.75 463 ARG A N 1
ATOM 3705 C CA . ARG A 1 463 ? 20.271 -0.263 -20.791 1.00 92.75 463 ARG A CA 1
ATOM 3706 C C . ARG A 1 463 ? 19.325 -1.431 -20.564 1.00 92.75 463 ARG A C 1
ATOM 3708 O O . ARG A 1 463 ? 18.164 -1.337 -20.941 1.00 92.75 463 ARG A O 1
ATOM 3715 N N . ASN A 1 464 ? 19.763 -2.491 -19.895 1.00 92.38 464 ASN A N 1
ATOM 3716 C CA . ASN A 1 464 ? 18.847 -3.539 -19.453 1.00 92.38 464 ASN A CA 1
ATOM 3717 C C . ASN A 1 464 ? 17.940 -3.025 -18.316 1.00 92.38 464 ASN A C 1
ATOM 3719 O O . ASN A 1 464 ? 18.397 -2.361 -17.383 1.00 92.38 464 ASN A O 1
ATOM 3723 N N . ALA A 1 465 ? 16.645 -3.333 -18.383 1.00 83.50 465 ALA A N 1
ATOM 3724 C CA . ALA A 1 465 ? 15.648 -2.790 -17.460 1.00 83.50 465 ALA A CA 1
ATOM 3725 C C . ALA A 1 465 ? 15.713 -3.362 -16.034 1.00 83.50 465 ALA A C 1
ATOM 3727 O O . ALA A 1 465 ? 15.111 -2.776 -15.137 1.00 83.50 465 ALA A O 1
ATOM 3728 N N . ILE A 1 466 ? 16.426 -4.471 -15.809 1.00 82.75 466 ILE A N 1
ATOM 3729 C CA . ILE A 1 466 ? 16.544 -5.112 -14.492 1.00 82.75 466 ILE A CA 1
ATOM 3730 C C . ILE A 1 466 ? 17.820 -4.678 -13.792 1.00 82.75 466 ILE A C 1
ATOM 3732 O O . ILE A 1 466 ? 17.762 -4.019 -12.758 1.00 82.75 466 ILE A O 1
ATOM 3736 N N . ASN A 1 467 ? 18.977 -5.021 -14.357 1.00 86.06 467 ASN A N 1
ATOM 3737 C CA . ASN A 1 467 ? 20.261 -4.768 -13.701 1.00 86.06 467 ASN A CA 1
ATOM 3738 C C . ASN A 1 467 ? 20.751 -3.317 -13.872 1.00 86.06 467 ASN A C 1
ATOM 3740 O O . ASN A 1 467 ? 21.753 -2.943 -13.270 1.00 86.06 467 ASN A O 1
ATOM 3744 N N . GLN A 1 468 ? 20.049 -2.500 -14.669 1.00 87.62 468 GLN A N 1
ATOM 3745 C CA . GLN A 1 468 ? 20.389 -1.106 -14.977 1.00 87.62 468 GLN A CA 1
ATOM 3746 C C . GLN A 1 468 ? 21.784 -0.914 -15.606 1.00 87.62 468 GLN A C 1
ATOM 3748 O O . GLN A 1 468 ? 22.302 0.204 -15.625 1.00 87.62 468 GLN A O 1
ATOM 3753 N N . LEU A 1 469 ? 22.384 -1.968 -16.165 1.00 94.00 469 LEU A N 1
ATOM 3754 C CA . LEU A 1 469 ? 23.654 -1.893 -16.883 1.00 94.00 469 LEU A CA 1
ATOM 3755 C C . LEU A 1 469 ? 23.421 -1.592 -18.365 1.00 94.00 469 LEU A C 1
ATOM 3757 O O . LEU A 1 469 ? 22.453 -2.053 -18.975 1.00 94.00 469 LEU A O 1
ATOM 3761 N N . CYS A 1 470 ? 24.323 -0.812 -18.947 1.00 95.38 470 CYS A N 1
ATOM 3762 C CA . CYS A 1 470 ? 24.327 -0.472 -20.358 1.00 95.38 470 CYS A CA 1
ATOM 3763 C C . CYS A 1 470 ? 25.150 -1.467 -21.167 1.00 95.38 470 CYS A C 1
ATOM 3765 O O . CYS A 1 470 ? 26.222 -1.896 -20.743 1.00 95.38 470 CYS A O 1
ATOM 3767 N N . LEU A 1 471 ? 24.661 -1.797 -22.359 1.00 95.56 471 LEU A N 1
ATOM 3768 C CA . LEU A 1 471 ? 25.425 -2.550 -23.341 1.00 95.56 471 LEU A CA 1
ATOM 3769 C C . LEU A 1 471 ? 26.654 -1.733 -23.759 1.00 95.56 471 LEU A C 1
ATOM 3771 O O . LEU A 1 471 ? 26.524 -0.559 -24.100 1.00 95.56 471 LEU A O 1
ATOM 3775 N N . ASN A 1 472 ? 27.823 -2.358 -23.765 1.00 94.19 472 ASN A N 1
ATOM 3776 C CA . ASN A 1 472 ? 29.072 -1.814 -24.272 1.00 94.19 472 ASN A CA 1
ATOM 3777 C C . ASN A 1 472 ? 29.602 -2.731 -25.375 1.00 94.19 472 ASN A C 1
ATOM 3779 O O . ASN A 1 472 ? 29.825 -3.923 -25.160 1.00 94.19 472 ASN A O 1
ATOM 3783 N N . LEU A 1 473 ? 29.774 -2.166 -26.562 1.00 91.25 473 LEU A N 1
ATOM 3784 C CA . LEU A 1 473 ? 30.183 -2.844 -27.779 1.00 91.25 473 LEU A CA 1
ATOM 3785 C C . LEU A 1 473 ? 31.609 -2.411 -28.122 1.00 91.25 473 LEU A C 1
ATOM 3787 O O . LEU A 1 473 ? 31.835 -1.331 -28.669 1.00 91.25 473 LEU A O 1
ATOM 3791 N N . ASP A 1 474 ? 32.567 -3.285 -27.835 1.00 78.75 474 ASP A N 1
ATOM 3792 C CA . ASP A 1 474 ? 33.943 -3.156 -28.303 1.00 78.75 474 ASP A CA 1
ATOM 3793 C C . ASP A 1 474 ? 34.167 -4.060 -29.532 1.00 78.75 474 ASP A C 1
ATOM 3795 O O . ASP A 1 474 ? 33.471 -5.057 -29.745 1.00 78.75 474 ASP A O 1
ATOM 3799 N N . LYS A 1 475 ? 35.179 -3.746 -30.348 1.00 69.81 475 LYS A N 1
ATOM 3800 C CA . LYS A 1 475 ? 35.565 -4.515 -31.546 1.00 69.81 475 LYS A CA 1
ATOM 3801 C C . LYS A 1 475 ? 35.903 -5.982 -31.247 1.00 69.81 475 LYS A C 1
ATOM 3803 O O . LYS A 1 475 ? 35.966 -6.786 -32.169 1.00 69.81 475 LYS A O 1
ATOM 3808 N N . LYS A 1 476 ? 36.180 -6.325 -29.983 1.00 72.38 476 LYS A N 1
ATOM 3809 C CA . LYS A 1 476 ? 36.561 -7.681 -29.553 1.00 72.38 476 LYS A CA 1
ATOM 3810 C C . LYS A 1 476 ? 35.531 -8.372 -28.660 1.00 72.38 476 LYS A C 1
ATOM 3812 O O . LYS A 1 476 ? 35.580 -9.592 -28.556 1.00 72.38 476 LYS A O 1
ATOM 3817 N N . ALA A 1 477 ? 34.641 -7.628 -28.003 1.00 82.25 477 ALA A N 1
ATOM 3818 C CA . ALA A 1 477 ? 33.719 -8.187 -27.020 1.00 82.25 477 ALA A CA 1
ATOM 3819 C C . ALA A 1 477 ? 32.502 -7.283 -26.801 1.00 82.25 477 ALA A C 1
ATOM 3821 O O . ALA A 1 477 ? 32.578 -6.063 -26.944 1.00 82.25 477 ALA A O 1
ATOM 3822 N N . VAL A 1 478 ? 31.392 -7.896 -26.397 1.00 92.44 478 VAL A N 1
ATOM 3823 C CA . VAL A 1 478 ? 30.210 -7.200 -25.882 1.00 92.44 478 VAL A CA 1
ATOM 3824 C C . VAL A 1 478 ? 30.141 -7.439 -24.385 1.00 92.44 478 VAL A C 1
ATOM 3826 O O . VAL A 1 478 ? 30.181 -8.586 -23.951 1.00 92.44 478 VAL A O 1
ATOM 3829 N N . THR A 1 479 ? 30.021 -6.378 -23.595 1.00 94.31 479 THR A N 1
ATOM 3830 C CA . THR A 1 479 ? 29.879 -6.457 -22.135 1.00 94.31 479 THR A CA 1
ATOM 3831 C C . THR A 1 479 ? 28.748 -5.564 -21.643 1.00 94.31 479 THR A C 1
ATOM 3833 O O . THR A 1 479 ? 28.242 -4.719 -22.379 1.00 94.31 479 THR A O 1
ATOM 3836 N N . MET A 1 480 ? 28.318 -5.758 -20.399 1.00 95.50 480 MET A N 1
ATOM 3837 C CA . MET A 1 480 ? 27.404 -4.846 -19.712 1.00 95.50 480 MET A CA 1
ATOM 3838 C C . MET A 1 480 ? 28.172 -4.032 -18.669 1.00 95.50 480 MET A C 1
ATOM 3840 O O . MET A 1 480 ? 28.815 -4.605 -17.795 1.00 95.50 480 MET A O 1
ATOM 3844 N N . VAL A 1 481 ? 28.110 -2.706 -18.740 1.00 95.06 481 VAL A N 1
ATOM 3845 C CA . VAL A 1 481 ? 28.854 -1.784 -17.859 1.00 95.06 481 VAL A CA 1
ATOM 3846 C C . VAL A 1 481 ? 27.919 -0.752 -17.238 1.00 95.06 481 VAL A C 1
ATOM 3848 O O . VAL A 1 481 ? 26.787 -0.574 -17.693 1.00 95.06 481 VAL A O 1
ATOM 3851 N N . LYS A 1 482 ? 28.365 -0.030 -16.207 1.00 94.69 482 LYS A N 1
ATOM 3852 C CA . LYS A 1 482 ? 27.591 1.113 -15.704 1.00 94.69 482 LYS A CA 1
ATOM 3853 C C . LYS A 1 482 ? 27.455 2.188 -16.782 1.00 94.69 482 LYS A C 1
ATOM 3855 O O . LYS A 1 482 ? 28.416 2.524 -17.472 1.00 94.69 482 LYS A O 1
ATOM 3860 N N . CYS A 1 483 ? 26.252 2.731 -16.933 1.00 90.12 483 CYS A N 1
ATOM 3861 C CA . CYS A 1 483 ? 25.921 3.630 -18.039 1.00 90.12 483 CYS A CA 1
ATOM 3862 C C . CYS A 1 483 ? 26.722 4.942 -18.062 1.00 90.12 483 CYS A C 1
ATOM 3864 O O . CYS A 1 483 ? 26.933 5.493 -19.135 1.00 90.12 483 CYS A O 1
ATOM 3866 N N . ASP A 1 484 ? 27.179 5.426 -16.909 1.00 90.69 484 ASP A N 1
ATOM 3867 C CA . ASP A 1 484 ? 28.041 6.607 -16.762 1.00 90.69 484 ASP A CA 1
ATOM 3868 C C . ASP A 1 484 ? 29.490 6.366 -17.221 1.00 90.69 484 ASP A C 1
ATOM 3870 O O . ASP A 1 484 ? 30.211 7.313 -17.523 1.00 90.69 484 ASP A O 1
ATOM 3874 N N . THR A 1 485 ? 29.914 5.103 -17.319 1.00 90.06 485 THR A N 1
ATOM 3875 C CA . THR A 1 485 ? 31.243 4.723 -17.827 1.00 90.06 485 THR A CA 1
ATOM 3876 C C . THR A 1 485 ? 31.289 4.570 -19.349 1.00 90.06 485 THR A C 1
ATOM 3878 O O . THR A 1 485 ? 32.376 4.443 -19.925 1.00 90.06 485 THR A O 1
ATOM 3881 N N . LEU A 1 486 ? 30.127 4.590 -20.013 1.00 88.25 486 LEU A N 1
ATOM 3882 C CA . LEU A 1 486 ? 30.016 4.407 -21.455 1.00 88.25 486 LEU A CA 1
ATOM 3883 C C . LEU A 1 486 ? 30.612 5.622 -22.185 1.00 88.25 486 LEU A C 1
ATOM 3885 O O . LEU A 1 486 ? 30.152 6.749 -22.024 1.00 88.25 486 LEU A O 1
ATOM 3889 N N . ARG A 1 487 ? 31.651 5.398 -22.998 1.00 82.44 487 ARG A N 1
ATOM 3890 C CA . ARG A 1 487 ? 32.361 6.477 -23.718 1.00 82.44 487 ARG A CA 1
ATOM 3891 C C . ARG A 1 487 ? 31.841 6.734 -25.128 1.00 82.44 487 ARG A C 1
ATOM 3893 O O . ARG A 1 487 ? 32.202 7.735 -25.737 1.00 82.44 487 ARG A O 1
ATOM 3900 N N . VAL A 1 488 ? 31.053 5.809 -25.662 1.00 87.50 488 VAL A N 1
ATOM 3901 C CA . VAL A 1 488 ? 30.530 5.839 -27.029 1.00 87.50 488 VAL A CA 1
ATOM 3902 C C . VAL A 1 488 ? 29.015 5.778 -26.998 1.00 87.50 488 VAL A C 1
ATOM 3904 O O . VAL A 1 488 ? 28.429 4.968 -26.286 1.00 87.50 488 VAL A O 1
ATOM 3907 N N . GLU A 1 489 ? 28.387 6.637 -27.793 1.00 91.81 489 GLU A N 1
ATOM 3908 C CA . GLU A 1 489 ? 26.937 6.677 -27.923 1.00 91.81 489 GLU A CA 1
ATOM 3909 C C . GLU A 1 489 ? 26.407 5.422 -28.619 1.00 91.81 489 GLU A C 1
ATOM 3911 O O . GLU A 1 489 ? 27.000 4.908 -29.574 1.00 91.81 489 GLU A O 1
ATOM 3916 N N . THR A 1 490 ? 25.254 4.952 -28.150 1.00 93.44 490 THR A N 1
ATOM 3917 C CA . THR A 1 490 ? 24.483 3.905 -28.812 1.00 93.44 490 THR A CA 1
ATOM 3918 C C . THR A 1 490 ? 23.510 4.521 -29.796 1.00 93.44 490 THR A C 1
ATOM 3920 O O . THR A 1 490 ? 22.745 5.426 -29.465 1.00 93.44 490 THR A O 1
ATOM 3923 N N . MET A 1 491 ? 23.495 3.979 -31.006 1.00 93.69 491 MET A N 1
ATOM 3924 C CA . MET A 1 491 ? 22.546 4.342 -32.047 1.00 93.69 491 MET A CA 1
ATOM 3925 C C . MET A 1 491 ? 21.745 3.108 -32.444 1.00 93.69 491 MET A C 1
ATOM 3927 O O . MET A 1 491 ? 22.305 2.039 -32.683 1.00 93.69 491 MET A O 1
ATOM 3931 N N . MET A 1 492 ? 20.428 3.273 -32.514 1.00 92.12 492 MET A N 1
ATOM 3932 C CA . MET A 1 492 ? 19.494 2.247 -32.959 1.00 92.12 492 MET A CA 1
ATOM 3933 C C . MET A 1 492 ? 18.945 2.647 -34.329 1.00 92.12 492 MET A C 1
ATOM 3935 O O . MET A 1 492 ? 18.242 3.649 -34.458 1.00 92.12 492 MET A O 1
ATOM 3939 N N . VAL A 1 493 ? 19.297 1.886 -35.363 1.00 92.81 493 VAL A N 1
ATOM 3940 C CA . VAL A 1 493 ? 18.900 2.133 -36.754 1.00 92.81 493 VAL A CA 1
ATOM 3941 C C . VAL A 1 493 ? 17.846 1.103 -37.145 1.00 92.81 493 VAL A C 1
ATOM 3943 O O . VAL A 1 493 ? 18.146 0.096 -37.786 1.00 92.81 493 VAL A O 1
ATOM 3946 N N . GLU A 1 494 ? 16.597 1.362 -36.751 1.00 89.38 494 GLU A N 1
ATOM 3947 C CA . GLU A 1 494 ? 15.461 0.438 -36.923 1.00 89.38 494 GLU A CA 1
ATOM 3948 C C . GLU A 1 494 ? 15.294 -0.034 -38.376 1.00 89.38 494 GLU A C 1
ATOM 3950 O O . GLU A 1 494 ? 15.110 -1.222 -38.618 1.00 89.38 494 GLU A O 1
ATOM 3955 N N . LYS A 1 495 ? 15.459 0.869 -39.356 1.00 90.44 495 LYS A N 1
ATOM 3956 C CA . LYS A 1 495 ? 15.342 0.555 -40.794 1.00 90.44 495 LYS A CA 1
ATOM 3957 C C . LYS A 1 495 ? 16.272 -0.580 -41.244 1.00 90.44 495 LYS A C 1
ATOM 3959 O O . LYS A 1 495 ? 15.906 -1.350 -42.126 1.00 90.44 495 LYS A O 1
ATOM 3964 N N . ASN A 1 496 ? 17.464 -0.663 -40.652 1.00 90.88 496 ASN A N 1
ATOM 3965 C CA . ASN A 1 496 ? 18.469 -1.671 -40.994 1.00 90.88 496 ASN A CA 1
ATOM 3966 C C . ASN A 1 496 ? 18.532 -2.806 -39.959 1.00 90.88 496 ASN A C 1
ATOM 3968 O O . ASN A 1 496 ? 19.244 -3.784 -40.174 1.00 90.88 496 ASN A O 1
ATOM 3972 N N . GLY A 1 497 ? 17.814 -2.674 -38.839 1.00 92.88 497 GLY A N 1
ATOM 3973 C CA . GLY A 1 497 ? 17.913 -3.575 -37.695 1.00 92.88 497 GLY A CA 1
ATOM 3974 C C . GLY A 1 497 ? 19.240 -3.466 -36.943 1.00 92.88 497 GLY A C 1
ATOM 3975 O O . GLY A 1 497 ? 19.670 -4.437 -36.337 1.00 92.88 497 GLY A O 1
ATOM 3976 N N . TRP A 1 498 ? 19.936 -2.327 -36.992 1.00 95.62 498 TRP A N 1
ATOM 3977 C CA . TRP A 1 498 ? 21.263 -2.211 -36.378 1.00 95.62 498 TRP A CA 1
ATOM 3978 C C . TRP A 1 498 ? 21.223 -1.580 -34.991 1.00 95.62 498 TRP A C 1
ATOM 3980 O O . TRP A 1 498 ? 20.585 -0.548 -34.785 1.00 95.62 498 TRP A O 1
ATOM 3990 N N . LEU A 1 499 ? 21.992 -2.157 -34.070 1.00 95.00 499 LEU A N 1
ATOM 3991 C CA . LEU A 1 499 ? 22.388 -1.525 -32.816 1.00 95.00 499 LEU A CA 1
ATOM 3992 C C . LEU A 1 499 ? 23.890 -1.251 -32.884 1.00 95.00 499 LEU A C 1
ATOM 3994 O O . LEU A 1 499 ? 24.672 -2.187 -33.055 1.00 95.00 499 LEU A O 1
ATOM 3998 N N . THR A 1 500 ? 24.294 0.016 -32.800 1.00 94.19 500 THR A N 1
ATOM 3999 C CA . THR A 1 500 ? 25.673 0.417 -33.107 1.00 94.19 500 THR A CA 1
ATOM 4000 C C . THR A 1 500 ? 26.302 1.269 -32.019 1.00 94.19 500 THR A C 1
ATOM 4002 O O . THR A 1 500 ? 25.621 2.121 -31.452 1.00 94.19 500 THR A O 1
ATOM 4005 N N . GLN A 1 501 ? 27.606 1.102 -31.801 1.00 93.94 501 GLN A N 1
ATOM 4006 C CA . GLN A 1 501 ? 28.444 2.005 -31.004 1.00 93.94 501 GLN A CA 1
ATOM 4007 C C . GLN A 1 501 ? 29.802 2.173 -31.688 1.00 93.94 501 GLN A C 1
ATOM 4009 O O . GLN A 1 501 ? 30.374 1.206 -32.197 1.00 93.94 501 GLN A O 1
ATOM 4014 N N . GLY A 1 502 ? 30.315 3.406 -31.735 1.00 88.19 502 GLY A N 1
ATOM 4015 C CA . GLY A 1 502 ? 31.637 3.691 -32.312 1.00 88.19 502 GLY A CA 1
ATOM 4016 C C . GLY A 1 502 ? 31.818 3.218 -33.765 1.00 88.19 502 GLY A C 1
ATOM 4017 O O . GLY A 1 502 ? 32.927 2.862 -34.155 1.00 88.19 502 GLY A O 1
ATOM 4018 N N . GLY A 1 503 ? 30.731 3.160 -34.547 1.00 87.25 503 GLY A N 1
ATOM 4019 C CA . GLY A 1 503 ? 30.733 2.695 -35.941 1.00 87.25 503 GLY A CA 1
ATOM 4020 C C . GLY A 1 503 ? 30.708 1.172 -36.138 1.00 87.25 503 GLY A C 1
ATOM 4021 O O . GLY A 1 503 ? 30.729 0.722 -37.282 1.00 87.25 503 GLY A O 1
ATOM 4022 N N . ASN A 1 504 ? 30.642 0.378 -35.064 1.00 92.44 504 ASN A N 1
ATOM 4023 C CA . ASN A 1 504 ? 30.466 -1.074 -35.142 1.00 92.44 504 ASN A CA 1
ATOM 4024 C C . ASN A 1 504 ? 29.007 -1.456 -34.887 1.00 92.44 504 ASN A C 1
ATOM 4026 O O . ASN A 1 504 ? 28.331 -0.815 -34.084 1.00 92.44 504 ASN A O 1
ATOM 4030 N N . CYS A 1 505 ? 28.554 -2.530 -35.525 1.00 94.19 505 CYS A N 1
ATOM 4031 C CA . CYS A 1 505 ? 27.248 -3.142 -35.343 1.00 94.19 505 CYS A CA 1
ATOM 4032 C C . CYS A 1 505 ? 27.338 -4.337 -34.389 1.00 94.19 505 CYS A C 1
ATOM 4034 O O . CYS A 1 505 ? 28.258 -5.158 -34.488 1.00 94.19 505 CYS A O 1
ATOM 4036 N N . LEU A 1 506 ? 26.357 -4.459 -33.491 1.00 95.38 506 LEU A N 1
ATOM 4037 C CA . LEU A 1 506 ? 26.163 -5.663 -32.692 1.00 95.38 506 LEU A CA 1
ATOM 4038 C C . LEU A 1 506 ? 25.918 -6.841 -33.635 1.00 95.38 506 LEU A C 1
ATOM 4040 O O . LEU A 1 506 ? 24.938 -6.863 -34.380 1.00 95.38 506 LEU A O 1
ATOM 4044 N N . THR A 1 507 ? 26.828 -7.802 -33.597 1.00 93.69 507 THR A N 1
ATOM 4045 C CA . THR A 1 507 ? 26.851 -8.953 -34.492 1.00 93.69 507 THR A CA 1
ATOM 4046 C C . THR A 1 507 ? 26.769 -10.221 -33.665 1.00 93.69 507 THR A C 1
ATOM 4048 O O . THR A 1 507 ? 27.410 -10.323 -32.616 1.00 93.69 507 THR A O 1
ATOM 4051 N N . VAL A 1 508 ? 25.992 -11.187 -34.142 1.00 91.81 508 VAL A N 1
ATOM 4052 C CA . VAL A 1 508 ? 25.969 -12.536 -33.581 1.00 91.81 508 VAL A CA 1
ATOM 4053 C C . VAL A 1 508 ? 26.731 -13.501 -34.490 1.00 91.81 508 VAL A C 1
ATOM 4055 O O . VAL A 1 508 ? 26.703 -13.376 -35.707 1.00 91.81 508 VAL A O 1
ATOM 4058 N N . ASN A 1 509 ? 27.411 -14.487 -33.919 1.00 89.12 509 ASN A N 1
ATOM 4059 C CA . ASN A 1 509 ? 27.868 -15.660 -34.658 1.00 89.12 509 ASN A CA 1
ATOM 4060 C C . ASN A 1 509 ? 27.608 -16.923 -33.835 1.00 89.12 509 ASN A C 1
ATOM 4062 O O . ASN A 1 509 ? 27.623 -16.876 -32.605 1.00 89.12 509 ASN A O 1
ATOM 4066 N N . GLN A 1 510 ? 27.376 -18.047 -34.503 1.00 82.12 510 GLN A N 1
ATOM 4067 C CA . GLN A 1 510 ? 27.277 -19.336 -33.835 1.00 82.12 510 GLN A CA 1
ATOM 4068 C C . GLN A 1 510 ? 28.677 -19.946 -33.741 1.00 82.12 510 GLN A C 1
ATOM 4070 O O . GLN A 1 510 ? 29.336 -20.184 -34.753 1.00 82.12 510 GLN A O 1
ATOM 4075 N N . GLY A 1 511 ? 29.161 -20.153 -32.519 1.00 74.50 511 GLY A N 1
ATOM 4076 C CA . GLY A 1 511 ? 30.434 -20.816 -32.272 1.00 74.50 511 GLY A CA 1
ATOM 4077 C C . GLY A 1 511 ? 30.381 -22.305 -32.618 1.00 74.50 511 GLY A C 1
ATOM 4078 O O . GLY A 1 511 ? 29.312 -22.908 -32.717 1.00 74.50 511 GLY A O 1
ATOM 4079 N N . SER A 1 512 ? 31.553 -22.930 -32.732 1.00 71.38 512 SER A N 1
ATOM 4080 C CA . SER A 1 512 ? 31.717 -24.344 -33.104 1.00 71.38 512 SER A CA 1
ATOM 4081 C C . SER A 1 512 ? 31.011 -25.330 -32.159 1.00 71.38 512 SER A C 1
ATOM 4083 O O . SER A 1 512 ? 30.740 -26.461 -32.547 1.00 71.38 512 SER A O 1
ATOM 4085 N N . GLY A 1 513 ? 30.719 -24.909 -30.922 1.00 70.81 513 GLY A N 1
ATOM 4086 C CA . GLY A 1 513 ? 29.984 -25.678 -29.910 1.00 70.81 513 GLY A CA 1
ATOM 4087 C C . GLY A 1 513 ? 28.475 -25.405 -29.859 1.00 70.81 513 GLY A C 1
ATOM 4088 O O . GLY A 1 513 ? 27.815 -25.868 -28.937 1.00 70.81 513 GLY A O 1
ATOM 4089 N N . GLY A 1 514 ? 27.924 -24.629 -30.799 1.00 74.44 514 GLY A N 1
ATOM 4090 C CA . GLY A 1 514 ? 26.503 -24.265 -30.835 1.00 74.44 514 GLY A CA 1
ATOM 4091 C C . GLY A 1 514 ? 26.118 -23.059 -29.968 1.00 74.44 514 GLY A C 1
ATOM 4092 O O . GLY A 1 514 ? 24.986 -22.589 -30.072 1.00 74.44 514 GLY A O 1
ATOM 4093 N N . GLU A 1 515 ? 27.044 -22.528 -29.163 1.00 79.94 515 GLU A N 1
ATOM 4094 C CA . GLU A 1 515 ? 26.841 -21.308 -28.375 1.00 79.94 515 GLU A CA 1
ATOM 4095 C C . GLU A 1 515 ? 26.832 -20.051 -29.252 1.00 79.94 515 GLU A C 1
ATOM 4097 O O . GLU A 1 515 ? 27.616 -19.913 -30.193 1.00 79.94 515 GLU A O 1
ATOM 4102 N N . TRP A 1 516 ? 25.962 -19.101 -28.914 1.00 86.38 516 TRP A N 1
ATOM 4103 C CA . TRP A 1 516 ? 25.891 -17.809 -29.587 1.00 86.38 516 TRP A CA 1
ATOM 4104 C C . TRP A 1 516 ? 26.896 -16.825 -28.990 1.00 86.38 516 TRP A C 1
ATOM 4106 O O . TRP A 1 516 ? 26.868 -16.542 -27.793 1.00 86.38 516 TRP A O 1
ATOM 4116 N N . LEU A 1 517 ? 27.754 -16.268 -29.842 1.00 88.38 517 LEU A N 1
ATOM 4117 C CA . LEU A 1 517 ? 28.752 -15.266 -29.487 1.00 88.38 517 LEU A CA 1
ATOM 4118 C C . LEU A 1 517 ? 28.318 -13.892 -29.994 1.00 88.38 517 LEU A C 1
ATOM 4120 O O . LEU A 1 517 ? 27.945 -13.745 -31.158 1.00 88.38 517 LEU A O 1
ATOM 4124 N N . LEU A 1 518 ? 28.404 -12.886 -29.123 1.00 91.69 518 LEU A N 1
ATOM 4125 C CA . LEU A 1 518 ? 28.096 -11.489 -29.431 1.00 91.69 518 LEU A CA 1
ATOM 4126 C C . LEU A 1 518 ? 29.387 -10.666 -29.486 1.00 91.69 518 LEU A C 1
ATOM 4128 O O . LEU A 1 518 ? 30.197 -10.707 -28.560 1.00 91.69 518 LEU A O 1
ATOM 4132 N N . PHE A 1 519 ? 29.577 -9.904 -30.561 1.00 92.06 519 PHE A N 1
ATOM 4133 C CA . PHE A 1 519 ? 30.759 -9.063 -30.779 1.00 92.06 519 PHE A CA 1
ATOM 4134 C C . PHE A 1 519 ? 30.421 -7.845 -31.651 1.00 92.06 519 PHE A C 1
ATOM 4136 O O . PHE A 1 519 ? 29.383 -7.801 -32.314 1.00 92.06 519 PHE A O 1
ATOM 4143 N N . GLY A 1 520 ? 31.298 -6.839 -31.650 1.00 91.81 520 GLY A N 1
ATOM 4144 C CA . GLY A 1 520 ? 31.219 -5.708 -32.572 1.00 91.81 520 GLY A CA 1
ATOM 4145 C C . GLY A 1 520 ? 31.972 -5.979 -33.865 1.00 91.81 520 GLY A C 1
ATOM 4146 O O . GLY A 1 520 ? 33.136 -6.366 -33.834 1.00 91.81 520 GLY A O 1
ATOM 4147 N N . SER A 1 521 ? 31.333 -5.732 -35.007 1.00 92.44 521 SER A N 1
ATOM 4148 C CA . SER A 1 521 ? 31.998 -5.746 -36.315 1.00 92.44 521 SER A CA 1
ATOM 4149 C C . SER A 1 521 ? 31.544 -4.573 -37.180 1.00 92.44 521 SER A C 1
ATOM 4151 O O . SER A 1 521 ? 30.603 -3.864 -36.824 1.00 92.44 521 SER A O 1
ATOM 4153 N N . SER A 1 522 ? 32.231 -4.314 -38.292 1.00 92.50 522 SER A N 1
ATOM 4154 C CA . SER A 1 522 ? 31.836 -3.252 -39.220 1.00 92.50 522 SER A CA 1
ATOM 4155 C C . SER A 1 522 ? 30.420 -3.488 -39.749 1.00 92.50 522 SER A C 1
ATOM 4157 O O . SER A 1 522 ? 30.052 -4.611 -40.082 1.00 92.50 522 SER A O 1
ATOM 4159 N N . CYS A 1 523 ? 29.617 -2.428 -39.807 1.00 92.12 523 CYS A N 1
ATOM 4160 C CA . CYS A 1 523 ? 28.229 -2.518 -40.247 1.00 92.12 523 CYS A CA 1
ATOM 4161 C C . CYS A 1 523 ? 28.122 -2.840 -41.744 1.00 92.12 523 CYS A C 1
ATOM 4163 O O . CYS A 1 523 ? 28.605 -2.080 -42.583 1.00 92.12 523 CYS A O 1
ATOM 4165 N N . GLU A 1 524 ? 27.434 -3.928 -42.081 1.00 92.62 524 GLU A N 1
ATOM 4166 C CA . GLU A 1 524 ? 27.287 -4.442 -43.442 1.00 92.62 524 GLU A CA 1
ATOM 4167 C C . GLU A 1 524 ? 25.811 -4.703 -43.761 1.00 92.62 524 GLU A C 1
ATOM 4169 O O . GLU A 1 524 ? 25.141 -5.506 -43.114 1.00 92.62 524 GLU A O 1
ATOM 4174 N N . VAL A 1 525 ? 25.280 -4.048 -44.801 1.00 87.38 525 VAL A N 1
ATOM 4175 C CA . VAL A 1 525 ? 23.840 -4.101 -45.143 1.00 87.38 525 VAL A CA 1
ATOM 4176 C C . VAL A 1 525 ? 23.358 -5.526 -45.423 1.00 87.38 525 VAL A C 1
ATOM 4178 O O . VAL A 1 525 ? 22.227 -5.876 -45.079 1.00 87.38 525 VAL A O 1
ATOM 4181 N N . ASN A 1 526 ? 24.212 -6.363 -46.009 1.00 88.44 526 ASN A N 1
ATOM 4182 C CA . ASN A 1 526 ? 23.869 -7.730 -46.401 1.00 88.44 526 ASN A CA 1
ATOM 4183 C C . ASN A 1 526 ? 24.168 -8.771 -45.312 1.00 88.44 526 ASN A C 1
ATOM 4185 O O . ASN A 1 526 ? 23.845 -9.943 -45.493 1.00 88.44 526 ASN A O 1
ATOM 4189 N N . ASN A 1 527 ? 24.746 -8.365 -44.178 1.00 90.38 527 ASN A N 1
ATOM 4190 C CA . ASN A 1 527 ? 25.055 -9.281 -43.091 1.00 90.38 527 ASN A CA 1
ATOM 4191 C C . ASN A 1 527 ? 23.811 -9.512 -42.219 1.00 90.38 527 ASN A C 1
ATOM 4193 O O . ASN A 1 527 ? 23.455 -8.699 -41.364 1.00 90.38 527 ASN A O 1
ATOM 4197 N N . GLY A 1 528 ? 23.138 -10.645 -42.439 1.00 89.44 528 GLY A N 1
ATOM 4198 C CA . GLY A 1 528 ? 21.952 -11.036 -41.672 1.00 89.44 528 GLY A CA 1
ATOM 4199 C C . GLY A 1 528 ? 22.210 -11.173 -40.169 1.00 89.44 528 GLY A C 1
ATOM 4200 O O . GLY A 1 528 ? 21.303 -10.942 -39.377 1.00 89.44 528 GLY A O 1
ATOM 4201 N N . ALA A 1 529 ? 23.450 -11.449 -39.762 1.00 91.88 529 ALA A N 1
ATOM 4202 C CA . ALA A 1 529 ? 23.825 -11.619 -38.363 1.00 91.88 529 ALA A CA 1
ATOM 4203 C C . ALA A 1 529 ? 23.933 -10.294 -37.581 1.00 91.88 529 ALA A C 1
ATOM 4205 O O . ALA A 1 529 ? 24.190 -10.289 -36.377 1.00 91.88 529 ALA A O 1
ATOM 4206 N N . GLN A 1 530 ? 23.732 -9.163 -38.259 1.00 94.06 530 GLN A N 1
ATOM 4207 C CA . GLN A 1 530 ? 23.647 -7.832 -37.656 1.00 94.06 530 GLN A CA 1
ATOM 4208 C C . GLN A 1 530 ? 22.208 -7.303 -37.604 1.00 94.06 530 GLN A C 1
ATOM 4210 O O . GLN A 1 530 ? 21.996 -6.192 -37.124 1.00 94.06 530 GLN A O 1
ATOM 4215 N N 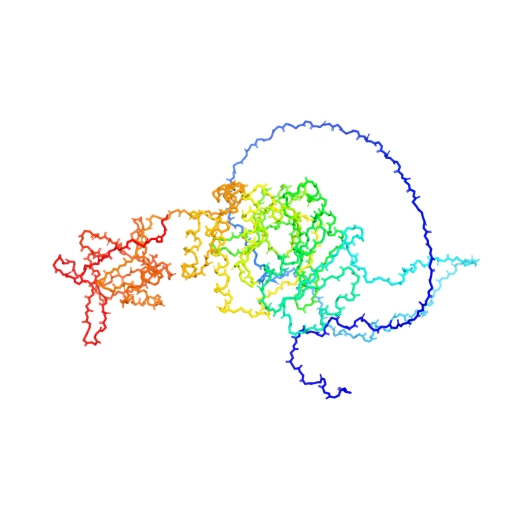. ARG A 1 531 ? 21.221 -8.048 -38.125 1.00 94.12 531 ARG A N 1
ATOM 4216 C CA . ARG A 1 531 ? 19.837 -7.577 -38.277 1.00 94.12 531 ARG A CA 1
ATOM 4217 C C . ARG A 1 531 ? 18.961 -7.986 -37.098 1.00 94.12 531 ARG A C 1
ATOM 4219 O O . ARG A 1 531 ? 18.447 -9.097 -37.044 1.00 94.12 531 ARG A O 1
ATOM 4226 N N . TRP A 1 532 ? 18.743 -7.048 -36.194 1.00 95.25 532 TRP A N 1
ATOM 4227 C CA . TRP A 1 532 ? 17.894 -7.195 -35.021 1.00 95.25 532 TRP A CA 1
ATOM 4228 C C . TRP A 1 532 ? 16.499 -6.618 -35.259 1.00 95.25 532 TRP A C 1
ATOM 4230 O O . TRP A 1 532 ? 16.335 -5.579 -35.899 1.00 95.25 532 TRP A O 1
ATOM 4240 N N . ILE A 1 533 ? 15.485 -7.275 -34.701 1.00 94.88 533 ILE A N 1
ATOM 4241 C CA . ILE A 1 533 ? 14.119 -6.755 -34.632 1.00 94.88 533 ILE A CA 1
ATOM 4242 C C . ILE A 1 533 ? 13.937 -6.110 -33.260 1.00 94.88 533 ILE A C 1
ATOM 4244 O O . ILE A 1 533 ? 14.040 -6.785 -32.236 1.00 94.88 533 ILE A O 1
ATOM 4248 N N . PHE A 1 534 ? 13.650 -4.812 -33.247 1.00 93.50 534 PHE A N 1
ATOM 4249 C CA . PHE A 1 534 ? 13.329 -4.064 -32.035 1.00 93.50 534 PHE A CA 1
ATOM 4250 C C . PHE A 1 534 ? 11.816 -4.104 -31.821 1.00 93.50 534 PHE A C 1
ATOM 4252 O O . PHE A 1 534 ? 11.062 -3.361 -32.447 1.00 93.50 534 PHE A O 1
ATOM 4259 N N . GLU A 1 535 ? 11.359 -5.023 -30.979 1.00 90.12 535 GLU A N 1
ATOM 4260 C CA . GLU A 1 535 ? 9.939 -5.205 -30.692 1.00 90.12 535 GLU A CA 1
ATOM 4261 C C . GLU A 1 535 ? 9.569 -4.419 -29.439 1.00 90.12 535 GLU A C 1
ATOM 4263 O O . GLU A 1 535 ? 10.101 -4.664 -28.356 1.00 90.12 535 GLU A O 1
ATOM 4268 N N . LYS A 1 536 ? 8.649 -3.461 -29.576 1.00 83.12 536 LYS A N 1
ATOM 4269 C CA . LYS A 1 536 ? 8.132 -2.719 -28.427 1.00 83.12 536 LYS A CA 1
ATOM 4270 C C . LYS A 1 536 ? 7.414 -3.695 -27.499 1.00 83.12 536 LYS A C 1
ATOM 4272 O O . LYS A 1 536 ? 6.461 -4.355 -27.909 1.00 83.12 536 LYS A O 1
ATOM 4277 N N . LEU A 1 537 ? 7.843 -3.754 -26.244 1.00 68.94 537 LEU A N 1
ATOM 4278 C CA . LEU A 1 537 ? 7.087 -4.476 -25.233 1.00 68.94 537 LEU A CA 1
ATOM 4279 C C . LEU A 1 537 ? 5.826 -3.681 -24.904 1.00 68.94 537 LEU A C 1
ATOM 4281 O O . LEU A 1 537 ? 5.872 -2.461 -24.754 1.00 68.94 537 LEU A O 1
ATOM 4285 N N . ALA A 1 538 ? 4.703 -4.376 -24.733 1.00 56.47 538 ALA A N 1
ATOM 4286 C CA . ALA A 1 538 ? 3.455 -3.764 -24.272 1.00 56.47 538 ALA A CA 1
ATOM 4287 C C . ALA A 1 538 ? 3.553 -3.198 -22.836 1.00 56.47 538 ALA A C 1
ATOM 4289 O O . ALA A 1 538 ? 2.595 -2.626 -22.326 1.00 56.47 538 ALA A O 1
ATOM 4290 N N . THR A 1 539 ? 4.704 -3.339 -22.171 1.00 46.44 539 THR A N 1
ATOM 4291 C CA . THR A 1 539 ? 4.986 -2.723 -20.877 1.00 46.44 539 THR A CA 1
ATOM 4292 C C . THR A 1 539 ? 5.187 -1.214 -21.048 1.00 46.44 539 THR A C 1
ATOM 4294 O O . THR A 1 539 ? 6.164 -0.760 -21.639 1.00 46.44 539 THR A O 1
ATOM 4297 N N . PHE A 1 540 ? 4.191 -0.493 -20.540 1.00 48.09 540 PHE A N 1
ATOM 4298 C CA . PHE A 1 540 ? 3.827 0.907 -20.744 1.00 48.09 540 PHE A CA 1
ATOM 4299 C C . PHE A 1 540 ? 4.955 1.955 -20.646 1.00 48.09 540 PHE A C 1
ATOM 4301 O O . PHE A 1 540 ? 5.830 1.878 -19.783 1.00 48.09 540 PHE A O 1
ATOM 4308 N N . GLU A 1 541 ? 4.861 2.956 -21.537 1.00 38.72 541 GLU A N 1
ATOM 4309 C CA . GLU A 1 541 ? 5.589 4.241 -21.533 1.00 38.72 541 GLU A CA 1
ATOM 4310 C C . GLU A 1 541 ? 5.060 5.215 -20.486 1.00 38.72 541 GLU A C 1
ATOM 4312 O O . GLU A 1 541 ? 3.869 5.597 -20.587 1.00 38.72 541 GLU A O 1
#

Foldseek 3Di:
DPPPPPPDPDDDPPPPPPPDDDDDDDDDDDDDDDDDDDDDDDDDDDDDDDDDDDDDDDDDDDDDDDFDDPLPPPDDPDPDDDDDDDDDDDPVVVVPPVPDDDDDDDDDDDDDDDDDDDDPPPDPDDDDPPPVQDDPVRQQAAEAEAQDDPDPCVQVVQVVHPRYDYHYDPHRQAPQVSVVVSLVPDPDQKDKAADPFKAWDHPQVVLQVVVCVVPQLEKEFEQAWAQEQPPRDTGGDDLQWAWDDALLLDIGIDGDDPVLVVVCVVVVQDWDFHLWDPPNTIMHGSVNCVLLVNFDSLQGHDAQRRNLVSLSSQQLPGTYTYGHVRYMYGHRHNDDPDDDDVDPVLSHLLNNVLSCVQRAPVLVLSNCLVVVVSLPRDNDDNVVVNVSCVVSVTHHNVCSCVPRNVVHDRDDDAQWFKWWKDQPQWTFFQVPDDFFAATFIDGDPLSQQRRIWIQHPVLLFIARSHRRWTWDADQAAIGTHHSVPHPWGWDQDQVQQFTDTPQWTFFWDQDPVRGIGTHTDHDDSPRSRRHIHTGGRPSDD

Sequence (541 aa):
MLPRMLKMRTVGTVLAIVWLFALAFLYVQSSAANRTQLEPKKYVKVPKFDREPVVAVPKRSAHPAPTIDLAEDTTIHERNEKGVTWKTFDVEKFLNKENGIRERTNGGDVGDNHVPQRGTQLTPPYGFLRFNMSPEELLHEIVLVDDNSEDVDIGKELAQMERVVVLRNNRREGLIRSRVKGAQVAAAPILTFLDSHIECNVQWLEPLLARIAENPKAVVAPIIDVINVDNFNYVGASADLRGGFDWTLVFRWEFMNEQLRKERHAHPTAPIKSPTMAGGLFTISKDWFNELGTYDLDMEVWGGENLEMSFRVWQCGGSLEILPCSRVGHVFRKKHPYTFPGGSGNVFQKNTRRAAEVWMDDYKGIYLKNVPSARFVNYGDITERLAVRDRLQCKSFKWYLENVYPQLEVPKKTSGKSMQVKMGNLCLDSMARKENEAPGLFACHGTGGNQEWVFDQLTKTFRNAINQLCLNLDKKAVTMVKCDTLRVETMMVEKNGWLTQGGNCLTVNQGSGGEWLLFGSSCEVNNGAQRWIFEKLATFE

Radius of gyration: 32.69 Å; Cα contacts (8 Å, |Δi|>4): 808; chains: 1; bounding box: 66×79×120 Å

Secondary structure (DSSP, 8-state):
-GGGSS-----SSSSSSTTS-S----------------PPPPP--------------PPPPPPPPPPB-TTT------------------HHHHHTTTS-----------------------PPPS-----TTS-TTT---EEEEE-S-S-SSHHHHHTTSTTEEEEE-SS--BHHHHHHHHHHH--SSEEEE--SSEEEPTT-HHHHHHHHHH-TTEEEEEEEEEE-TTT--EEPPPTTEEEEE-TT--EEEEEPPHHHHHHHHHSTTS-EE-SB--SSSEEEEHHHHHHTTSS-TT--BSSSHHHHHHHHHHHTT-EEEEEEEEEEEEE--SS-SS--TT-HHHHHHHHHHHHHHHHSGGGHHHHHHHSGGGGG------HHHHHHHHHTTPPPHHHHHHHT-TTS-PPP--SPEEEEEEETTEEEE-TT--TTPPPEEEE--SS-GGG-EEEETTTTEEEETTT-EEEEE-SS-EEEEEGGG--S-EEEEGGGTEEEETTEEEEEEE-TTS-EEEEEEE--TT-GGG--EEEEPSS--